Protein AF-A0A6P8D173-F1 (afdb_monomer)

Foldseek 3Di:
DDDDDDDDDDDDDPDDDDDDDDDDDDDDDDDDDDDDDPVVVVVVVVVVVVVVVVVVVCVVPPDDDDDPDDDDDDDDDDDDDDDDDDDDDDDDDDDDDDDDDDPDDPPVPPPPDDDDPDDDDDPPQDEAEEEEAEAAPLCSQLVVCLLQVHNPDDDDDDPDWPAQAKDWDWHADPVRHIYIYIYATGNQPVVPPPVSSLLRVLVSLLSQLQFHLAYEYRGELVDDDDPSSLVSVVLCCLQQNLCNLLRYAYEYEDVVVQVVVVHDPCNSCVPDPDPSNVVSCVSNVVRYFYDYSPDPDPVNSVVRSVSNVVSSVVSCVVVVNGHRDDPLSVLSNVLVVVLVVLVVVVVPDPDDDPVVVVVSVVVNVVSNVVSSVVSSVSSVVSVVVVVVVVVVVVVVVVVVVVVVVVVVVVVVVVVVVVVVVVVVVVVVVVVVVVVVVVVPPDDDDPD

Nearest PDB structures (foldseek):
  3zjc-assembly2_B  TM=8.470E-01  e=1.164E-21  Homo sapiens
  3zjc-assembly4_C  TM=8.718E-01  e=4.500E-21  Homo sapiens
  3zjc-assembly3_E  TM=7.628E-01  e=1.458E-21  Homo sapiens
  2xtp-assembly1_A  TM=8.563E-01  e=2.075E-19  Homo sapiens
  6z3e-assembly1_A  TM=8.369E-01  e=1.409E-18  Homo sapiens

Mean predicted aligned error: 17.38 Å

pLDDT: mean 72.37, std 26.57, range [25.12, 98.62]

Structure (mmCIF, N/CA/C/O backbone):
data_AF-A0A6P8D173-F1
#
_entry.id   AF-A0A6P8D173-F1
#
loop_
_atom_site.group_PDB
_atom_site.id
_atom_site.type_symbol
_atom_site.label_atom_id
_atom_site.label_alt_id
_atom_site.label_comp_id
_atom_site.label_asym_id
_atom_site.label_entity_id
_atom_site.label_seq_id
_atom_site.pdbx_PDB_ins_code
_atom_site.Cartn_x
_atom_site.Cartn_y
_atom_site.Cartn_z
_atom_site.occupancy
_atom_site.B_iso_or_equiv
_atom_site.auth_seq_id
_atom_site.auth_comp_id
_atom_site.auth_asym_id
_atom_site.auth_atom_id
_atom_site.pdbx_PDB_model_num
ATOM 1 N N . MET A 1 1 ? 13.445 -29.392 -53.593 1.00 42.44 1 MET A N 1
ATOM 2 C CA . MET A 1 1 ? 14.581 -28.687 -52.955 1.00 42.44 1 MET A CA 1
ATOM 3 C C . MET A 1 1 ? 14.615 -27.233 -53.409 1.00 42.44 1 MET A C 1
ATOM 5 O O . MET A 1 1 ? 14.983 -26.985 -54.545 1.00 42.44 1 MET A O 1
ATOM 9 N N . ARG A 1 2 ? 14.248 -26.291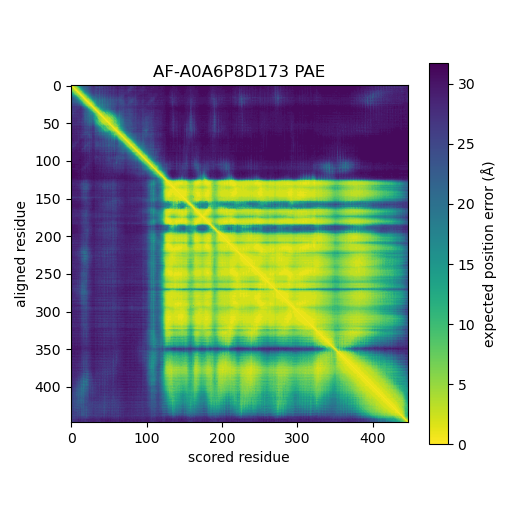 -52.535 1.00 32.56 2 ARG A N 1
ATOM 10 C CA . ARG A 1 2 ? 14.788 -24.920 -52.456 1.00 32.56 2 ARG A CA 1
ATOM 11 C C . ARG A 1 2 ? 14.438 -24.406 -51.055 1.00 32.56 2 ARG A C 1
ATOM 13 O O . ARG A 1 2 ? 13.290 -24.491 -50.641 1.00 32.56 2 ARG A O 1
ATOM 20 N N . ARG A 1 3 ? 15.486 -24.054 -50.307 1.00 34.59 3 ARG A N 1
ATOM 21 C CA . ARG A 1 3 ? 15.503 -23.789 -48.863 1.00 34.59 3 ARG A CA 1
ATOM 22 C C . ARG A 1 3 ? 15.019 -22.379 -48.522 1.00 34.59 3 ARG A C 1
ATOM 24 O O . ARG A 1 3 ? 15.194 -21.450 -49.307 1.00 34.59 3 ARG A O 1
ATOM 31 N N . CYS A 1 4 ? 14.485 -22.288 -47.307 1.00 29.75 4 CYS A N 1
ATOM 32 C CA . CYS A 1 4 ? 14.086 -21.111 -46.548 1.00 29.75 4 CYS A CA 1
ATOM 33 C C . CYS A 1 4 ? 15.096 -19.952 -46.598 1.00 29.75 4 CYS A C 1
ATOM 35 O O . CYS A 1 4 ? 16.301 -20.160 -46.454 1.00 29.75 4 CYS A O 1
ATOM 37 N N . ARG A 1 5 ? 14.578 -18.723 -46.710 1.00 34.00 5 ARG A N 1
ATOM 38 C CA . ARG A 1 5 ? 15.246 -17.494 -46.268 1.00 34.00 5 ARG A CA 1
ATOM 39 C C . ARG A 1 5 ? 14.564 -17.033 -44.984 1.00 34.00 5 ARG A C 1
ATOM 41 O O . ARG A 1 5 ? 13.410 -16.625 -45.019 1.00 34.00 5 ARG A O 1
ATOM 48 N N . GLU A 1 6 ? 15.289 -17.102 -43.877 1.00 32.78 6 GLU A N 1
ATOM 49 C CA . GLU A 1 6 ? 14.970 -16.369 -42.655 1.00 32.78 6 GLU A CA 1
ATOM 50 C C . GLU A 1 6 ? 15.390 -14.906 -42.840 1.00 32.78 6 GLU A C 1
ATOM 52 O O . GLU A 1 6 ? 16.559 -14.608 -43.085 1.00 32.78 6 GLU A O 1
ATOM 57 N N . SER A 1 7 ? 14.437 -13.984 -42.728 1.00 30.86 7 SER A N 1
ATOM 58 C CA . SER A 1 7 ? 14.691 -12.553 -42.577 1.00 30.86 7 SER A CA 1
ATOM 59 C C . SER A 1 7 ? 14.532 -12.185 -41.103 1.00 30.86 7 SER A C 1
ATOM 61 O O . SER A 1 7 ? 13.416 -12.130 -40.592 1.00 30.86 7 SER A O 1
ATOM 63 N N . LYS A 1 8 ? 15.650 -11.928 -40.417 1.00 31.30 8 LYS A N 1
ATOM 64 C CA . LYS A 1 8 ? 15.658 -11.305 -39.088 1.00 31.30 8 LYS A CA 1
ATOM 65 C C . LYS A 1 8 ? 15.388 -9.806 -39.245 1.00 31.30 8 LYS A C 1
ATOM 67 O O . LYS A 1 8 ? 16.262 -9.064 -39.684 1.00 31.30 8 LYS A O 1
ATOM 72 N N . SER A 1 9 ? 14.179 -9.371 -38.902 1.00 30.77 9 SER A N 1
ATOM 73 C CA . SER A 1 9 ? 13.831 -7.962 -38.706 1.00 30.77 9 SER A CA 1
ATOM 74 C C . SER A 1 9 ? 14.169 -7.538 -37.275 1.00 30.77 9 SER A C 1
ATOM 76 O O . SER A 1 9 ? 13.715 -8.152 -36.312 1.00 30.77 9 SER A O 1
ATOM 78 N N . VAL A 1 10 ? 14.983 -6.492 -37.155 1.00 34.66 10 VAL A N 1
ATOM 79 C CA . VAL A 1 10 ? 15.401 -5.843 -35.903 1.00 34.66 10 VAL A CA 1
ATOM 80 C C . VAL A 1 10 ? 14.239 -5.000 -35.343 1.00 34.66 10 VAL A C 1
ATOM 82 O O . VAL A 1 10 ? 13.622 -4.275 -36.126 1.00 34.66 10 VAL A O 1
ATOM 85 N N . PRO A 1 11 ? 13.922 -5.029 -34.033 1.00 32.53 11 PRO A N 1
ATOM 86 C CA . PRO A 1 11 ? 12.876 -4.177 -33.472 1.00 32.53 11 PRO A CA 1
ATOM 87 C C . PRO A 1 11 ? 13.349 -2.724 -33.344 1.00 32.53 11 PRO A C 1
ATOM 89 O O . PRO A 1 11 ? 14.388 -2.434 -32.750 1.00 32.53 11 PRO A O 1
ATOM 92 N N . SER A 1 12 ? 12.548 -1.797 -33.861 1.00 32.19 12 SER A N 1
ATOM 93 C CA . SER A 1 12 ? 12.687 -0.356 -33.660 1.00 32.19 12 SER A CA 1
ATOM 94 C C . SER A 1 12 ? 12.274 0.034 -32.234 1.00 32.19 12 SER A C 1
ATOM 96 O O . SER A 1 12 ? 11.085 0.181 -31.946 1.00 32.19 12 SER A O 1
ATOM 98 N N . GLY A 1 13 ? 13.245 0.221 -31.341 1.00 28.42 13 GLY A N 1
ATOM 99 C CA . GLY A 1 13 ? 13.025 0.811 -30.022 1.00 28.42 13 GLY A CA 1
ATOM 100 C C . GLY A 1 13 ? 12.819 2.324 -30.122 1.00 28.42 13 GLY A C 1
ATOM 101 O O . GLY A 1 13 ? 13.776 3.075 -30.293 1.00 28.42 13 GLY A O 1
ATOM 102 N N . LYS A 1 14 ? 11.571 2.788 -30.005 1.00 37.03 14 LYS A N 1
ATOM 103 C CA . LYS A 1 14 ? 11.265 4.190 -29.692 1.00 37.03 14 LYS A CA 1
ATOM 104 C C . LYS A 1 14 ? 11.364 4.358 -28.175 1.00 37.03 14 LYS A C 1
ATOM 106 O O . LYS A 1 14 ? 10.430 4.014 -27.462 1.00 37.03 14 LYS A O 1
ATOM 111 N N . PHE A 1 15 ? 12.494 4.863 -27.685 1.00 32.97 15 PHE A N 1
ATOM 112 C CA . PHE A 1 15 ? 12.648 5.228 -26.277 1.00 32.97 15 PHE A CA 1
ATOM 113 C C . PHE A 1 15 ? 12.160 6.662 -26.033 1.00 32.97 15 PHE A C 1
ATOM 115 O O . PHE A 1 15 ? 12.578 7.610 -26.702 1.00 32.97 15 PHE A O 1
ATOM 122 N N . LEU A 1 16 ? 11.246 6.788 -25.070 1.00 31.02 16 LEU A N 1
ATOM 123 C CA . LEU A 1 16 ? 10.743 8.035 -24.500 1.00 31.02 16 LEU A CA 1
ATOM 124 C C . LEU A 1 16 ? 11.896 8.845 -23.881 1.00 31.02 16 LEU A C 1
ATOM 126 O O . LEU A 1 16 ? 12.714 8.312 -23.135 1.00 31.02 16 LEU A O 1
ATOM 130 N N . LYS A 1 17 ? 11.948 10.148 -24.176 1.00 30.22 17 LYS A N 1
ATOM 131 C CA . LYS A 1 17 ? 12.805 11.112 -23.472 1.00 30.22 17 LYS A CA 1
ATOM 132 C C . LYS A 1 17 ? 12.151 11.479 -22.131 1.00 30.22 17 LYS A C 1
ATOM 134 O O . LYS A 1 17 ? 11.022 11.965 -22.171 1.00 30.22 17 LYS A O 1
ATOM 139 N N . PRO A 1 18 ? 12.835 11.387 -20.979 1.00 31.45 18 PRO A N 1
ATOM 140 C CA . PRO A 1 18 ? 12.460 12.167 -19.811 1.00 31.45 18 PRO A CA 1
ATOM 141 C C . PRO A 1 18 ? 13.035 13.584 -19.947 1.00 31.45 18 PRO A C 1
ATOM 143 O O . PRO A 1 18 ? 14.247 13.775 -20.055 1.00 31.45 18 PRO A O 1
ATOM 146 N N . ILE A 1 19 ? 12.159 14.591 -19.961 1.00 30.55 19 ILE A N 1
ATOM 147 C CA . ILE A 1 19 ? 12.531 15.995 -19.759 1.00 30.55 19 ILE A CA 1
ATOM 148 C C . ILE A 1 19 ? 12.539 16.226 -18.248 1.00 30.55 19 ILE A C 1
ATOM 150 O O . ILE A 1 19 ? 11.491 16.442 -17.652 1.00 30.55 19 ILE A O 1
ATOM 154 N N . ILE A 1 20 ? 13.721 16.211 -17.637 1.00 28.02 20 ILE A N 1
ATOM 155 C CA . ILE A 1 20 ? 13.938 16.807 -16.317 1.00 28.02 20 ILE A CA 1
ATOM 156 C C . ILE A 1 20 ? 14.815 18.038 -16.547 1.00 28.02 20 ILE A C 1
ATOM 158 O O . ILE A 1 20 ? 16.004 17.928 -16.841 1.00 28.02 20 ILE A O 1
ATOM 162 N N . LYS A 1 21 ? 14.214 19.230 -16.469 1.00 28.61 21 LYS A N 1
ATOM 163 C CA . LYS A 1 21 ? 14.960 20.492 -16.399 1.00 28.61 21 LYS A CA 1
ATOM 164 C C . LYS A 1 21 ? 15.472 20.656 -14.971 1.00 28.61 21 LYS A C 1
ATOM 166 O O . LYS A 1 21 ? 14.717 21.069 -14.097 1.00 28.61 21 LYS A O 1
ATOM 171 N N . VAL A 1 22 ? 16.749 20.368 -14.746 1.00 28.38 22 VAL A N 1
ATOM 172 C CA . VAL A 1 22 ? 17.454 20.831 -13.546 1.00 28.38 22 VAL A CA 1
ATOM 173 C C . VAL A 1 22 ? 18.002 22.225 -13.844 1.00 28.38 22 VAL A C 1
ATOM 175 O O . VAL A 1 22 ? 18.812 22.403 -14.753 1.00 28.38 22 VAL A O 1
ATOM 178 N N . TYR A 1 23 ? 17.523 23.229 -13.111 1.00 27.48 23 TYR A N 1
ATOM 179 C CA . TYR A 1 23 ? 18.085 24.577 -13.135 1.00 27.48 23 TYR A CA 1
ATOM 180 C C . TYR A 1 23 ? 19.450 24.562 -12.437 1.00 27.48 23 TYR A C 1
ATOM 182 O O . TYR A 1 23 ? 19.523 24.450 -11.217 1.00 27.48 23 TYR A O 1
ATOM 190 N N . ALA A 1 24 ? 20.528 24.699 -13.209 1.00 28.86 24 ALA A N 1
ATOM 191 C CA . ALA A 1 24 ? 21.836 25.083 -12.687 1.00 28.86 24 ALA A CA 1
ATOM 192 C C . ALA A 1 24 ? 21.944 26.623 -12.711 1.00 28.86 24 ALA A C 1
ATOM 194 O O . ALA A 1 24 ? 21.672 27.222 -13.756 1.00 28.86 24 ALA A O 1
ATOM 195 N N . PRO A 1 25 ? 22.309 27.295 -11.606 1.00 30.42 25 PRO A N 1
ATOM 196 C CA . PRO A 1 25 ? 22.552 28.733 -11.632 1.00 30.42 25 PRO A CA 1
ATOM 197 C C . PRO A 1 25 ? 23.858 29.038 -12.393 1.00 30.42 25 PRO A C 1
ATOM 199 O O . PRO A 1 25 ? 24.868 28.373 -12.148 1.00 30.42 25 PRO A O 1
ATOM 202 N N . PRO A 1 26 ? 23.888 30.032 -13.301 1.00 33.66 26 PRO A N 1
ATOM 203 C CA . PRO A 1 26 ? 25.125 30.437 -13.951 1.00 33.66 26 PRO A CA 1
ATOM 204 C C . PRO A 1 26 ? 25.991 31.304 -13.023 1.00 33.66 26 PRO A C 1
ATOM 206 O O . PRO A 1 26 ? 25.505 32.188 -12.318 1.00 33.66 26 PRO A O 1
ATOM 209 N N . SER A 1 27 ? 27.298 31.045 -13.071 1.00 31.36 27 SER A N 1
ATOM 210 C CA . SER A 1 27 ? 28.377 31.898 -12.556 1.00 31.36 27 SER A CA 1
ATOM 211 C C . SER A 1 27 ? 28.364 33.288 -13.229 1.00 31.36 27 SER A C 1
ATOM 213 O O . SER A 1 27 ? 28.075 33.367 -14.427 1.00 31.36 27 SER A O 1
ATOM 215 N N . PRO A 1 28 ? 28.675 34.392 -12.513 1.00 34.53 28 PRO A N 1
ATOM 216 C CA . PRO A 1 28 ? 28.590 35.735 -13.067 1.00 34.53 28 PRO A CA 1
ATOM 217 C C . PRO A 1 28 ? 29.897 36.133 -13.766 1.00 34.53 28 PRO A C 1
ATOM 219 O O . PRO A 1 28 ? 30.917 36.370 -13.124 1.00 34.53 28 PRO A O 1
ATOM 222 N N . ALA A 1 29 ? 29.845 36.297 -15.087 1.00 30.69 29 ALA A N 1
ATOM 223 C CA . ALA A 1 29 ? 30.857 37.024 -15.846 1.00 30.69 29 ALA A CA 1
ATOM 224 C C . ALA A 1 29 ? 30.211 38.229 -16.550 1.00 30.69 29 ALA A C 1
ATOM 226 O O . ALA A 1 29 ? 29.431 38.069 -17.480 1.00 30.69 29 ALA A O 1
ATOM 227 N N . GLY A 1 30 ? 30.541 39.418 -16.035 1.00 29.45 30 GLY A N 1
ATOM 228 C CA . GLY A 1 30 ? 30.690 40.712 -16.718 1.00 29.45 30 GLY A CA 1
ATOM 229 C C . GLY A 1 30 ? 29.657 41.192 -17.749 1.00 29.45 30 GLY A C 1
ATOM 230 O O . GLY A 1 30 ? 29.593 40.687 -18.861 1.00 29.45 30 GLY A O 1
ATOM 231 N N . GLY A 1 31 ? 29.015 42.330 -17.457 1.00 29.16 31 GLY A N 1
ATOM 232 C CA . GLY A 1 31 ? 28.473 43.227 -18.490 1.00 29.16 31 GLY A CA 1
ATOM 233 C C . GLY A 1 31 ? 27.349 44.138 -17.996 1.00 29.16 31 GLY A C 1
ATOM 234 O O . GLY A 1 31 ? 26.293 43.660 -17.611 1.00 29.16 31 GLY A O 1
ATOM 235 N N . ARG A 1 32 ? 27.588 45.454 -17.977 1.00 36.91 32 ARG A N 1
ATOM 236 C CA . ARG A 1 32 ? 26.717 46.513 -17.422 1.00 36.91 32 ARG A CA 1
ATOM 237 C C . ARG A 1 32 ? 25.502 46.822 -18.309 1.00 36.91 32 ARG A C 1
ATOM 239 O O . ARG A 1 32 ? 25.695 46.969 -19.509 1.00 36.91 32 ARG A O 1
ATOM 246 N N . GLN A 1 33 ? 24.339 47.101 -17.700 1.00 33.78 33 GLN A N 1
ATOM 247 C CA . GLN A 1 33 ? 23.356 48.141 -18.097 1.00 33.78 33 GLN A CA 1
ATOM 248 C C . GLN A 1 33 ? 22.283 48.349 -16.984 1.00 33.78 33 GLN A C 1
ATOM 250 O O . GLN A 1 33 ? 22.209 47.524 -16.074 1.00 33.78 33 GLN A O 1
ATOM 255 N N . PRO A 1 34 ? 21.558 49.493 -16.946 1.00 35.59 34 PRO A N 1
ATOM 256 C CA . PRO A 1 34 ? 21.266 50.216 -15.699 1.00 35.59 34 PRO A CA 1
ATOM 257 C C . PRO A 1 34 ? 19.952 49.858 -14.978 1.00 35.59 34 PRO A C 1
ATOM 259 O O . PRO A 1 34 ? 18.918 49.589 -15.580 1.00 35.59 34 PRO A O 1
ATOM 262 N N . CYS A 1 35 ? 20.008 49.959 -13.646 1.00 42.19 35 CYS A N 1
ATOM 263 C CA . CYS A 1 35 ? 18.885 49.916 -12.711 1.00 42.19 35 CYS A CA 1
ATOM 264 C C . CYS A 1 35 ? 18.090 51.232 -12.702 1.00 42.19 35 CYS A C 1
ATOM 266 O O . CYS A 1 35 ? 18.623 52.246 -12.256 1.00 42.19 35 CYS A O 1
ATOM 268 N N . SER A 1 36 ? 16.794 51.191 -13.033 1.00 40.59 36 SER A N 1
ATOM 269 C CA . SER A 1 36 ? 15.818 52.159 -12.487 1.00 40.59 36 SER A CA 1
ATOM 270 C C . SER A 1 36 ? 14.335 51.738 -12.497 1.00 40.59 36 SER A C 1
ATOM 272 O O . SER A 1 36 ? 13.531 52.452 -11.902 1.00 40.59 36 SER A O 1
ATOM 274 N N . GLU A 1 37 ? 13.934 50.569 -13.021 1.00 38.00 37 GLU A N 1
ATOM 275 C CA . GLU A 1 37 ? 12.498 50.185 -13.043 1.00 38.00 37 GLU A CA 1
ATOM 276 C C . GLU A 1 37 ? 12.107 48.947 -12.215 1.00 38.00 37 GLU A C 1
ATOM 278 O O . GLU A 1 37 ? 10.925 48.712 -11.975 1.00 38.00 37 GLU A O 1
ATOM 283 N N . ILE A 1 38 ? 13.062 48.206 -11.644 1.00 40.28 38 ILE A N 1
ATOM 284 C CA . ILE A 1 38 ? 12.759 46.987 -10.860 1.00 40.28 38 ILE A CA 1
ATOM 285 C C . ILE A 1 38 ? 12.460 47.285 -9.373 1.00 40.28 38 ILE A C 1
ATOM 287 O O . ILE A 1 38 ? 11.884 46.458 -8.665 1.00 40.28 38 ILE A O 1
ATOM 291 N N . TRP A 1 39 ? 12.755 48.494 -8.886 1.00 32.91 39 TRP A N 1
ATOM 292 C CA . TRP A 1 39 ? 12.518 48.858 -7.481 1.00 32.91 39 TRP A CA 1
ATOM 293 C C . TRP A 1 39 ? 11.116 49.410 -7.181 1.00 32.91 39 TRP A C 1
ATOM 295 O O . TRP A 1 39 ? 10.659 49.277 -6.051 1.00 32.91 39 TRP A O 1
ATOM 305 N N . ARG A 1 40 ? 10.367 49.920 -8.173 1.00 35.91 40 ARG A N 1
ATOM 306 C CA . ARG A 1 40 ? 9.012 50.469 -7.939 1.00 35.91 40 ARG A CA 1
ATOM 307 C C . ARG A 1 40 ? 7.888 49.418 -7.917 1.00 35.91 40 ARG A C 1
ATOM 309 O O . ARG A 1 40 ? 6.812 49.685 -7.390 1.00 35.91 40 ARG A O 1
ATOM 316 N N . GLY A 1 41 ? 8.132 48.213 -8.441 1.00 37.25 41 GLY A N 1
ATOM 317 C CA . GLY A 1 41 ? 7.167 47.100 -8.417 1.00 37.25 41 GLY A CA 1
ATOM 318 C C . GLY A 1 41 ? 7.216 46.243 -7.145 1.00 37.25 41 GLY A C 1
ATOM 319 O O . GLY A 1 41 ? 6.225 45.620 -6.773 1.00 37.25 41 GLY A O 1
ATOM 320 N N . ARG A 1 42 ? 8.352 46.240 -6.436 1.00 36.91 42 ARG A N 1
ATOM 321 C CA . ARG A 1 42 ? 8.591 45.382 -5.260 1.00 36.91 42 ARG A CA 1
ATOM 322 C C . ARG A 1 42 ? 8.130 46.000 -3.933 1.00 36.91 42 ARG A C 1
ATOM 324 O O . ARG A 1 42 ? 8.149 45.331 -2.901 1.00 36.91 42 ARG A O 1
ATOM 331 N N . GLU A 1 43 ? 7.728 47.266 -3.957 1.00 36.44 43 GLU A N 1
ATOM 332 C CA . GLU A 1 43 ? 7.176 47.992 -2.806 1.00 36.44 43 GLU A CA 1
ATOM 333 C C . GLU A 1 43 ? 5.638 47.922 -2.800 1.00 36.44 43 GLU A C 1
ATOM 335 O O . GLU A 1 43 ? 5.051 47.575 -1.779 1.00 36.44 43 GLU A O 1
ATOM 340 N N . LYS A 1 44 ? 4.994 48.017 -3.977 1.00 37.81 44 LYS A N 1
ATOM 341 C CA . LYS A 1 44 ? 3.533 47.853 -4.132 1.00 37.81 44 LYS A CA 1
ATOM 342 C C . LYS A 1 44 ? 3.010 46.436 -3.855 1.00 37.81 44 LYS A C 1
ATOM 344 O O . LYS A 1 44 ? 1.867 46.290 -3.429 1.00 37.81 44 LYS A O 1
ATOM 349 N N . LEU A 1 45 ? 3.819 45.391 -4.070 1.00 38.75 45 LEU A N 1
ATOM 350 C CA . LEU A 1 45 ? 3.433 44.021 -3.690 1.00 38.75 45 LEU A CA 1
ATOM 351 C C . LEU A 1 45 ? 3.508 43.804 -2.169 1.00 38.75 45 LEU A C 1
ATOM 353 O O . LEU A 1 45 ? 2.645 43.140 -1.608 1.00 38.75 45 LEU A O 1
ATOM 357 N N . ARG A 1 46 ? 4.481 44.432 -1.492 1.00 38.44 46 ARG A N 1
ATOM 358 C CA . ARG A 1 46 ? 4.637 44.336 -0.031 1.00 38.44 46 ARG A CA 1
ATOM 359 C C . ARG A 1 46 ? 3.618 45.175 0.744 1.00 38.44 46 ARG A C 1
ATOM 361 O O . ARG A 1 46 ? 3.278 44.803 1.863 1.00 38.44 46 ARG A O 1
ATOM 368 N N . GLU A 1 47 ? 3.090 46.251 0.160 1.00 38.66 47 GLU A N 1
ATOM 369 C CA . GLU A 1 47 ? 1.947 46.992 0.722 1.00 38.66 47 GLU A CA 1
ATOM 370 C C . GLU A 1 47 ? 0.632 46.206 0.612 1.00 38.66 47 GLU A C 1
ATOM 372 O O . GLU A 1 47 ? -0.075 46.079 1.609 1.00 38.66 47 GLU A O 1
ATOM 377 N N . ARG A 1 48 ? 0.354 45.558 -0.532 1.00 40.28 48 ARG A N 1
ATOM 378 C CA . ARG A 1 48 ? -0.839 44.696 -0.686 1.00 40.28 48 ARG A CA 1
ATOM 379 C C . ARG A 1 48 ? -0.803 43.441 0.189 1.00 40.28 48 ARG A C 1
ATOM 381 O O . ARG A 1 48 ? -1.839 43.016 0.698 1.00 40.28 48 ARG A O 1
ATOM 388 N N . GLU A 1 49 ? 0.377 42.863 0.408 1.00 41.72 49 GLU A N 1
ATOM 389 C CA . GLU A 1 49 ? 0.548 41.736 1.335 1.00 41.72 49 GLU A CA 1
ATOM 390 C C . GLU A 1 49 ? 0.399 42.163 2.807 1.00 41.72 49 GLU A C 1
ATOM 392 O O . GLU A 1 49 ? -0.110 41.386 3.616 1.00 41.72 49 GLU A O 1
ATOM 397 N N . ARG A 1 50 ? 0.750 43.411 3.161 1.00 37.66 50 ARG A N 1
ATOM 398 C CA . ARG A 1 50 ? 0.514 43.970 4.506 1.00 37.66 50 ARG A CA 1
ATOM 399 C C . ARG A 1 50 ? -0.954 44.325 4.756 1.00 37.66 50 ARG A C 1
ATOM 401 O O . ARG A 1 50 ? -1.442 44.047 5.848 1.00 37.66 50 ARG A O 1
ATOM 408 N N . GLU A 1 51 ? -1.681 44.840 3.763 1.00 39.66 51 GLU A N 1
ATOM 409 C CA . GLU A 1 51 ? -3.129 45.092 3.878 1.00 39.66 51 GLU A CA 1
ATOM 410 C C . GLU A 1 51 ? -3.941 43.786 3.955 1.00 39.66 51 GLU A C 1
ATOM 412 O O . GLU A 1 51 ? -4.837 43.660 4.792 1.00 39.66 51 GLU A O 1
ATOM 417 N N . SER A 1 52 ? -3.570 42.758 3.178 1.00 39.59 52 SER A N 1
ATOM 418 C CA . SER A 1 52 ? -4.224 41.442 3.249 1.00 39.59 52 SER A CA 1
ATOM 419 C C . SER A 1 52 ? -3.912 40.680 4.545 1.00 39.59 52 SER A C 1
ATOM 421 O O . SER A 1 52 ? -4.740 39.879 4.990 1.00 39.59 52 SER A O 1
ATOM 423 N N . ALA A 1 53 ? -2.749 40.915 5.162 1.00 38.50 53 ALA A N 1
ATOM 424 C CA . ALA A 1 53 ? -2.416 40.378 6.481 1.00 38.50 53 ALA A CA 1
ATOM 425 C C . ALA A 1 53 ? -3.139 41.136 7.611 1.00 38.50 53 ALA A C 1
ATOM 427 O O . ALA A 1 53 ? -3.584 40.510 8.572 1.00 38.50 53 ALA A O 1
ATOM 428 N N . GLY A 1 54 ? -3.331 42.454 7.473 1.00 38.16 54 GLY A N 1
ATOM 429 C CA . GLY A 1 54 ? -4.088 43.279 8.421 1.00 38.16 54 GLY A CA 1
ATOM 430 C C . GLY A 1 54 ? -5.576 42.912 8.505 1.00 38.16 54 GLY A C 1
ATOM 431 O O . GLY A 1 54 ? -6.127 42.841 9.603 1.00 38.16 54 GLY A O 1
ATOM 432 N N . MET A 1 55 ? -6.211 42.575 7.375 1.00 36.72 55 MET A N 1
ATOM 433 C CA . MET A 1 55 ? -7.622 42.154 7.343 1.00 36.72 55 MET A CA 1
ATOM 434 C C . MET A 1 55 ? -7.877 40.795 8.020 1.00 36.72 55 MET A C 1
ATOM 436 O O . MET A 1 55 ? -8.925 40.604 8.629 1.00 36.72 55 MET A O 1
ATOM 440 N N . LYS A 1 56 ? -6.905 39.872 8.000 1.00 39.94 56 LYS A N 1
ATOM 441 C CA . LYS A 1 56 ? -7.027 38.554 8.658 1.00 39.94 56 LYS A CA 1
ATOM 442 C C . LYS A 1 56 ? -6.804 38.584 10.171 1.00 39.94 56 LYS A C 1
ATOM 444 O O . LYS A 1 56 ? -7.231 37.660 10.860 1.00 39.94 56 LYS A O 1
ATOM 449 N N . VAL A 1 57 ? -6.165 39.627 10.704 1.00 35.81 57 VAL A N 1
ATOM 450 C CA . VAL A 1 57 ? -5.977 39.776 12.156 1.00 35.81 57 VAL A CA 1
ATOM 451 C C . VAL A 1 57 ? -7.224 40.377 12.811 1.00 35.81 57 VAL A C 1
ATOM 453 O O . VAL A 1 57 ? -7.586 39.937 13.896 1.00 35.81 57 VAL A O 1
ATOM 456 N N . ALA A 1 58 ? -7.946 41.288 12.147 1.00 37.41 58 ALA A N 1
ATOM 457 C CA . ALA A 1 58 ? -9.174 41.888 12.688 1.00 37.41 58 ALA A CA 1
ATOM 458 C C . ALA A 1 58 ? -10.341 40.883 12.841 1.00 37.41 58 ALA A C 1
ATOM 460 O O . ALA A 1 58 ? -11.113 40.975 13.796 1.00 37.41 58 ALA A O 1
ATOM 461 N N . GLU A 1 59 ? -10.422 39.870 11.973 1.00 40.12 59 GLU A N 1
ATOM 462 C CA . GLU A 1 59 ? -11.462 38.829 12.020 1.00 40.12 59 GLU A CA 1
ATOM 463 C C . GLU A 1 59 ? -11.204 37.765 13.114 1.00 40.12 59 GLU A C 1
ATOM 465 O O . GLU A 1 59 ? -12.133 37.119 13.594 1.00 40.12 59 GLU A O 1
ATOM 470 N N . MET A 1 60 ? -9.959 37.636 13.595 1.00 37.38 60 MET A N 1
ATOM 471 C CA . MET A 1 60 ? -9.579 36.703 14.669 1.00 37.38 60 MET A CA 1
ATOM 472 C C . MET A 1 60 ? -9.716 37.267 16.096 1.00 37.38 60 MET A C 1
ATOM 474 O O . MET A 1 60 ? -9.628 36.492 17.049 1.00 37.38 60 MET A O 1
ATOM 478 N N . VAL A 1 61 ? -9.934 38.580 16.279 1.00 38.06 61 VAL A N 1
ATOM 479 C CA . VAL A 1 61 ? -10.044 39.209 17.621 1.00 38.06 61 VAL A CA 1
ATOM 480 C C . VAL A 1 61 ? -11.412 39.816 17.946 1.00 38.06 61 VAL A C 1
ATOM 482 O O . VAL A 1 61 ? -11.570 40.404 19.012 1.00 38.06 61 VAL A O 1
ATOM 485 N N . GLY A 1 62 ? -12.426 39.632 17.095 1.00 37.66 62 GLY A N 1
ATOM 486 C CA . GLY A 1 62 ? -13.812 39.970 17.446 1.00 37.66 62 GLY A CA 1
ATOM 487 C C . GLY A 1 62 ? -14.062 41.456 17.732 1.00 37.66 62 GLY A C 1
ATOM 488 O O . GLY A 1 62 ? -14.922 41.786 18.546 1.00 37.66 62 GLY A O 1
ATOM 489 N N . LEU A 1 63 ? -13.333 42.357 17.072 1.00 34.53 63 LEU A N 1
ATOM 490 C CA . LEU A 1 63 ? -13.636 43.787 17.080 1.00 34.53 63 LEU A CA 1
ATOM 491 C C . LEU A 1 63 ? -14.471 44.116 15.837 1.00 34.53 63 LEU A C 1
ATOM 493 O O . LEU A 1 63 ? -13.993 43.990 14.712 1.00 34.53 63 LEU A O 1
ATOM 497 N N . LYS A 1 64 ? -15.730 44.525 16.032 1.00 36.69 64 LYS A N 1
ATOM 498 C CA . LYS A 1 64 ? -16.541 45.105 14.951 1.00 36.69 64 LYS A CA 1
ATOM 499 C C . LYS A 1 64 ? -15.932 46.453 14.537 1.00 36.69 64 LYS A C 1
ATOM 501 O O . LYS A 1 64 ? -15.687 47.270 15.425 1.00 36.69 64 LYS A O 1
ATOM 506 N N . PRO A 1 65 ? -15.741 46.730 13.236 1.00 29.66 65 PRO A N 1
ATOM 507 C CA . PRO A 1 65 ? -15.414 48.073 12.786 1.00 29.66 65 PRO A CA 1
ATOM 508 C C . PRO A 1 65 ? -16.609 48.996 13.032 1.00 29.66 65 PRO A C 1
ATOM 510 O O . PRO A 1 65 ? -17.745 48.675 12.677 1.00 29.66 65 PRO A O 1
ATOM 513 N N . ILE A 1 66 ? -16.331 50.138 13.649 1.00 28.78 66 ILE A N 1
ATOM 514 C CA . ILE A 1 66 ? -17.213 51.300 13.680 1.00 28.78 66 ILE A CA 1
ATOM 515 C C . ILE A 1 66 ? -17.189 51.867 12.259 1.00 28.78 66 ILE A C 1
ATOM 517 O O . ILE A 1 66 ? -16.137 52.292 11.786 1.00 28.78 66 ILE A O 1
ATOM 521 N N . ALA A 1 67 ? -18.318 51.807 11.557 1.00 29.95 67 ALA A N 1
ATOM 522 C CA . ALA A 1 67 ? -18.494 52.532 10.310 1.00 29.95 67 ALA A CA 1
ATOM 523 C C . ALA A 1 67 ? -18.765 54.003 10.655 1.00 29.95 67 ALA A C 1
ATOM 525 O O . ALA A 1 67 ? -19.828 54.339 11.173 1.00 29.95 67 ALA A O 1
ATOM 526 N N . GLU A 1 68 ? -17.780 54.862 10.409 1.00 27.69 68 GLU A N 1
ATOM 527 C CA . GLU A 1 68 ? -17.997 56.295 10.218 1.00 27.69 68 GLU A CA 1
ATOM 528 C C . GLU A 1 68 ? -18.619 56.468 8.824 1.00 27.69 68 GLU A C 1
ATOM 530 O O . GLU A 1 68 ? -17.923 56.501 7.810 1.00 27.69 68 GLU A O 1
ATOM 535 N N . GLU A 1 69 ? -19.951 56.504 8.759 1.00 28.45 69 GLU A N 1
ATOM 536 C CA . GLU A 1 69 ? -20.654 57.052 7.602 1.00 28.45 69 GLU A CA 1
ATOM 537 C C . GLU A 1 69 ? -20.718 58.570 7.760 1.00 28.45 69 GLU A C 1
ATOM 539 O O . GLU A 1 69 ? -21.366 59.107 8.660 1.00 28.45 69 GLU A O 1
ATOM 544 N N . ALA A 1 70 ? -19.993 59.247 6.873 1.00 30.19 70 ALA A N 1
ATOM 545 C CA . ALA A 1 70 ? -20.099 60.673 6.653 1.00 30.19 70 ALA A CA 1
ATOM 546 C C . ALA A 1 70 ? -21.516 61.032 6.182 1.00 30.19 70 ALA A C 1
ATOM 548 O O . ALA A 1 70 ? -22.098 60.380 5.313 1.00 30.19 70 ALA A O 1
ATOM 549 N N . GLU A 1 71 ? -22.040 62.101 6.774 1.00 29.16 71 GLU A N 1
ATOM 550 C CA . GLU A 1 71 ? -23.324 62.714 6.470 1.00 29.16 71 GLU A CA 1
ATOM 551 C C . GLU A 1 71 ? -23.489 63.033 4.976 1.00 29.16 71 GLU A C 1
ATOM 553 O O . GLU A 1 71 ? -22.614 63.611 4.331 1.00 29.16 71 GLU A O 1
ATOM 558 N N . GLY A 1 72 ? -24.669 62.715 4.443 1.00 27.95 72 GLY A N 1
ATOM 559 C CA . GLY A 1 72 ? -25.046 63.017 3.067 1.00 27.95 72 GLY A CA 1
ATOM 560 C C . GLY A 1 72 ? -26.546 62.875 2.826 1.00 27.95 72 GLY A C 1
ATOM 561 O O . GLY A 1 72 ? -26.961 61.995 2.090 1.00 27.95 72 GLY A O 1
ATOM 562 N N . GLY A 1 73 ? -27.332 63.727 3.496 1.00 25.98 73 GLY A N 1
ATOM 563 C CA . GLY A 1 73 ? -28.673 64.229 3.143 1.00 25.98 73 GLY A CA 1
ATOM 564 C C . GLY A 1 73 ? -29.688 63.346 2.394 1.00 25.98 73 GLY A C 1
ATOM 565 O O . GLY A 1 73 ? -29.505 63.002 1.234 1.00 25.98 73 GLY A O 1
ATOM 566 N N . GLY A 1 74 ? -30.884 63.187 2.978 1.00 25.89 74 GLY A N 1
ATOM 567 C CA . GLY A 1 74 ? -32.089 62.906 2.186 1.00 25.89 74 GLY A CA 1
ATOM 568 C C . GLY A 1 74 ? -33.253 62.279 2.948 1.00 25.89 74 GLY A C 1
ATOM 569 O O . GLY A 1 74 ? -33.252 61.092 3.233 1.00 25.89 74 GLY A O 1
ATOM 570 N N . HIS A 1 75 ? -34.271 63.091 3.235 1.00 27.47 75 HIS A N 1
ATOM 571 C CA . HIS A 1 75 ? -35.603 62.729 3.734 1.00 27.47 75 HIS A CA 1
ATOM 572 C C . HIS A 1 75 ? -36.185 61.379 3.246 1.00 27.47 75 HIS A C 1
ATOM 574 O O . HIS A 1 75 ? -36.267 61.157 2.041 1.00 27.47 75 HIS A O 1
ATOM 580 N N . ARG A 1 76 ? -36.845 60.614 4.133 1.00 27.11 76 ARG A N 1
ATOM 581 C CA . ARG A 1 76 ? -38.323 60.575 4.289 1.00 27.11 76 ARG A CA 1
ATOM 582 C C . ARG A 1 76 ? -38.781 59.535 5.326 1.00 27.11 76 ARG A C 1
ATOM 584 O O . ARG A 1 76 ? -38.109 58.559 5.613 1.00 27.11 76 ARG A O 1
ATOM 591 N N . GLN A 1 77 ? -39.948 59.853 5.877 1.00 26.28 77 GLN A N 1
ATOM 592 C CA . GLN A 1 77 ? -40.726 59.266 6.972 1.00 26.28 77 GLN A CA 1
ATOM 593 C C . GLN A 1 77 ? -41.175 57.795 6.831 1.00 26.28 77 GLN A C 1
ATOM 595 O O . GLN A 1 77 ? -41.204 57.239 5.738 1.00 26.28 77 GLN A O 1
ATOM 600 N N . THR A 1 78 ? -41.745 57.327 7.959 1.00 27.88 78 THR A N 1
ATOM 601 C CA . THR A 1 78 ? -42.690 56.205 8.209 1.00 27.88 78 THR A CA 1
ATOM 602 C C . THR A 1 78 ? -42.023 54.879 8.599 1.00 27.88 78 THR A C 1
ATOM 604 O O . THR A 1 78 ? -41.095 54.455 7.935 1.00 27.88 78 THR A O 1
ATOM 607 N N . GLY A 1 79 ? -42.384 54.147 9.660 1.00 25.12 79 GLY A N 1
ATOM 608 C CA . GLY A 1 79 ? -43.377 54.279 10.734 1.00 25.12 79 GLY A CA 1
ATOM 609 C C . GLY A 1 79 ? -43.668 52.883 11.338 1.00 25.12 79 GLY A C 1
ATOM 610 O O . GLY A 1 79 ? -43.680 51.929 10.571 1.00 25.12 79 GLY A O 1
ATOM 611 N N . ILE A 1 80 ? -43.981 52.816 12.654 1.00 25.78 80 ILE A N 1
ATOM 612 C CA . ILE A 1 80 ? -44.902 51.834 13.319 1.00 25.78 80 ILE A CA 1
ATOM 613 C C . ILE A 1 80 ? -44.332 50.391 13.510 1.00 25.78 80 ILE A C 1
ATOM 615 O O . ILE A 1 80 ? -43.762 49.855 12.575 1.00 25.78 80 ILE A O 1
ATOM 619 N N . CYS A 1 81 ? -44.421 49.614 14.613 1.00 26.02 81 CYS A N 1
ATOM 620 C CA . CYS A 1 81 ? -44.943 49.611 16.009 1.00 26.02 81 CYS A CA 1
ATOM 621 C C . CYS A 1 81 ? -44.184 48.474 16.772 1.00 26.02 81 CYS A C 1
ATOM 623 O O . CYS A 1 81 ? -43.800 47.499 16.138 1.00 26.02 81 CYS A O 1
ATOM 625 N N . LEU A 1 82 ? -43.737 48.600 18.033 1.00 25.64 82 LEU A N 1
ATOM 626 C CA . LEU A 1 82 ? -44.395 48.308 19.335 1.00 25.64 82 LEU A CA 1
ATOM 627 C C . LEU A 1 82 ? -45.053 46.918 19.523 1.00 25.64 82 LEU A C 1
ATOM 629 O O . LEU A 1 82 ? -46.128 46.698 18.983 1.00 25.64 82 LEU A O 1
ATOM 633 N N . ASP A 1 83 ? -44.458 46.072 20.388 1.00 26.20 83 ASP A N 1
ATOM 634 C CA . ASP A 1 83 ? -45.066 45.480 21.616 1.00 26.20 83 ASP A CA 1
ATOM 635 C C . ASP A 1 83 ? -43.961 44.750 22.443 1.00 26.20 83 ASP A C 1
ATOM 637 O O . ASP A 1 83 ? -43.219 43.942 21.892 1.00 26.20 83 ASP A O 1
ATOM 641 N N . ARG A 1 84 ? -43.555 45.216 23.642 1.00 29.38 84 ARG A N 1
ATOM 642 C CA . ARG A 1 84 ? -44.096 45.003 25.017 1.00 29.38 84 ARG A CA 1
ATOM 643 C C . ARG A 1 84 ? -43.788 43.616 25.627 1.00 29.38 84 ARG A C 1
ATOM 645 O O . ARG A 1 84 ? -44.295 42.607 25.168 1.00 29.38 84 ARG A O 1
ATOM 652 N N . THR A 1 85 ? -42.806 43.546 26.546 1.00 27.02 85 THR A N 1
ATOM 653 C CA . THR A 1 85 ? -42.915 43.499 28.044 1.00 27.02 85 THR A CA 1
ATOM 654 C C . THR A 1 85 ? -43.270 42.104 28.582 1.00 27.02 85 THR A C 1
ATOM 656 O O . THR A 1 85 ? -44.307 41.581 28.205 1.00 27.02 85 THR A O 1
ATOM 659 N N . ILE A 1 86 ? -42.439 41.417 29.383 1.00 30.98 86 ILE A N 1
ATOM 660 C CA . ILE A 1 86 ? -42.302 41.430 30.875 1.00 30.98 86 ILE A CA 1
ATOM 661 C C . ILE A 1 86 ? -41.558 40.103 31.202 1.00 30.98 86 ILE A C 1
ATOM 663 O O . ILE A 1 86 ? -41.776 39.135 30.482 1.00 30.98 86 ILE A O 1
ATOM 667 N N . ASP A 1 87 ? -40.729 39.865 32.220 1.00 29.28 87 ASP A N 1
ATOM 668 C CA . ASP A 1 87 ? -40.107 40.597 33.338 1.00 29.28 87 ASP A CA 1
ATOM 669 C C . ASP A 1 87 ? -39.172 39.543 34.044 1.00 29.28 87 ASP A C 1
ATOM 671 O O . ASP A 1 87 ? -38.773 38.581 33.381 1.00 29.28 87 ASP A O 1
ATOM 675 N N . PRO A 1 88 ? -38.731 39.641 35.311 1.00 32.62 88 PRO A N 1
ATOM 676 C CA . PRO A 1 88 ? -37.325 39.856 35.662 1.00 32.62 88 PRO A CA 1
ATOM 677 C C . PRO A 1 88 ? -36.753 38.770 36.599 1.00 32.62 88 PRO A C 1
ATOM 679 O O . PRO A 1 88 ? -37.482 38.144 37.3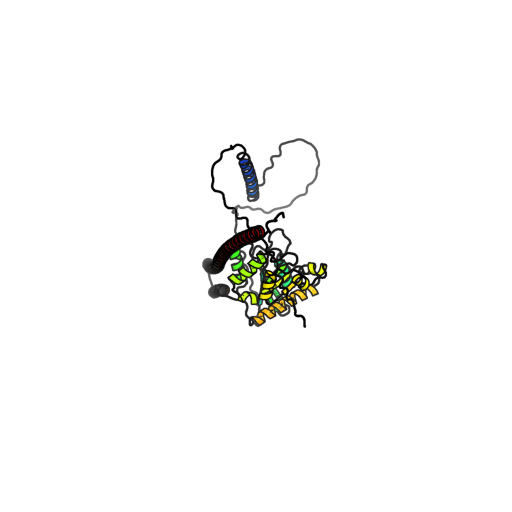45 1.00 32.62 88 PRO A O 1
ATOM 682 N N . TYR A 1 89 ? -35.431 38.608 36.679 1.00 28.94 89 TYR A N 1
ATOM 683 C CA . TYR A 1 89 ? -34.729 38.458 37.969 1.00 28.94 89 TYR A CA 1
ATOM 684 C C . TYR A 1 89 ? -33.216 38.665 37.762 1.00 28.94 89 TYR A C 1
ATOM 686 O O . TYR A 1 89 ? -32.518 37.884 37.122 1.00 28.94 89 TYR A O 1
ATOM 694 N N . ARG A 1 90 ? -32.758 39.795 38.313 1.00 29.62 90 ARG A N 1
ATOM 695 C CA . ARG A 1 90 ? -31.407 40.154 38.801 1.00 29.62 90 ARG A CA 1
ATOM 696 C C . ARG A 1 90 ? -30.705 38.962 39.487 1.00 29.62 90 ARG A C 1
ATOM 698 O O . ARG A 1 90 ? -31.388 38.199 40.155 1.00 29.62 90 ARG A O 1
ATOM 705 N N . ASN A 1 91 ? -29.387 38.740 39.441 1.00 28.39 91 ASN A N 1
ATOM 706 C CA . ASN A 1 91 ? -28.199 39.607 39.608 1.00 28.39 91 ASN A CA 1
ATOM 707 C C . ASN A 1 91 ? -26.992 38.934 38.883 1.00 28.39 91 ASN A C 1
ATOM 709 O O . ASN A 1 91 ? -26.944 37.710 38.836 1.00 28.39 91 ASN A O 1
ATOM 713 N N . ARG A 1 92 ? -26.090 39.628 38.156 1.00 29.20 92 ARG A N 1
ATOM 714 C CA . ARG A 1 92 ? -24.834 40.294 38.623 1.00 29.20 92 ARG A CA 1
ATOM 715 C C . ARG A 1 92 ? -24.105 39.476 39.710 1.00 29.20 92 ARG A C 1
ATOM 717 O O . ARG A 1 92 ? -24.699 39.199 40.734 1.00 29.20 92 ARG A O 1
ATOM 724 N N . ASP A 1 93 ? -22.895 38.953 39.528 1.00 30.48 93 ASP A N 1
ATOM 725 C CA . ASP A 1 93 ? -21.630 39.568 39.094 1.00 30.48 93 ASP A CA 1
ATOM 726 C C . ASP A 1 93 ? -20.843 38.575 38.201 1.00 30.48 93 ASP A C 1
ATOM 728 O O . ASP A 1 93 ? -21.006 37.367 38.310 1.00 30.48 93 ASP A O 1
ATOM 732 N N . GLY A 1 94 ? -20.054 38.973 37.204 1.00 27.17 94 GLY A N 1
ATOM 733 C CA . GLY A 1 94 ? -18.764 39.632 37.409 1.00 27.17 94 GLY A CA 1
ATOM 734 C C . GLY A 1 94 ? -17.643 38.822 36.738 1.00 27.17 94 GLY A C 1
ATOM 735 O O . GLY A 1 94 ? -16.960 38.040 37.380 1.00 27.17 94 GLY A O 1
ATOM 736 N N . VAL A 1 95 ? -17.536 38.991 35.418 1.00 27.06 95 VAL A N 1
ATOM 737 C CA . VAL A 1 95 ? -16.353 38.918 34.533 1.00 27.06 95 VAL A CA 1
ATOM 738 C C . VAL A 1 95 ? -15.089 38.184 35.029 1.00 27.06 95 VAL A C 1
ATOM 740 O O . VAL A 1 95 ? -14.371 38.669 35.896 1.00 27.06 95 VAL A O 1
ATOM 743 N N . SER A 1 96 ? -14.675 37.155 34.279 1.00 26.12 96 SER A N 1
ATOM 744 C CA . SER A 1 96 ? -13.279 37.040 33.827 1.00 26.12 96 SER A CA 1
ATOM 745 C C . SER A 1 96 ? -13.204 36.268 32.511 1.00 26.12 96 SER A C 1
ATOM 747 O O . SER A 1 96 ? -13.408 35.057 32.453 1.00 26.12 96 SER A O 1
ATOM 749 N N . CYS A 1 97 ? -12.921 36.997 31.434 1.00 27.33 97 CYS A N 1
ATOM 750 C CA . CYS A 1 97 ? -12.563 36.440 30.140 1.00 27.33 97 CYS A CA 1
ATOM 751 C C . CYS A 1 97 ? -11.080 36.043 30.150 1.00 27.33 97 CYS A C 1
ATOM 753 O O . CYS A 1 97 ? -10.210 36.900 30.309 1.00 27.33 97 CYS A O 1
ATOM 755 N N . ARG A 1 98 ? -10.775 34.777 29.853 1.00 29.28 98 ARG A N 1
ATOM 756 C CA . ARG A 1 98 ? -9.555 34.401 29.126 1.00 29.28 98 ARG A CA 1
ATOM 757 C C . ARG A 1 98 ? -9.930 33.414 28.035 1.00 29.28 98 ARG A C 1
ATOM 759 O O . ARG A 1 98 ? -10.451 32.340 28.306 1.00 29.28 98 ARG A O 1
ATOM 766 N N . GLY A 1 99 ? -9.700 33.835 26.798 1.00 26.47 99 GLY A N 1
ATOM 767 C CA . GLY A 1 99 ? -9.787 32.981 25.628 1.00 26.47 99 GLY A CA 1
ATOM 768 C C . GLY A 1 99 ? -8.497 32.206 25.365 1.00 26.47 99 GLY A C 1
ATOM 769 O O . GLY A 1 99 ? -7.476 32.422 26.016 1.00 26.47 99 GLY A O 1
ATOM 770 N N . ARG A 1 100 ? -8.595 31.422 24.286 1.00 31.12 100 ARG A N 1
ATOM 771 C CA . ARG A 1 100 ? -7.593 30.604 23.585 1.00 31.12 100 ARG A CA 1
ATOM 772 C C . ARG A 1 100 ? -7.343 29.202 24.138 1.00 31.12 100 ARG A C 1
ATOM 774 O O . ARG A 1 100 ? -6.606 29.013 25.090 1.00 31.12 100 ARG A O 1
ATOM 781 N N . GLY A 1 101 ? -7.848 28.248 23.356 1.00 29.03 101 GLY A N 1
ATOM 782 C CA . GLY A 1 101 ? -6.965 27.395 22.566 1.00 29.03 101 GLY A CA 1
ATOM 783 C C . GLY A 1 101 ? -6.560 26.098 23.237 1.00 29.03 101 GLY A C 1
ATOM 784 O O . GLY A 1 101 ? -5.511 26.053 23.849 1.00 29.03 101 GLY A O 1
ATOM 785 N N . GLU A 1 102 ? -7.346 25.048 23.012 1.00 31.56 102 GLU A N 1
ATOM 786 C CA . GLU A 1 102 ? -6.895 23.653 23.079 1.00 31.56 102 GLU A CA 1
ATOM 787 C C . GLU A 1 102 ? -7.907 22.775 22.319 1.00 31.56 102 GLU A C 1
ATOM 789 O O . GLU A 1 102 ? -8.720 22.043 22.875 1.00 31.56 102 GLU A O 1
ATOM 794 N N . MET A 1 103 ? -7.911 22.892 20.987 1.00 34.31 103 MET A N 1
ATOM 795 C CA . MET A 1 103 ? -8.502 21.873 20.113 1.00 34.31 103 MET A CA 1
ATOM 796 C C . MET A 1 103 ? -7.440 20.804 19.887 1.00 34.31 103 MET A C 1
ATOM 798 O O . MET A 1 103 ? -6.723 20.823 18.892 1.00 34.31 103 MET A O 1
ATOM 802 N N . GLY A 1 104 ? -7.288 19.914 20.858 1.00 34.00 104 GLY A N 1
ATOM 803 C CA . GLY A 1 104 ? -6.296 18.857 20.762 1.00 34.00 104 GLY A CA 1
ATOM 804 C C . GLY A 1 104 ? -6.234 18.003 22.006 1.00 34.00 104 GLY A C 1
ATOM 805 O O . GLY A 1 104 ? -5.170 17.928 22.582 1.00 34.00 104 GLY A O 1
ATOM 806 N N . LEU A 1 105 ? -7.350 17.400 22.429 1.00 34.62 105 LEU A N 1
ATOM 807 C CA . LEU A 1 105 ? -7.370 16.354 23.472 1.00 34.62 105 LEU A CA 1
ATOM 808 C C . LEU A 1 105 ? -8.663 15.501 23.451 1.00 34.62 105 LEU A C 1
ATOM 810 O O . LEU A 1 105 ? -8.987 14.807 24.411 1.00 34.62 105 LEU A O 1
ATOM 814 N N . THR A 1 106 ? -9.416 15.493 22.345 1.00 34.31 106 THR A N 1
ATOM 815 C CA . THR A 1 106 ? -10.688 14.749 22.228 1.00 34.31 106 THR A CA 1
ATOM 816 C C . THR A 1 106 ? -10.547 13.265 21.870 1.00 34.31 106 THR A C 1
ATOM 818 O O . THR A 1 106 ? -11.564 12.609 21.667 1.00 34.31 106 THR A O 1
ATOM 821 N N . LEU A 1 107 ? -9.335 12.695 21.832 1.00 38.97 107 LEU A N 1
ATOM 822 C CA . LEU A 1 107 ? -9.149 11.274 21.484 1.00 38.97 107 LEU A CA 1
ATOM 823 C C . LEU A 1 107 ? -8.961 10.323 22.678 1.00 38.97 107 LEU A C 1
ATOM 825 O O . LEU A 1 107 ? -8.974 9.115 22.482 1.00 38.97 107 LEU A O 1
ATOM 829 N N . ILE A 1 108 ? -8.863 10.834 23.910 1.00 38.22 108 ILE A N 1
ATOM 830 C CA . ILE A 1 108 ? -8.705 9.994 25.121 1.00 38.22 108 ILE A CA 1
ATOM 831 C C . ILE A 1 108 ? -9.977 10.019 26.002 1.00 38.22 108 ILE A C 1
ATOM 833 O O . ILE A 1 108 ? -10.131 9.246 26.943 1.00 38.22 108 ILE A O 1
ATOM 837 N N . GLY A 1 109 ? -10.962 10.858 25.659 1.00 30.95 109 GLY A N 1
ATOM 838 C CA . GLY A 1 109 ? -12.196 11.043 26.433 1.00 30.95 109 GLY A CA 1
ATOM 839 C C . GLY A 1 109 ? -13.291 9.983 26.247 1.00 30.95 109 GLY A C 1
ATOM 840 O O . GLY A 1 109 ? -14.248 9.989 27.015 1.00 30.95 109 GLY A O 1
ATOM 841 N N . PHE A 1 110 ? -13.184 9.069 25.276 1.00 33.41 110 PHE A N 1
ATOM 842 C CA . PHE A 1 110 ? -14.253 8.094 25.000 1.00 33.41 110 PHE A CA 1
ATOM 843 C C . PHE A 1 110 ? -14.228 6.834 25.878 1.00 33.41 110 PHE A C 1
ATOM 845 O O . PHE A 1 110 ? -15.184 6.068 25.848 1.00 33.41 110 PHE A O 1
ATOM 852 N N . TYR A 1 111 ? -13.195 6.631 26.701 1.00 34.84 111 TYR A N 1
ATOM 853 C CA . TYR A 1 111 ? -13.049 5.403 27.499 1.00 34.84 111 TYR A CA 1
ATOM 854 C C . TYR A 1 111 ? -13.400 5.537 28.988 1.00 34.84 111 TYR A C 1
ATOM 856 O O . TYR A 1 111 ? -13.178 4.601 29.751 1.00 34.84 111 TYR A O 1
ATOM 864 N N . LEU A 1 112 ? -13.947 6.677 29.429 1.00 33.47 112 LEU A N 1
ATOM 865 C CA . LEU A 1 112 ? -14.136 6.956 30.861 1.00 33.47 112 LEU A CA 1
ATOM 866 C C . LEU A 1 112 ? -15.586 7.043 31.354 1.00 33.47 112 LEU A C 1
ATOM 868 O O . LEU A 1 112 ? -15.771 7.200 32.554 1.00 33.47 112 LEU A O 1
ATOM 872 N N . MET A 1 113 ? -16.612 6.900 30.510 1.00 32.19 113 MET A N 1
ATOM 873 C CA . MET A 1 113 ? -18.012 6.897 30.970 1.00 32.19 113 MET A CA 1
ATOM 874 C C . MET A 1 113 ? -18.879 5.991 30.089 1.00 32.19 113 MET A C 1
ATOM 876 O O . MET A 1 113 ? -19.367 6.417 29.048 1.00 32.19 113 MET A O 1
ATOM 880 N N . GLY A 1 114 ? -19.079 4.741 30.505 1.00 29.02 114 GLY A N 1
ATOM 881 C CA . GLY A 1 114 ? -19.950 3.815 29.780 1.00 29.02 114 GLY A CA 1
ATOM 882 C C . GLY A 1 114 ? -19.864 2.377 30.268 1.00 29.02 114 GLY A C 1
ATOM 883 O O . GLY A 1 114 ? -19.618 1.478 29.475 1.00 29.02 114 GLY A O 1
ATOM 884 N N . GLY A 1 115 ? -20.045 2.155 31.572 1.00 33.78 115 GLY A N 1
ATOM 885 C CA . GLY A 1 115 ? -20.344 0.822 32.081 1.00 33.78 115 GLY A CA 1
ATOM 886 C C . GLY A 1 115 ? -21.741 0.410 31.624 1.00 33.78 115 GLY A C 1
ATOM 887 O O . GLY A 1 115 ? -22.730 0.809 32.232 1.00 33.78 115 GLY A O 1
ATOM 888 N N . ILE A 1 116 ? -21.817 -0.379 30.556 1.00 29.61 116 ILE A N 1
ATOM 889 C CA . ILE A 1 116 ? -22.910 -1.329 30.369 1.00 29.61 116 ILE A CA 1
ATOM 890 C C . ILE A 1 116 ? -22.307 -2.673 30.756 1.00 29.61 116 ILE A C 1
ATOM 892 O O . ILE A 1 116 ? -21.447 -3.195 30.052 1.00 29.61 116 ILE A O 1
ATOM 896 N N . ALA A 1 117 ? -22.717 -3.191 31.912 1.00 37.03 117 ALA A N 1
ATOM 897 C CA . ALA A 1 117 ? -22.519 -4.591 32.236 1.00 37.03 117 ALA A CA 1
ATOM 898 C C . ALA A 1 117 ? -23.250 -5.404 31.159 1.00 37.03 117 ALA A C 1
ATOM 900 O O . ALA A 1 117 ? -24.479 -5.406 31.117 1.00 37.03 117 ALA A O 1
ATOM 901 N N . MET A 1 118 ? -22.499 -6.005 30.238 1.00 33.53 118 MET A N 1
ATOM 902 C CA . MET A 1 118 ? -23.008 -7.071 29.388 1.00 33.53 118 MET A CA 1
ATOM 903 C C . MET A 1 118 ? -22.498 -8.375 29.975 1.00 33.53 118 MET A C 1
ATOM 905 O O . MET A 1 118 ? -21.300 -8.541 30.188 1.00 33.53 118 MET A O 1
ATOM 909 N N . GLU A 1 119 ? -23.459 -9.224 30.308 1.00 35.12 119 GLU A N 1
ATOM 910 C CA . GLU A 1 119 ? -23.286 -10.552 30.870 1.00 35.12 119 GLU A CA 1
ATOM 911 C C . GLU A 1 119 ? -22.364 -11.413 29.999 1.00 35.12 119 GLU A C 1
ATOM 913 O O . GLU A 1 119 ? -22.366 -11.335 28.767 1.00 35.12 119 GLU A O 1
ATOM 918 N N . ASP A 1 120 ? -21.568 -12.223 30.690 1.00 38.31 120 ASP A N 1
ATOM 919 C CA . ASP A 1 120 ? -20.600 -13.166 30.156 1.00 38.31 120 ASP A CA 1
ATOM 920 C C . ASP A 1 120 ? -21.262 -14.232 29.261 1.00 38.31 120 ASP A C 1
ATOM 922 O O . ASP A 1 120 ? -21.829 -15.199 29.761 1.00 38.31 120 ASP A O 1
ATOM 926 N N . ASP A 1 121 ? -21.147 -14.073 27.938 1.00 37.88 121 ASP A N 1
ATOM 927 C CA . ASP A 1 121 ? -21.056 -15.172 26.957 1.00 37.88 121 ASP A CA 1
ATOM 928 C C . ASP A 1 121 ? -20.522 -14.637 25.612 1.00 37.88 121 ASP A C 1
ATOM 930 O O . ASP A 1 121 ? -21.252 -14.458 24.635 1.00 37.88 121 ASP A O 1
ATOM 934 N N . TRP A 1 122 ? -19.228 -14.307 25.552 1.00 41.12 122 TRP A N 1
ATOM 935 C CA . TRP A 1 122 ? -18.566 -13.935 24.299 1.00 41.12 122 TRP A CA 1
ATOM 936 C C . TRP A 1 122 ? -17.616 -15.049 23.873 1.00 41.12 122 TRP A C 1
ATOM 938 O O . TRP A 1 122 ? -16.410 -15.012 24.125 1.00 41.12 122 TRP A O 1
ATOM 948 N N . GLY A 1 123 ? -18.162 -16.047 23.176 1.00 35.00 123 GLY A N 1
ATOM 949 C CA . GLY A 1 123 ? -17.359 -16.830 22.245 1.00 35.00 123 GLY A CA 1
ATOM 950 C C . GLY A 1 123 ? -16.592 -15.857 21.347 1.00 35.00 123 GLY A C 1
ATOM 951 O O . GLY A 1 123 ? -17.201 -15.025 20.684 1.00 35.00 123 GLY A O 1
ATOM 952 N N . LEU A 1 124 ? -15.262 -15.911 21.408 1.00 40.81 124 LEU A N 1
ATOM 953 C CA . LEU A 1 124 ? -14.277 -15.085 20.704 1.00 40.81 124 LEU A CA 1
ATOM 954 C C . LEU A 1 124 ? -14.765 -14.561 19.329 1.00 40.81 124 LEU A C 1
ATOM 956 O O . LEU A 1 124 ? -14.511 -15.195 18.306 1.00 40.81 124 LEU A O 1
ATOM 960 N N . THR A 1 125 ? -15.453 -13.413 19.253 1.00 49.38 125 THR A N 1
ATOM 961 C CA . THR A 1 125 ? -15.776 -12.838 17.935 1.00 49.38 125 THR A CA 1
ATOM 962 C C . THR A 1 125 ? -14.477 -12.375 17.286 1.00 49.38 125 THR A C 1
ATOM 964 O O . THR A 1 125 ? -13.838 -11.424 17.743 1.00 49.38 125 THR A O 1
ATOM 967 N N . SER A 1 126 ? -14.079 -13.026 16.203 1.00 73.38 126 SER A N 1
ATOM 968 C CA . SER A 1 126 ? -12.962 -12.579 15.380 1.00 73.38 126 SER A CA 1
ATOM 969 C C . SER A 1 126 ? -13.318 -11.243 14.719 1.00 73.38 126 SER A C 1
ATOM 971 O O . SER A 1 126 ? -14.265 -11.180 13.931 1.00 73.38 126 SER A O 1
ATOM 973 N N . SER A 1 127 ? -12.587 -10.176 15.043 1.00 89.25 127 SER A N 1
ATOM 974 C CA . SER A 1 127 ? -12.697 -8.890 14.350 1.00 89.25 127 SER A CA 1
ATOM 975 C C . SER A 1 127 ? -11.753 -8.856 13.147 1.00 89.25 127 SER A C 1
ATOM 977 O O . SER A 1 127 ? -10.646 -9.384 13.206 1.00 89.25 127 SER A O 1
ATOM 979 N N . ARG A 1 128 ? -12.188 -8.247 12.040 1.00 93.50 128 ARG A N 1
ATOM 980 C CA . ARG A 1 128 ? -11.393 -8.072 10.817 1.00 93.50 128 ARG A CA 1
ATOM 981 C C . ARG A 1 128 ? -11.099 -6.596 10.615 1.00 93.50 128 ARG A C 1
ATOM 983 O O . ARG A 1 128 ? -12.017 -5.783 10.609 1.00 93.50 128 ARG A O 1
ATOM 990 N N . THR A 1 129 ? -9.835 -6.254 10.407 1.00 96.31 129 THR A N 1
ATOM 991 C CA . THR A 1 129 ? -9.379 -4.868 10.223 1.00 96.31 129 THR A CA 1
ATOM 992 C C . THR A 1 129 ? -8.921 -4.643 8.792 1.00 96.31 129 THR A C 1
ATOM 994 O O . THR A 1 129 ? -7.957 -5.264 8.340 1.00 96.31 129 THR A O 1
ATOM 997 N N . LEU A 1 130 ? -9.620 -3.756 8.089 1.00 97.81 130 LEU A N 1
ATOM 998 C CA . LEU A 1 130 ? -9.355 -3.361 6.713 1.00 97.81 130 LEU A CA 1
ATOM 999 C C . LEU A 1 130 ? -8.779 -1.944 6.715 1.00 97.81 130 LEU A C 1
ATOM 1001 O O . LEU A 1 130 ? -9.392 -1.030 7.266 1.00 97.81 130 LEU A O 1
ATOM 1005 N N . VAL A 1 131 ? -7.630 -1.751 6.074 1.00 96.31 131 VAL A N 1
ATOM 1006 C CA . VAL A 1 131 ? -7.010 -0.426 5.915 1.00 96.31 131 VAL A CA 1
ATOM 1007 C C . VAL A 1 131 ? -7.159 0.018 4.468 1.00 96.31 131 VAL A C 1
ATOM 1009 O O . VAL A 1 131 ? -6.688 -0.670 3.565 1.00 96.31 131 VAL A O 1
ATOM 1012 N N . LEU A 1 132 ? -7.820 1.153 4.242 1.00 96.19 132 LEU A N 1
ATOM 1013 C CA . LEU A 1 132 ? -8.040 1.709 2.909 1.00 96.19 132 LEU A CA 1
ATOM 1014 C C . LEU A 1 132 ? -6.897 2.650 2.557 1.00 96.19 132 LEU A C 1
ATOM 1016 O O . LEU A 1 132 ? -6.721 3.666 3.217 1.00 96.19 132 LEU A O 1
ATOM 1020 N N . VAL A 1 133 ? -6.164 2.344 1.491 1.00 92.69 133 VAL A N 1
ATOM 1021 C CA . VAL A 1 133 ? -4.992 3.108 1.062 1.00 92.69 133 VAL A CA 1
ATOM 1022 C C . VAL A 1 133 ? -5.128 3.441 -0.422 1.00 92.69 133 VAL A C 1
ATOM 1024 O O . VAL A 1 133 ? -5.523 2.609 -1.226 1.00 92.69 133 VAL A O 1
ATOM 1027 N N . GLY A 1 134 ? -4.854 4.680 -0.811 1.00 90.19 134 GLY A N 1
ATOM 1028 C CA . GLY A 1 134 ? -5.017 5.156 -2.191 1.00 90.19 134 GLY A CA 1
ATOM 1029 C C . GLY A 1 134 ? -4.818 6.666 -2.304 1.00 90.19 134 GLY A C 1
ATOM 1030 O O . GLY A 1 134 ? -4.888 7.392 -1.305 1.00 90.19 134 GLY A O 1
ATOM 1031 N N . ARG A 1 135 ? -4.622 7.161 -3.525 1.00 87.88 135 ARG A N 1
ATOM 1032 C CA . ARG A 1 135 ? -4.504 8.596 -3.823 1.00 87.88 135 ARG A CA 1
ATOM 1033 C C . ARG A 1 135 ? -5.735 9.395 -3.368 1.00 87.88 135 ARG A C 1
ATOM 1035 O O . ARG A 1 135 ? -6.841 8.855 -3.211 1.00 87.88 135 ARG A O 1
ATOM 1042 N N . THR A 1 136 ? -5.562 10.692 -3.106 1.00 85.38 136 THR A N 1
ATOM 1043 C CA . THR A 1 136 ? -6.698 11.600 -2.852 1.00 85.38 136 THR A CA 1
ATOM 1044 C C . THR A 1 136 ? -7.655 11.593 -4.044 1.00 85.38 136 THR A C 1
ATOM 1046 O O . THR A 1 136 ? -7.240 11.692 -5.192 1.00 85.38 136 THR A O 1
ATOM 1049 N N . GLY A 1 137 ? -8.957 11.473 -3.774 1.00 86.19 137 GLY A N 1
ATOM 1050 C CA . GLY A 1 137 ? -9.988 11.483 -4.817 1.00 86.19 137 GLY A CA 1
ATOM 1051 C C . GLY A 1 137 ? -10.348 10.114 -5.406 1.00 86.19 137 GLY A C 1
ATOM 1052 O O . GLY A 1 137 ? -11.405 10.005 -6.016 1.00 86.19 137 GLY A O 1
ATOM 1053 N N . ASN A 1 138 ? -9.588 9.045 -5.132 1.00 91.94 138 ASN A N 1
ATOM 1054 C CA . ASN A 1 138 ? -9.917 7.691 -5.618 1.00 91.94 138 ASN A CA 1
ATOM 1055 C C . ASN A 1 138 ? -11.142 7.050 -4.941 1.00 91.94 138 ASN A C 1
ATOM 1057 O O . ASN A 1 138 ? -11.530 5.936 -5.279 1.00 91.94 138 ASN A O 1
ATOM 1061 N N . GLY A 1 139 ? -11.759 7.731 -3.973 1.00 93.31 139 GLY A N 1
ATOM 1062 C CA . GLY A 1 139 ? -12.998 7.273 -3.348 1.00 93.31 139 GLY A CA 1
ATOM 1063 C C . GLY A 1 139 ? -12.829 6.351 -2.140 1.00 93.31 139 GLY A C 1
ATOM 1064 O O . GLY A 1 139 ? -13.786 5.666 -1.807 1.00 93.31 139 GLY A O 1
ATOM 1065 N N . LYS A 1 140 ? -11.682 6.363 -1.443 1.00 94.31 140 LYS A N 1
ATOM 1066 C CA . LYS A 1 140 ? -11.444 5.574 -0.210 1.00 94.31 140 LYS A CA 1
ATOM 1067 C C . LYS A 1 140 ? -12.584 5.674 0.805 1.00 94.31 140 LYS A C 1
ATOM 1069 O O . LYS A 1 140 ? -13.241 4.680 1.088 1.00 94.31 140 LYS A O 1
ATOM 1074 N N . SER A 1 141 ? -12.910 6.887 1.249 1.00 94.56 141 SER A N 1
ATOM 1075 C CA . SER A 1 141 ? -13.983 7.132 2.218 1.00 94.56 141 SER A CA 1
ATOM 1076 C C . SER A 1 141 ? -15.353 6.666 1.711 1.00 94.56 141 SER A C 1
ATOM 1078 O O . SER A 1 141 ? -16.179 6.193 2.488 1.00 94.56 141 SER A O 1
ATOM 1080 N N . ALA A 1 142 ? -15.609 6.766 0.400 1.00 95.88 142 ALA A N 1
ATOM 1081 C CA . ALA A 1 142 ? -16.847 6.273 -0.206 1.00 95.88 142 ALA A CA 1
ATOM 1082 C C . ALA A 1 142 ? -16.900 4.736 -0.206 1.00 95.88 142 ALA A C 1
ATOM 1084 O O . ALA A 1 142 ? -17.919 4.168 0.177 1.00 95.88 142 ALA A O 1
ATOM 1085 N N . THR A 1 143 ? -15.791 4.075 -0.543 1.00 97.56 143 THR A N 1
ATOM 1086 C CA . THR A 1 143 ? -15.629 2.620 -0.434 1.00 97.56 143 THR A CA 1
ATOM 1087 C C . THR A 1 143 ? -15.801 2.160 1.014 1.00 97.56 143 THR A C 1
ATOM 1089 O O . THR A 1 143 ? -16.563 1.232 1.267 1.00 97.56 143 THR A O 1
ATOM 1092 N N . GLY A 1 144 ? -15.199 2.855 1.983 1.00 97.12 144 GLY A N 1
ATOM 1093 C CA . GLY A 1 144 ? -15.385 2.574 3.408 1.00 97.12 144 GLY A CA 1
ATOM 1094 C C . GLY A 1 144 ? -16.843 2.689 3.852 1.00 97.12 144 GLY A C 1
ATOM 1095 O O . GLY A 1 144 ? -17.349 1.808 4.538 1.00 97.12 144 GLY A O 1
ATOM 1096 N N . ASN A 1 145 ? -17.558 3.717 3.391 1.00 96.50 145 ASN A N 1
ATOM 1097 C CA . ASN A 1 145 ? -18.992 3.872 3.652 1.00 96.50 145 ASN A CA 1
ATOM 1098 C C . ASN A 1 145 ? -19.833 2.734 3.061 1.00 96.50 145 ASN A C 1
ATOM 1100 O O . ASN A 1 145 ? -20.783 2.270 3.693 1.00 96.50 145 ASN A O 1
ATOM 1104 N N . THR A 1 146 ? -19.484 2.278 1.858 1.00 96.75 146 THR A N 1
ATOM 1105 C CA . THR A 1 146 ? -20.128 1.132 1.209 1.00 96.75 146 THR A CA 1
ATOM 1106 C C . THR A 1 146 ? -19.898 -0.154 2.003 1.00 96.75 146 THR A C 1
ATOM 1108 O O . THR A 1 146 ? -20.865 -0.854 2.285 1.00 96.75 146 THR A O 1
ATOM 1111 N N . ILE A 1 147 ? -18.660 -0.421 2.438 1.00 96.75 147 ILE A N 1
ATOM 1112 C CA . ILE A 1 147 ? -18.308 -1.584 3.275 1.00 96.75 147 ILE A CA 1
ATOM 1113 C C . ILE A 1 147 ? -19.076 -1.555 4.603 1.00 96.75 147 ILE A C 1
ATOM 1115 O O . ILE A 1 147 ? -19.621 -2.565 5.038 1.00 96.75 147 ILE A O 1
ATOM 1119 N N . LEU A 1 148 ? -19.153 -0.385 5.240 1.00 95.50 148 LEU A N 1
ATOM 1120 C CA . LEU A 1 148 ? -19.837 -0.205 6.523 1.00 95.50 148 LEU A CA 1
ATOM 1121 C C . LEU A 1 148 ? -21.370 -0.192 6.403 1.00 95.50 148 LEU A C 1
ATOM 1123 O O . LEU A 1 148 ? -22.057 -0.200 7.426 1.00 95.50 148 LEU A O 1
ATOM 1127 N N . GLY A 1 149 ? -21.914 -0.103 5.185 1.00 93.50 149 GLY A N 1
ATOM 1128 C CA . GLY A 1 149 ? -23.351 0.016 4.924 1.00 93.50 149 GLY A CA 1
ATOM 1129 C C . GLY A 1 149 ? -23.974 1.353 5.355 1.00 93.50 149 GLY A C 1
ATOM 1130 O O . GLY A 1 149 ? -25.197 1.498 5.326 1.00 93.50 149 GLY A O 1
ATOM 1131 N N . ARG A 1 150 ? -23.165 2.344 5.754 1.00 93.56 150 ARG A N 1
ATOM 1132 C CA . ARG A 1 150 ? -23.614 3.658 6.247 1.00 93.56 150 ARG A CA 1
ATOM 1133 C C . ARG A 1 150 ? -22.601 4.756 5.927 1.00 93.56 150 ARG A C 1
ATOM 1135 O O . ARG A 1 150 ? -21.432 4.489 5.682 1.00 93.56 150 ARG A O 1
ATOM 1142 N N . LYS A 1 151 ? -23.030 6.019 5.986 1.00 91.69 151 LYS A N 1
ATOM 1143 C CA . LYS A 1 151 ? -22.142 7.185 5.824 1.00 91.69 151 LYS A CA 1
ATOM 1144 C C . LYS A 1 151 ? -21.365 7.462 7.119 1.00 91.69 151 LYS A C 1
ATOM 1146 O O . LYS A 1 151 ? -21.769 8.323 7.892 1.00 91.69 151 LYS A O 1
ATOM 1151 N N . ALA A 1 152 ? -20.301 6.706 7.368 1.00 91.31 152 ALA A N 1
ATOM 1152 C CA . ALA A 1 152 ? -19.451 6.850 8.551 1.00 91.31 152 ALA A CA 1
ATOM 1153 C C . ALA A 1 152 ? -18.291 7.842 8.336 1.00 91.31 152 ALA A C 1
ATOM 1155 O O . ALA A 1 152 ? -17.944 8.591 9.243 1.00 91.31 152 ALA A O 1
ATOM 1156 N N . PHE A 1 153 ? -17.735 7.884 7.126 1.00 90.81 153 PHE A N 1
ATOM 1157 C CA . PHE A 1 153 ? -16.683 8.804 6.703 1.00 90.81 153 PHE A CA 1
ATOM 1158 C C . PHE A 1 153 ? -17.250 9.946 5.858 1.00 90.81 153 PHE A C 1
ATOM 1160 O O . PHE A 1 153 ? -18.201 9.769 5.085 1.00 90.81 153 PHE A O 1
ATOM 1167 N N . ASN A 1 154 ? -16.636 11.126 5.947 1.00 82.38 154 ASN A N 1
ATOM 1168 C CA . ASN A 1 154 ? -17.021 12.263 5.118 1.00 82.38 154 ASN A CA 1
ATOM 1169 C C . ASN A 1 154 ? -16.493 12.094 3.681 1.00 82.38 154 ASN A C 1
ATOM 1171 O O . ASN A 1 154 ? -15.356 12.434 3.381 1.00 82.38 154 ASN A O 1
ATOM 1175 N N . SER A 1 155 ? -17.333 11.587 2.777 1.00 79.44 155 SER A N 1
ATOM 1176 C CA . SER A 1 155 ? -17.005 11.428 1.356 1.00 79.44 155 SER A CA 1
ATOM 1177 C C . SER A 1 155 ? -17.711 12.498 0.512 1.00 79.44 155 SER A C 1
ATOM 1179 O O . SER A 1 155 ? -18.910 12.377 0.235 1.00 79.44 155 SER A O 1
ATOM 1181 N N . ARG A 1 156 ? -16.996 13.549 0.097 1.00 70.44 156 ARG A N 1
ATOM 1182 C CA . ARG A 1 156 ? -17.504 14.592 -0.816 1.00 70.44 156 ARG A CA 1
ATOM 1183 C C . ARG A 1 156 ? -16.474 14.904 -1.897 1.00 70.44 156 ARG A C 1
ATOM 1185 O O . ARG A 1 156 ? -15.277 14.842 -1.637 1.00 70.44 156 ARG A O 1
ATOM 1192 N N . ALA A 1 157 ? -16.944 15.250 -3.095 1.00 61.47 157 ALA A N 1
ATOM 1193 C CA . ALA A 1 157 ? -16.079 15.823 -4.120 1.00 61.47 157 ALA A CA 1
ATOM 1194 C C . ALA A 1 157 ? -15.596 17.199 -3.638 1.00 61.47 157 ALA A C 1
ATOM 1196 O O . ALA A 1 157 ? -16.405 18.031 -3.232 1.00 61.47 157 ALA A O 1
ATOM 1197 N N . SER A 1 158 ? -14.286 17.411 -3.639 1.00 58.00 158 SER A N 1
ATOM 1198 C CA . SER A 1 158 ? -13.641 18.646 -3.200 1.00 58.00 158 SER A CA 1
ATOM 1199 C C . SER A 1 158 ? -12.362 18.845 -4.008 1.00 58.00 158 SER A C 1
ATOM 1201 O O . SER A 1 158 ? -11.726 17.868 -4.404 1.00 58.00 158 SER A O 1
ATOM 1203 N N . SER A 1 159 ? -11.983 20.101 -4.250 1.00 52.53 159 SER A N 1
ATOM 1204 C CA . SER A 1 159 ? -10.693 20.460 -4.854 1.00 52.53 159 SER A CA 1
ATOM 1205 C C . SER A 1 159 ? -9.516 20.327 -3.875 1.00 52.53 159 SER A C 1
ATOM 1207 O O . SER A 1 159 ? -8.370 20.493 -4.277 1.00 52.53 159 SER A O 1
ATOM 1209 N N . SER A 1 160 ? -9.794 20.043 -2.600 1.00 54.81 160 SER A N 1
ATOM 1210 C CA . SER A 1 160 ? -8.824 19.729 -1.546 1.00 54.81 160 SER A CA 1
ATOM 1211 C C . SER A 1 160 ? -9.157 18.392 -0.874 1.00 54.81 160 SER A C 1
ATOM 1213 O O . SER A 1 160 ? -10.316 17.965 -0.868 1.00 54.81 160 SER A O 1
ATOM 1215 N N . GLY A 1 161 ? -8.151 17.729 -0.293 1.00 58.06 161 GLY A N 1
ATOM 1216 C CA . GLY A 1 161 ? -8.346 16.500 0.478 1.00 58.06 161 GLY A CA 1
ATOM 1217 C C . GLY A 1 161 ? -9.356 16.696 1.613 1.00 58.06 161 GLY A C 1
ATOM 1218 O O . GLY A 1 161 ? -9.237 17.626 2.407 1.00 58.06 161 GLY A O 1
ATOM 1219 N N . VAL A 1 162 ? -10.379 15.837 1.671 1.00 59.44 162 VAL A N 1
ATOM 1220 C CA . VAL A 1 162 ? -11.436 15.898 2.702 1.00 59.44 162 VAL A CA 1
ATOM 1221 C C . VAL A 1 162 ? -11.009 15.173 3.982 1.00 59.44 162 VAL A C 1
ATOM 1223 O O . VAL A 1 162 ? -11.332 15.620 5.082 1.00 59.44 162 VAL A O 1
ATOM 1226 N N . THR A 1 163 ? -10.265 14.074 3.842 1.00 60.28 163 THR A N 1
ATOM 1227 C CA . THR A 1 163 ? -9.722 13.290 4.957 1.00 60.28 163 THR A CA 1
ATOM 1228 C C . THR A 1 163 ? -8.293 13.741 5.238 1.00 60.28 163 THR A C 1
ATOM 1230 O O . THR A 1 163 ? -7.397 13.455 4.448 1.00 60.28 163 THR A O 1
ATOM 1233 N N . SER A 1 164 ? -8.085 14.446 6.352 1.00 70.62 164 SER A N 1
ATOM 1234 C CA . SER A 1 164 ? -6.770 14.951 6.781 1.00 70.62 164 SER A CA 1
ATOM 1235 C C . SER A 1 164 ? -6.084 14.087 7.841 1.00 70.62 164 SER A C 1
ATOM 1237 O O . SER A 1 164 ? -4.899 14.268 8.092 1.00 70.62 164 SER A O 1
ATOM 1239 N N . THR A 1 165 ? -6.814 13.161 8.471 1.00 80.44 165 THR A N 1
ATOM 1240 C CA . THR A 1 165 ? -6.287 12.244 9.494 1.00 80.44 165 THR A CA 1
ATOM 1241 C C . THR A 1 165 ? -6.919 10.860 9.363 1.00 80.44 165 THR A C 1
ATOM 1243 O O . THR A 1 165 ? -8.044 10.749 8.872 1.00 80.44 165 THR A O 1
ATOM 1246 N N . CYS A 1 166 ? -6.218 9.812 9.800 1.00 87.50 166 CYS A N 1
ATOM 1247 C CA . CYS A 1 166 ? -6.733 8.445 9.797 1.00 87.50 166 CYS A CA 1
ATOM 1248 C C . CYS A 1 166 ? -7.927 8.307 10.749 1.00 87.50 166 CYS A C 1
ATOM 1250 O O . CYS A 1 166 ? -7.888 8.785 11.888 1.00 87.50 166 CYS A O 1
ATOM 1252 N N . GLN A 1 167 ? -8.977 7.623 10.292 1.00 90.50 167 GLN A N 1
ATOM 1253 C CA . GLN A 1 167 ? -10.223 7.424 11.035 1.00 90.50 167 GLN A CA 1
ATOM 1254 C C . GLN A 1 167 ? -10.610 5.945 11.045 1.00 90.50 167 GLN A C 1
ATOM 1256 O O . GLN A 1 167 ? -10.686 5.320 9.992 1.00 90.50 167 GLN A O 1
ATOM 1261 N N . LEU A 1 168 ? -10.910 5.405 12.227 1.00 94.12 168 LEU A N 1
ATOM 1262 C CA . LEU A 1 168 ? -11.445 4.054 12.403 1.00 94.12 168 LEU A CA 1
ATOM 1263 C C . LEU A 1 168 ? -12.965 4.112 12.586 1.00 94.12 168 LEU A C 1
ATOM 1265 O O . LEU A 1 168 ? -13.474 4.894 13.390 1.00 94.12 168 LEU A O 1
ATOM 1269 N N . GLN A 1 169 ? -13.685 3.264 11.858 1.00 95.94 169 GLN A N 1
ATOM 1270 C CA . GLN A 1 169 ? -15.121 3.048 12.009 1.00 95.94 169 GLN A CA 1
ATOM 1271 C C . GLN A 1 169 ? -15.421 1.551 11.997 1.00 95.94 169 GLN A C 1
ATOM 1273 O O . GLN A 1 169 ? -14.763 0.785 11.299 1.00 95.94 169 GLN A O 1
ATOM 1278 N N . GLN A 1 170 ? -16.435 1.139 12.754 1.00 94.81 170 GLN A N 1
ATOM 1279 C CA . GLN A 1 170 ? -16.755 -0.273 12.960 1.00 94.81 170 GLN A CA 1
ATOM 1280 C C . GLN A 1 170 ? -18.187 -0.599 12.534 1.00 94.81 170 GLN A C 1
ATOM 1282 O O . GLN A 1 170 ? -19.102 0.211 12.703 1.00 94.81 170 GLN A O 1
ATOM 1287 N N . THR A 1 171 ? -18.410 -1.795 12.003 1.00 94.25 171 THR A N 1
ATOM 1288 C CA . THR A 1 171 ? -19.746 -2.363 11.798 1.00 94.25 171 THR A CA 1
ATOM 1289 C C . THR A 1 171 ? -19.791 -3.818 12.262 1.00 94.25 171 THR A C 1
ATOM 1291 O O . THR A 1 171 ? -18.750 -4.465 12.382 1.00 94.25 171 THR A O 1
ATOM 1294 N N . VAL A 1 172 ? -20.993 -4.320 12.537 1.00 93.94 172 VAL A N 1
ATOM 1295 C CA . VAL A 1 172 ? -21.241 -5.727 12.872 1.00 93.94 172 VAL A CA 1
ATOM 1296 C C . VAL A 1 172 ? -22.053 -6.332 11.734 1.00 93.94 172 VAL A C 1
ATOM 1298 O O . VAL A 1 172 ? -23.100 -5.799 11.363 1.00 93.94 172 VAL A O 1
ATOM 1301 N N . LEU A 1 173 ? -21.542 -7.411 11.150 1.00 87.75 173 LEU A N 1
ATOM 1302 C CA . LEU A 1 173 ? -22.205 -8.140 10.075 1.00 87.75 173 LEU A CA 1
ATOM 1303 C C . LEU A 1 173 ? -23.347 -9.022 10.624 1.00 87.75 173 LEU A C 1
ATOM 1305 O O . LEU A 1 173 ? -23.387 -9.302 11.825 1.00 87.75 173 LEU A O 1
ATOM 1309 N N . PRO A 1 174 ? -24.288 -9.487 9.776 1.00 84.69 174 PRO A N 1
ATOM 1310 C CA . PRO A 1 174 ? -25.395 -10.348 10.213 1.00 84.69 174 PRO A CA 1
ATOM 1311 C C . PRO A 1 174 ? -24.959 -11.647 10.909 1.00 84.69 174 PRO A C 1
ATOM 1313 O O . PRO A 1 174 ? -25.685 -12.168 11.750 1.00 84.69 174 PRO A O 1
ATOM 1316 N N . ASP A 1 175 ? -23.767 -12.148 10.590 1.00 84.00 175 ASP A N 1
ATOM 1317 C CA . ASP A 1 175 ? -23.138 -13.321 11.205 1.00 84.00 175 ASP A CA 1
ATOM 1318 C C . ASP A 1 175 ? -22.358 -12.994 12.496 1.00 84.00 175 ASP A C 1
ATOM 1320 O O . ASP A 1 175 ? -21.594 -13.821 12.990 1.00 84.00 175 ASP A O 1
ATOM 1324 N N . ARG A 1 176 ? -22.570 -11.795 13.061 1.00 88.25 176 ARG A N 1
ATOM 1325 C CA . ARG A 1 176 ? -21.937 -11.256 14.279 1.00 88.25 176 ARG A CA 1
ATOM 1326 C C . ARG A 1 176 ? -20.439 -10.977 14.162 1.00 88.25 176 ARG A C 1
ATOM 1328 O O . ARG A 1 176 ? -19.812 -10.625 15.162 1.00 88.25 176 ARG A O 1
ATOM 1335 N N . GLN A 1 177 ? -19.857 -11.067 12.969 1.00 89.00 177 GLN A N 1
ATOM 1336 C CA . GLN A 1 177 ? -18.465 -10.679 12.777 1.00 89.00 177 GLN A CA 1
ATOM 1337 C C . GLN A 1 177 ? -18.299 -9.162 12.856 1.00 89.00 177 GLN A C 1
ATOM 1339 O O . GLN A 1 177 ? -19.094 -8.390 12.313 1.00 89.00 177 GLN A O 1
ATOM 1344 N N . ILE A 1 178 ? -17.231 -8.732 13.523 1.00 94.38 178 ILE A N 1
ATOM 1345 C CA . ILE A 1 178 ? -16.870 -7.322 13.638 1.00 94.38 178 ILE A CA 1
ATOM 1346 C C . ILE A 1 178 ? -15.963 -6.942 12.470 1.00 94.38 178 ILE A C 1
ATOM 1348 O O . ILE A 1 178 ? -14.923 -7.564 12.262 1.00 94.38 178 ILE A O 1
ATOM 1352 N N . VAL A 1 179 ? -16.311 -5.871 11.759 1.00 95.81 179 VAL A N 1
ATOM 1353 C CA . VAL A 1 179 ? -15.480 -5.297 10.696 1.00 95.81 179 VAL A CA 1
ATOM 1354 C C . VAL A 1 179 ? -15.065 -3.883 11.081 1.00 95.81 179 VAL A C 1
ATOM 1356 O O . VAL A 1 179 ? -15.898 -2.987 11.221 1.00 95.81 179 VAL A O 1
ATOM 1359 N N . ASN A 1 180 ? -13.759 -3.700 11.216 1.00 96.94 180 ASN A N 1
ATOM 1360 C CA . ASN A 1 180 ? -13.075 -2.437 11.431 1.00 96.94 180 ASN A CA 1
ATOM 1361 C C . ASN A 1 180 ? -12.580 -1.915 10.080 1.00 96.94 180 ASN A C 1
ATOM 1363 O O . ASN A 1 180 ? -11.862 -2.617 9.368 1.00 96.94 180 ASN A O 1
ATOM 1367 N N . VAL A 1 181 ? -12.936 -0.684 9.728 1.00 97.69 181 VAL A N 1
ATOM 1368 C CA . VAL A 1 181 ? -12.471 -0.012 8.512 1.00 97.69 181 VAL A CA 1
ATOM 1369 C C . VAL A 1 181 ? -11.692 1.228 8.920 1.00 97.69 181 VAL A C 1
ATOM 1371 O O . VAL A 1 181 ? -12.221 2.088 9.623 1.00 97.69 181 VAL A O 1
ATOM 1374 N N . ILE A 1 182 ? -10.441 1.313 8.479 1.00 95.75 182 ILE A N 1
ATOM 1375 C CA . ILE A 1 182 ? -9.566 2.464 8.692 1.00 95.75 182 ILE A CA 1
ATOM 1376 C C . ILE A 1 182 ? -9.461 3.220 7.367 1.00 95.75 182 ILE A C 1
ATOM 1378 O O . ILE A 1 182 ? -8.882 2.711 6.407 1.00 95.75 182 ILE A O 1
ATOM 1382 N N . ASP A 1 183 ? -10.041 4.418 7.310 1.00 93.38 183 ASP A N 1
ATOM 1383 C CA . ASP A 1 183 ? -9.855 5.354 6.198 1.00 93.38 183 ASP A CA 1
ATOM 1384 C C . ASP A 1 183 ? -8.593 6.176 6.457 1.00 93.38 183 ASP A C 1
ATOM 1386 O O . ASP A 1 183 ? -8.470 6.811 7.509 1.00 93.38 183 ASP A O 1
ATOM 1390 N N . THR A 1 184 ? -7.651 6.155 5.518 1.00 88.69 184 THR A N 1
ATOM 1391 C CA . THR A 1 184 ? -6.444 6.982 5.586 1.00 88.69 184 THR A CA 1
ATOM 1392 C C . THR A 1 184 ? -6.627 8.251 4.751 1.00 88.69 184 THR A C 1
ATOM 1394 O O . THR A 1 184 ? -7.418 8.271 3.799 1.00 88.69 184 THR A O 1
ATOM 1397 N N . PRO A 1 185 ? -5.864 9.321 5.020 1.00 82.88 185 PRO A N 1
ATOM 1398 C CA . PRO A 1 185 ? -5.700 10.414 4.067 1.00 82.88 185 PRO A CA 1
ATOM 1399 C C . PRO A 1 185 ? -5.270 9.911 2.675 1.00 82.88 185 PRO A C 1
ATOM 1401 O O . PRO A 1 185 ? -4.882 8.750 2.496 1.00 82.88 185 PRO A O 1
ATOM 1404 N N . GLY A 1 186 ? -5.348 10.786 1.662 1.00 70.69 186 GLY A N 1
ATOM 1405 C CA . GLY A 1 186 ? -4.594 10.600 0.410 1.00 70.69 186 GLY A CA 1
ATOM 1406 C C . GLY A 1 186 ? -3.191 10.132 0.701 1.00 70.69 186 GLY A C 1
ATOM 1407 O O . GLY A 1 186 ? -2.660 10.602 1.693 1.00 70.69 186 GLY A O 1
ATOM 1408 N N . LEU A 1 187 ? -2.668 9.212 -0.108 1.00 59.41 187 LEU A N 1
ATOM 1409 C CA . LEU A 1 187 ? -1.787 8.118 0.294 1.00 59.41 187 LEU A CA 1
ATOM 1410 C C . LEU A 1 187 ? -0.578 8.433 1.179 1.00 59.41 187 LEU A C 1
ATOM 1412 O O . LEU A 1 187 ? 0.035 7.510 1.657 1.00 59.41 187 LEU A O 1
ATOM 1416 N N . PHE A 1 188 ? -0.206 9.673 1.396 1.00 60.47 188 PHE A N 1
ATOM 1417 C CA . PHE A 1 188 ? -0.026 10.286 2.718 1.00 60.47 188 PHE A CA 1
ATOM 1418 C C . PHE A 1 188 ? 0.434 11.687 2.324 1.00 60.47 188 PHE A C 1
ATOM 1420 O O . PHE A 1 188 ? 1.605 11.874 2.022 1.00 60.47 188 PHE A O 1
ATOM 1427 N N . ASP A 1 189 ? -0.545 12.583 2.134 1.00 52.59 189 ASP A N 1
ATOM 1428 C CA . ASP A 1 189 ? -0.474 13.905 1.480 1.00 52.59 189 ASP A CA 1
ATOM 1429 C C . ASP A 1 189 ? 0.943 14.521 1.487 1.00 52.59 189 ASP A C 1
ATOM 1431 O O . ASP A 1 189 ? 1.340 15.193 2.435 1.00 52.59 189 ASP A O 1
ATOM 1435 N N . ILE A 1 190 ? 1.712 14.308 0.409 1.00 45.38 190 ILE A N 1
ATOM 1436 C CA . ILE A 1 190 ? 3.109 14.783 0.265 1.00 45.38 190 ILE A CA 1
ATOM 1437 C C . ILE A 1 190 ? 3.168 16.326 0.193 1.00 45.38 190 ILE A C 1
ATOM 1439 O O . ILE A 1 190 ? 4.231 16.935 0.301 1.00 45.38 190 ILE A O 1
ATOM 1443 N N . SER A 1 191 ? 2.018 16.994 0.038 1.00 42.31 191 SER A N 1
ATOM 1444 C CA . SER A 1 191 ? 1.909 18.447 0.202 1.00 42.31 191 SER A CA 1
ATOM 1445 C C . SER A 1 191 ? 2.089 18.908 1.652 1.00 42.31 191 SER A C 1
ATOM 1447 O O . SER A 1 191 ? 2.433 20.068 1.874 1.00 42.31 191 SER A O 1
ATOM 1449 N N . ALA A 1 192 ? 1.852 18.029 2.630 1.00 48.41 192 ALA A N 1
ATOM 1450 C CA . ALA A 1 192 ? 2.272 18.220 4.010 1.00 48.41 192 ALA A CA 1
ATOM 1451 C C . ALA A 1 192 ? 3.689 17.637 4.147 1.00 48.41 192 ALA A C 1
ATOM 1453 O O . ALA A 1 192 ? 4.000 16.599 3.568 1.00 48.41 192 ALA A O 1
ATOM 1454 N N . GLY A 1 193 ? 4.597 18.326 4.838 1.00 52.97 193 GLY A N 1
ATOM 1455 C CA . GLY A 1 193 ? 6.001 17.908 4.905 1.00 52.97 193 GLY A CA 1
ATOM 1456 C C . GLY A 1 193 ? 6.179 16.468 5.415 1.00 52.97 193 GLY A C 1
ATOM 1457 O O . GLY A 1 193 ? 5.305 15.917 6.077 1.00 52.97 193 GLY A O 1
ATOM 1458 N N . VAL A 1 194 ? 7.351 15.871 5.167 1.00 57.06 194 VAL A N 1
ATOM 1459 C CA . VAL A 1 194 ? 7.700 14.477 5.537 1.00 57.06 194 VAL A CA 1
ATOM 1460 C C . VAL A 1 194 ? 7.318 14.109 6.987 1.00 57.06 194 VAL A C 1
ATOM 1462 O O . VAL A 1 194 ? 6.918 12.978 7.255 1.00 57.06 194 VAL A O 1
ATOM 1465 N N . GLY A 1 195 ? 7.379 15.071 7.916 1.00 59.75 195 GLY A N 1
ATOM 1466 C CA . GLY A 1 195 ? 7.000 14.876 9.319 1.00 59.75 195 GLY A CA 1
ATOM 1467 C C . GLY A 1 195 ? 5.500 14.672 9.584 1.00 59.75 195 GLY A C 1
ATOM 1468 O O . GLY A 1 195 ? 5.150 14.096 10.610 1.00 59.75 195 GLY A O 1
ATOM 1469 N N . ASP A 1 196 ? 4.605 15.103 8.695 1.00 68.06 196 ASP A N 1
ATOM 1470 C CA . ASP A 1 196 ? 3.157 14.902 8.856 1.00 68.06 196 ASP A CA 1
ATOM 1471 C C . ASP A 1 196 ? 2.704 13.544 8.301 1.00 68.06 196 ASP A C 1
ATOM 1473 O O . ASP A 1 196 ? 1.833 12.898 8.882 1.00 68.06 196 ASP A O 1
ATOM 1477 N N . VAL A 1 197 ? 3.386 13.039 7.268 1.00 72.94 197 VAL A N 1
ATOM 1478 C CA . VAL A 1 197 ? 3.191 11.680 6.734 1.00 72.94 197 VAL A CA 1
ATOM 1479 C C . VAL A 1 197 ? 3.533 10.614 7.774 1.00 72.94 197 VAL A C 1
ATOM 1481 O O . VAL A 1 197 ? 2.749 9.692 8.003 1.00 72.94 197 VAL A O 1
ATOM 1484 N N . GLY A 1 198 ? 4.676 10.761 8.454 1.00 76.75 198 GLY A N 1
ATOM 1485 C CA . GLY A 1 198 ? 5.098 9.831 9.505 1.00 76.75 198 GLY A CA 1
ATOM 1486 C C . GLY A 1 198 ? 4.067 9.705 10.632 1.00 76.75 198 GLY A C 1
ATOM 1487 O O . GLY A 1 198 ? 3.742 8.594 11.047 1.00 76.75 198 GLY A O 1
ATOM 1488 N N . LYS A 1 199 ? 3.480 10.828 11.070 1.00 80.56 199 LYS A N 1
ATOM 1489 C CA . LYS A 1 199 ? 2.445 10.843 12.120 1.00 80.56 199 LYS A CA 1
ATOM 1490 C C . LYS A 1 199 ? 1.197 10.065 11.719 1.00 80.56 199 LYS A C 1
ATOM 1492 O O . LYS A 1 199 ? 0.643 9.343 12.544 1.00 80.56 199 LYS A O 1
ATOM 1497 N N . GLU A 1 200 ? 0.755 10.194 10.472 1.00 85.19 200 GLU A N 1
ATOM 1498 C CA . GLU A 1 200 ? -0.436 9.489 9.997 1.00 85.19 200 GLU A CA 1
ATOM 1499 C C . GLU A 1 200 ? -0.191 7.989 9.815 1.00 85.19 200 GLU A C 1
ATOM 1501 O O . GLU A 1 200 ? -1.069 7.189 10.139 1.00 85.19 200 GLU A O 1
ATOM 1506 N N . ILE A 1 201 ? 1.022 7.584 9.427 1.00 86.12 201 ILE A N 1
ATOM 1507 C CA . ILE A 1 201 ? 1.420 6.168 9.429 1.00 86.12 201 ILE A CA 1
ATOM 1508 C C . ILE A 1 201 ? 1.364 5.605 10.856 1.00 86.12 201 ILE A C 1
ATOM 1510 O O . ILE A 1 201 ? 0.751 4.561 11.082 1.00 86.12 201 ILE A O 1
ATOM 1514 N N . VAL A 1 202 ? 1.949 6.309 11.831 1.00 86.94 202 VAL A N 1
ATOM 1515 C CA . VAL A 1 202 ? 1.933 5.912 13.250 1.00 86.94 202 VAL A CA 1
ATOM 1516 C C . VAL A 1 202 ? 0.500 5.806 13.774 1.00 86.94 202 VAL A C 1
ATOM 1518 O O . VAL A 1 202 ? 0.146 4.800 14.387 1.00 86.94 202 VAL A O 1
ATOM 1521 N N . ARG A 1 203 ? -0.345 6.802 13.480 1.00 88.00 203 ARG A N 1
ATOM 1522 C CA . ARG A 1 203 ? -1.770 6.799 13.838 1.00 88.00 203 ARG A CA 1
ATOM 1523 C C . ARG A 1 203 ? -2.497 5.605 13.219 1.00 88.00 203 ARG A C 1
ATOM 1525 O O . ARG A 1 203 ? -3.281 4.951 13.896 1.00 88.00 203 ARG A O 1
ATOM 1532 N N . CYS A 1 204 ? -2.242 5.300 11.948 1.00 89.88 204 CYS A N 1
ATOM 1533 C CA . CYS A 1 204 ? -2.839 4.145 11.283 1.00 89.88 204 CYS A CA 1
ATOM 1534 C C . CYS A 1 204 ? -2.442 2.825 11.963 1.00 89.88 204 CYS A C 1
ATOM 1536 O O . CYS A 1 204 ? -3.289 1.950 12.130 1.00 89.88 204 CYS A O 1
ATOM 1538 N N . ILE A 1 205 ? -1.176 2.680 12.364 1.00 89.12 205 ILE A N 1
ATOM 1539 C CA . ILE A 1 205 ? -0.677 1.487 13.067 1.00 89.12 205 ILE A CA 1
ATOM 1540 C C . ILE A 1 205 ? -1.318 1.358 14.450 1.00 89.12 205 ILE A C 1
ATOM 1542 O O . ILE A 1 205 ? -1.692 0.253 14.833 1.00 89.12 205 ILE A O 1
ATOM 1546 N N . ASP A 1 206 ? -1.473 2.465 15.177 1.00 87.69 206 ASP A N 1
ATOM 1547 C CA . ASP A 1 206 ? -2.141 2.483 16.482 1.00 87.69 206 ASP A CA 1
ATOM 1548 C C . ASP A 1 206 ? -3.607 2.026 16.373 1.00 87.69 206 ASP A C 1
ATOM 1550 O O . ASP A 1 206 ? -4.038 1.090 17.052 1.00 87.69 206 ASP A O 1
ATOM 1554 N N . LEU A 1 207 ? -4.352 2.586 15.412 1.00 90.50 207 LEU A N 1
ATOM 1555 C CA . LEU A 1 207 ? -5.725 2.158 15.116 1.00 90.50 207 LEU A CA 1
ATOM 1556 C C . LEU A 1 207 ? -5.805 0.680 14.691 1.00 90.50 207 LEU A C 1
ATOM 1558 O O . LEU A 1 207 ? -6.822 0.028 14.920 1.00 90.50 207 LEU A O 1
ATOM 1562 N N . ALA A 1 208 ? -4.738 0.148 14.090 1.00 90.50 208 ALA A N 1
ATOM 1563 C CA . ALA A 1 208 ? -4.623 -1.233 13.635 1.00 90.50 208 ALA A CA 1
ATOM 1564 C C . ALA A 1 208 ? -3.801 -2.130 14.584 1.00 90.50 208 ALA A C 1
ATOM 1566 O O . ALA A 1 208 ? -3.282 -3.152 14.141 1.00 90.50 208 ALA A O 1
ATOM 1567 N N . LYS A 1 209 ? -3.664 -1.792 15.875 1.00 82.25 209 LYS A N 1
ATOM 1568 C CA . LYS A 1 209 ? -2.780 -2.501 16.829 1.00 82.25 209 LYS A CA 1
ATOM 1569 C C . LYS A 1 209 ? -2.991 -4.022 16.920 1.00 82.25 209 LYS A C 1
ATOM 1571 O O . LYS A 1 209 ? -2.019 -4.766 17.071 1.00 82.25 209 LYS A O 1
ATOM 1576 N N . GLU A 1 210 ? -4.227 -4.491 16.743 1.00 84.44 210 GLU A N 1
ATOM 1577 C CA . GLU A 1 210 ? -4.581 -5.924 16.715 1.00 84.44 210 GLU A CA 1
ATOM 1578 C C . GLU A 1 210 ? -4.185 -6.630 15.399 1.00 84.44 210 GLU A C 1
ATOM 1580 O O . GLU A 1 210 ? -4.345 -7.839 15.249 1.00 84.44 210 GLU A O 1
ATOM 1585 N N . GLY A 1 211 ? -3.616 -5.884 14.450 1.00 89.88 211 GLY A N 1
ATOM 1586 C CA . GLY A 1 211 ? -3.123 -6.343 13.158 1.00 89.88 211 GLY A CA 1
ATOM 1587 C C . GLY A 1 211 ? -4.068 -6.030 11.994 1.00 89.88 211 GLY A C 1
ATOM 1588 O O . GLY A 1 211 ? -5.258 -5.744 12.161 1.00 89.88 211 GLY A O 1
ATOM 1589 N N . ILE A 1 212 ? -3.521 -6.092 10.777 1.00 94.88 212 ILE A N 1
ATOM 1590 C CA . ILE A 1 212 ? -4.249 -5.796 9.534 1.00 94.88 212 ILE A CA 1
ATOM 1591 C C . ILE A 1 212 ? -4.671 -7.100 8.858 1.00 94.88 212 ILE A C 1
ATOM 1593 O O . ILE A 1 212 ? -3.835 -7.935 8.533 1.00 94.88 212 ILE A O 1
ATOM 1597 N N . HIS A 1 213 ? -5.964 -7.263 8.595 1.00 96.12 213 HIS A N 1
ATOM 1598 C CA . HIS A 1 213 ? -6.491 -8.443 7.906 1.00 96.12 213 HIS A CA 1
ATOM 1599 C C . HIS A 1 213 ? -6.503 -8.263 6.388 1.00 96.12 213 HIS A C 1
ATOM 1601 O O . HIS A 1 213 ? -6.283 -9.225 5.659 1.00 96.12 213 HIS A O 1
ATOM 1607 N N . ALA A 1 214 ? -6.707 -7.032 5.913 1.00 97.69 214 ALA A N 1
ATOM 1608 C CA . ALA A 1 214 ? -6.530 -6.688 4.511 1.00 97.69 214 ALA A CA 1
ATOM 1609 C C . ALA A 1 214 ? -6.097 -5.228 4.337 1.00 97.69 214 ALA A C 1
ATOM 1611 O O . ALA A 1 214 ? -6.605 -4.322 5.003 1.00 97.69 214 ALA A O 1
ATOM 1612 N N . VAL A 1 215 ? -5.183 -5.004 3.398 1.00 97.50 215 VAL A N 1
ATOM 1613 C CA . VAL A 1 215 ? -4.851 -3.678 2.873 1.00 97.50 215 VAL A CA 1
ATOM 1614 C C . VAL A 1 215 ? -5.598 -3.509 1.556 1.00 97.50 215 VAL A C 1
ATOM 1616 O O . VAL A 1 215 ? -5.362 -4.239 0.597 1.00 97.50 215 VAL A O 1
ATOM 1619 N N . VAL A 1 216 ? -6.512 -2.552 1.501 1.00 98.00 216 VAL A N 1
ATOM 1620 C CA . VAL A 1 216 ? -7.342 -2.295 0.327 1.00 98.00 216 VAL A CA 1
ATOM 1621 C C . VAL A 1 216 ? -6.730 -1.142 -0.462 1.00 98.00 216 VAL A C 1
ATOM 1623 O O . VAL A 1 216 ? -6.824 0.013 -0.048 1.00 98.00 216 VAL A O 1
ATOM 1626 N N . LEU A 1 217 ? -6.097 -1.459 -1.593 1.00 97.12 217 LEU A N 1
ATOM 1627 C CA . LEU A 1 217 ? -5.516 -0.488 -2.519 1.00 97.12 217 LEU A CA 1
ATOM 1628 C C . LEU A 1 217 ? -6.619 0.077 -3.419 1.00 97.12 217 LEU A C 1
ATOM 1630 O O . LEU A 1 217 ? -7.122 -0.618 -4.299 1.00 97.12 217 LEU A O 1
ATOM 1634 N N . VAL A 1 218 ? -7.018 1.323 -3.183 1.00 96.62 218 VAL A N 1
ATOM 1635 C CA . VAL A 1 218 ? -8.140 1.971 -3.868 1.00 96.62 218 VAL A CA 1
ATOM 1636 C C . VAL A 1 218 ? -7.642 2.770 -5.072 1.00 96.62 218 VAL A C 1
ATOM 1638 O O . VAL A 1 218 ? -7.045 3.842 -4.928 1.00 96.62 218 VAL A O 1
ATOM 1641 N N . PHE A 1 219 ? -7.963 2.268 -6.259 1.00 96.31 219 PHE A N 1
ATOM 1642 C CA . PHE A 1 219 ? -7.786 2.913 -7.558 1.00 96.31 219 PHE A CA 1
ATOM 1643 C C . PHE A 1 219 ? -9.125 3.456 -8.068 1.00 96.31 219 PHE A C 1
ATOM 1645 O O . PHE A 1 219 ? -10.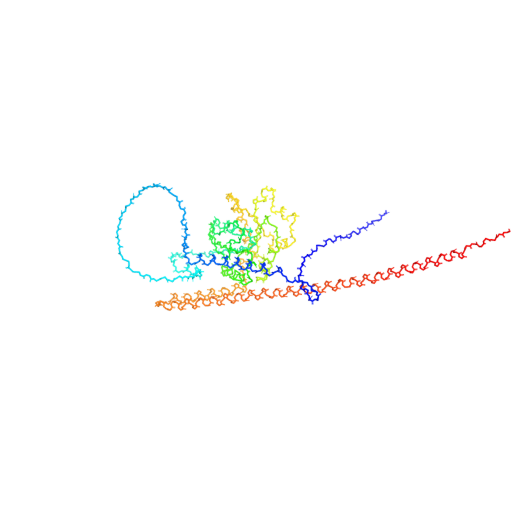189 3.087 -7.574 1.00 96.31 219 PHE A O 1
ATOM 1652 N N . SER A 1 220 ? -9.088 4.328 -9.071 1.00 95.25 220 SER A N 1
ATOM 1653 C CA . SER A 1 220 ? -10.284 4.854 -9.737 1.00 95.25 220 SER A CA 1
ATOM 1654 C C . SER A 1 220 ? -10.148 4.670 -11.240 1.00 95.25 220 SER A C 1
ATOM 1656 O O . SER A 1 220 ? -9.138 5.076 -11.805 1.00 95.25 220 SER A O 1
ATOM 1658 N N . VAL A 1 221 ? -11.167 4.113 -11.898 1.00 95.06 221 VAL A N 1
ATOM 1659 C CA . VAL A 1 221 ? -11.179 3.946 -13.368 1.00 95.06 221 VAL A CA 1
ATOM 1660 C C . VAL A 1 221 ? -11.326 5.281 -14.105 1.00 95.06 221 VAL A C 1
ATOM 1662 O O . VAL A 1 221 ? -10.986 5.398 -15.276 1.00 95.06 221 VAL A O 1
ATOM 1665 N N . ARG A 1 222 ? -11.784 6.325 -13.401 1.00 92.31 222 ARG A N 1
ATOM 1666 C CA . ARG A 1 222 ? -11.941 7.687 -13.943 1.00 92.31 222 ARG A CA 1
ATOM 1667 C C . ARG A 1 222 ? -10.633 8.444 -14.075 1.00 92.31 222 ARG A C 1
ATOM 1669 O O . ARG A 1 222 ? -10.588 9.531 -14.646 1.00 92.31 222 ARG A O 1
ATOM 1676 N N . THR A 1 223 ? -9.580 7.934 -13.452 1.00 88.94 223 THR A N 1
ATOM 1677 C CA . THR A 1 223 ? -8.288 8.600 -13.397 1.00 88.94 223 THR A CA 1
ATOM 1678 C C . THR A 1 223 ? -7.206 7.634 -13.811 1.00 88.94 223 THR A C 1
ATOM 1680 O O . THR A 1 223 ? -7.239 6.462 -13.458 1.00 88.94 223 THR A O 1
ATOM 1683 N N . ARG A 1 224 ? -6.214 8.140 -14.537 1.00 90.50 224 ARG A N 1
ATOM 1684 C CA . ARG A 1 224 ? -5.065 7.326 -14.927 1.00 90.50 224 ARG A CA 1
ATOM 1685 C C . ARG A 1 224 ? -4.274 6.908 -13.695 1.00 90.50 224 ARG A C 1
ATOM 1687 O O . ARG A 1 224 ? -4.150 7.702 -12.760 1.00 90.50 224 ARG A O 1
ATOM 1694 N N . PHE A 1 225 ? -3.705 5.708 -13.767 1.00 91.62 225 PHE A N 1
ATOM 1695 C CA . PHE A 1 225 ? -2.727 5.251 -12.792 1.00 91.62 225 PHE A CA 1
ATOM 1696 C C . PHE A 1 225 ? -1.566 6.247 -12.718 1.00 91.62 225 PHE A C 1
ATOM 1698 O O . PHE A 1 225 ? -1.044 6.655 -13.763 1.00 91.62 225 PHE A O 1
ATOM 1705 N N . SER A 1 226 ? -1.198 6.672 -11.513 1.00 89.31 226 SER A N 1
ATOM 1706 C CA . SER A 1 226 ? -0.190 7.715 -11.303 1.00 89.31 226 SER A CA 1
ATOM 1707 C C . SER A 1 226 ? 1.060 7.201 -10.592 1.00 89.31 226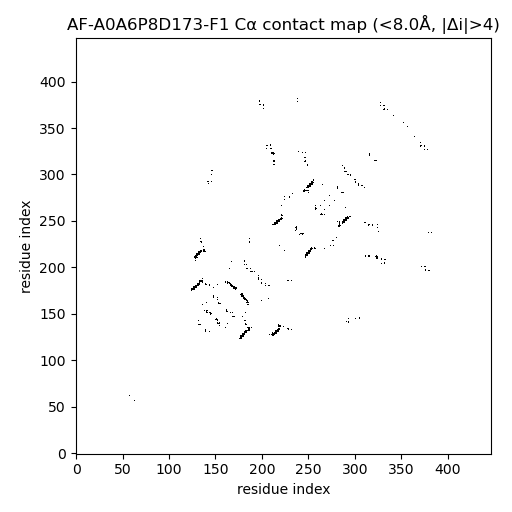 SER A C 1
ATOM 1709 O O . SER A 1 226 ? 1.031 6.206 -9.875 1.00 89.31 226 SER A O 1
ATOM 1711 N N . GLU A 1 227 ? 2.161 7.940 -10.730 1.00 86.50 227 GLU A N 1
ATOM 1712 C CA . GLU A 1 227 ? 3.399 7.673 -9.982 1.00 86.50 227 GLU A CA 1
ATOM 1713 C C . GLU A 1 227 ? 3.178 7.723 -8.460 1.00 86.50 227 GLU A C 1
ATOM 1715 O O . GLU A 1 227 ? 3.842 7.006 -7.721 1.00 86.50 227 GLU A O 1
ATOM 1720 N N . GLU A 1 228 ? 2.211 8.515 -7.980 1.00 83.19 228 GLU A N 1
ATOM 1721 C CA . GLU A 1 228 ? 1.824 8.547 -6.562 1.00 83.19 228 GLU A CA 1
ATOM 1722 C C . GLU A 1 228 ? 1.282 7.187 -6.101 1.00 83.19 228 GLU A C 1
ATOM 1724 O O . GLU A 1 228 ? 1.610 6.727 -5.012 1.00 83.19 228 GLU A O 1
ATOM 1729 N N . GLU A 1 229 ? 0.484 6.524 -6.939 1.00 89.81 229 GLU A N 1
ATOM 1730 C CA . GLU A 1 229 ? -0.102 5.209 -6.663 1.00 89.81 229 GLU A CA 1
ATOM 1731 C C . GLU A 1 229 ? 0.901 4.058 -6.812 1.00 89.81 229 GLU A C 1
ATOM 1733 O O . GLU A 1 229 ? 0.720 2.997 -6.215 1.00 89.81 229 GLU A O 1
ATOM 1738 N N . GLU A 1 230 ? 1.972 4.254 -7.577 1.00 91.19 230 GLU A N 1
ATOM 1739 C CA . GLU A 1 230 ? 3.103 3.328 -7.620 1.00 91.19 230 GLU A CA 1
ATOM 1740 C C . GLU A 1 230 ? 4.001 3.502 -6.390 1.00 91.19 230 GLU A C 1
ATOM 1742 O O . GLU A 1 230 ? 4.256 2.544 -5.652 1.00 91.19 230 GLU A O 1
ATOM 1747 N N . ALA A 1 231 ? 4.429 4.741 -6.120 1.00 85.81 231 ALA A N 1
ATOM 1748 C CA . ALA A 1 231 ? 5.265 5.101 -4.976 1.00 85.81 231 ALA A CA 1
ATOM 1749 C C . ALA A 1 231 ? 4.638 4.618 -3.668 1.00 85.81 231 ALA A C 1
ATOM 1751 O O . ALA A 1 231 ? 5.303 4.027 -2.821 1.00 85.81 231 ALA A O 1
ATOM 1752 N N . ALA A 1 232 ? 3.327 4.769 -3.570 1.00 86.19 232 ALA A N 1
ATOM 1753 C CA . ALA A 1 232 ? 2.496 4.229 -2.526 1.00 86.19 232 ALA A CA 1
ATOM 1754 C C . ALA A 1 232 ? 2.740 2.778 -2.128 1.00 86.19 232 ALA A C 1
ATOM 1756 O O . ALA A 1 232 ? 2.963 2.427 -0.965 1.00 86.19 232 ALA A O 1
ATOM 1757 N N . PHE A 1 233 ? 2.615 1.921 -3.133 1.00 91.88 233 PHE A N 1
ATOM 1758 C CA . PHE A 1 233 ? 2.714 0.491 -2.998 1.00 91.88 233 PHE A CA 1
ATOM 1759 C C . PHE A 1 233 ? 4.128 0.122 -2.548 1.00 91.88 233 PHE A C 1
ATOM 1761 O O . PHE A 1 233 ? 4.310 -0.724 -1.667 1.00 91.88 233 PHE A O 1
ATOM 1768 N N . HIS A 1 234 ? 5.131 0.820 -3.086 1.00 89.00 234 HIS A N 1
ATOM 1769 C CA . HIS A 1 234 ? 6.515 0.678 -2.660 1.00 89.00 234 HIS A CA 1
ATOM 1770 C C . HIS A 1 234 ? 6.742 1.145 -1.221 1.00 89.00 234 HIS A C 1
ATOM 1772 O O . HIS A 1 234 ? 7.376 0.412 -0.467 1.00 89.00 234 HIS A O 1
ATOM 1778 N N . THR A 1 235 ? 6.173 2.274 -0.791 1.00 86.69 235 THR A N 1
ATOM 1779 C CA . THR A 1 235 ? 6.267 2.748 0.598 1.00 86.69 235 THR A CA 1
ATOM 1780 C C . THR A 1 235 ? 5.707 1.722 1.580 1.00 86.69 235 THR A C 1
ATOM 1782 O O . THR A 1 235 ? 6.367 1.402 2.568 1.00 86.69 235 THR A O 1
ATOM 1785 N N . LEU A 1 236 ? 4.543 1.128 1.294 1.00 90.12 236 LEU A N 1
ATOM 1786 C CA . LEU A 1 236 ? 3.982 0.066 2.137 1.00 90.12 236 LEU A CA 1
ATOM 1787 C C . LEU A 1 236 ? 4.913 -1.150 2.223 1.00 90.12 236 LEU A C 1
ATOM 1789 O O . LEU A 1 236 ? 5.121 -1.690 3.309 1.00 90.12 236 LEU A O 1
ATOM 1793 N N . ARG A 1 237 ? 5.518 -1.563 1.103 1.00 91.62 237 ARG A N 1
ATOM 1794 C CA . ARG A 1 237 ? 6.499 -2.662 1.085 1.00 91.62 237 ARG A CA 1
ATOM 1795 C C . ARG A 1 237 ? 7.793 -2.319 1.816 1.00 91.62 237 ARG A C 1
ATOM 1797 O O . ARG A 1 237 ? 8.368 -3.203 2.441 1.00 91.62 237 ARG A O 1
ATOM 1804 N N . THR A 1 238 ? 8.244 -1.072 1.759 1.00 88.75 238 THR A N 1
ATOM 1805 C CA . THR A 1 238 ? 9.414 -0.590 2.503 1.00 88.75 238 THR A CA 1
ATOM 1806 C C . THR A 1 238 ? 9.167 -0.648 4.006 1.00 88.75 238 THR A C 1
ATOM 1808 O O . THR A 1 238 ? 10.001 -1.151 4.755 1.00 88.75 238 THR A O 1
ATOM 1811 N N . LEU A 1 239 ? 8.001 -0.185 4.457 1.00 88.31 239 LEU A N 1
ATOM 1812 C CA . LEU A 1 239 ? 7.671 -0.134 5.881 1.00 88.31 239 LEU A CA 1
ATOM 1813 C C . LEU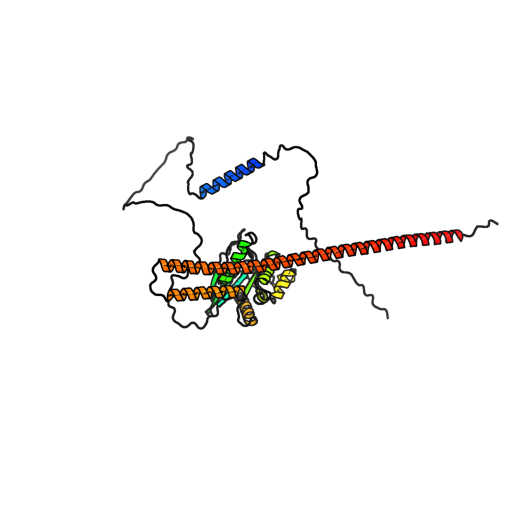 A 1 239 ? 7.421 -1.527 6.462 1.00 88.31 239 LEU A C 1
ATOM 1815 O O . LEU A 1 239 ? 8.010 -1.889 7.482 1.00 88.31 239 LEU A O 1
ATOM 1819 N N . PHE A 1 240 ? 6.586 -2.313 5.786 1.00 89.94 240 PHE A N 1
ATOM 1820 C CA . PHE A 1 240 ? 6.032 -3.566 6.303 1.00 89.94 240 PHE A CA 1
ATOM 1821 C C . PHE A 1 240 ? 6.670 -4.819 5.676 1.00 89.94 240 PHE A C 1
ATOM 1823 O O . PHE A 1 240 ? 6.292 -5.955 5.967 1.00 89.94 240 PHE A O 1
ATOM 1830 N N . GLY A 1 241 ? 7.668 -4.633 4.813 1.00 91.44 241 GLY A N 1
ATOM 1831 C CA . GLY A 1 241 ? 8.354 -5.708 4.108 1.00 91.44 241 GLY A CA 1
ATOM 1832 C C . GLY A 1 241 ? 7.518 -6.337 2.991 1.00 91.44 241 GLY A C 1
ATOM 1833 O O . GLY A 1 241 ? 6.329 -6.083 2.817 1.00 91.44 241 GLY A O 1
ATOM 1834 N N . ASN A 1 242 ? 8.136 -7.241 2.228 1.00 92.44 242 ASN A N 1
ATOM 1835 C CA . ASN A 1 242 ? 7.500 -7.854 1.054 1.00 92.44 242 ASN A CA 1
ATOM 1836 C C . ASN A 1 242 ? 6.278 -8.724 1.374 1.00 92.44 242 ASN A C 1
ATOM 1838 O O . ASN A 1 242 ? 5.476 -8.968 0.484 1.00 92.44 242 ASN A O 1
ATOM 1842 N N . LYS A 1 243 ? 6.117 -9.187 2.620 1.00 93.81 243 LYS A N 1
ATOM 1843 C CA . LYS A 1 243 ? 4.987 -10.043 3.013 1.00 93.81 243 LYS A CA 1
ATOM 1844 C C . LYS A 1 243 ? 3.650 -9.297 3.035 1.00 93.81 243 LYS A C 1
ATOM 1846 O O . LYS A 1 243 ? 2.617 -9.951 2.938 1.00 93.81 243 LYS A O 1
ATOM 1851 N N . ILE A 1 244 ? 3.656 -7.961 3.117 1.00 94.94 244 ILE A N 1
ATOM 1852 C CA . ILE A 1 244 ? 2.421 -7.162 3.146 1.00 94.94 244 ILE A CA 1
ATOM 1853 C C . ILE A 1 244 ? 1.569 -7.360 1.886 1.00 94.94 244 ILE A C 1
ATOM 1855 O O . ILE A 1 244 ? 0.345 -7.305 1.960 1.00 94.94 244 ILE A O 1
ATOM 1859 N N . VAL A 1 245 ? 2.190 -7.675 0.742 1.00 96.88 245 VAL A N 1
ATOM 1860 C CA . VAL A 1 245 ? 1.474 -7.882 -0.528 1.00 96.88 245 VAL A CA 1
ATOM 1861 C C . VAL A 1 245 ? 0.503 -9.060 -0.465 1.00 96.88 245 VAL A C 1
ATOM 1863 O O . VAL A 1 245 ? -0.531 -9.032 -1.125 1.00 96.88 245 VAL A O 1
ATOM 1866 N N . ASN A 1 246 ? 0.766 -10.051 0.395 1.00 97.38 246 ASN A N 1
ATOM 1867 C CA . ASN A 1 246 ? -0.124 -11.195 0.620 1.00 97.38 246 ASN A CA 1
ATOM 1868 C C . ASN A 1 246 ? -1.433 -10.802 1.317 1.00 97.38 246 ASN A C 1
ATOM 1870 O O . ASN A 1 246 ? -2.365 -11.601 1.335 1.00 97.38 246 ASN A O 1
ATOM 1874 N N . TYR A 1 247 ? -1.496 -9.593 1.879 1.00 98.00 247 TYR A N 1
ATOM 1875 C CA . TYR A 1 247 ? -2.672 -9.019 2.526 1.00 98.00 247 TYR A CA 1
ATOM 1876 C C . TYR A 1 247 ? -3.358 -7.955 1.662 1.00 98.00 247 TYR A C 1
ATOM 1878 O O . TYR A 1 247 ? -4.367 -7.389 2.074 1.00 98.00 247 TYR A O 1
ATOM 1886 N N . MET A 1 248 ? -2.816 -7.652 0.478 1.00 98.25 248 MET A N 1
ATOM 1887 C CA . MET A 1 248 ? -3.325 -6.588 -0.384 1.00 98.25 248 MET A CA 1
ATOM 1888 C C . MET A 1 248 ? -4.426 -7.079 -1.327 1.00 98.25 248 MET A C 1
ATOM 1890 O O . MET A 1 248 ? -4.314 -8.155 -1.926 1.00 98.25 248 MET A O 1
ATOM 1894 N N . ILE A 1 249 ? -5.463 -6.254 -1.478 1.00 98.62 249 ILE A N 1
ATOM 1895 C CA . ILE A 1 249 ? -6.572 -6.409 -2.427 1.00 98.62 249 ILE A CA 1
ATOM 1896 C C . ILE A 1 249 ? -6.730 -5.084 -3.178 1.00 98.62 249 ILE A C 1
ATOM 1898 O O . ILE A 1 249 ? -6.781 -4.025 -2.552 1.00 98.62 249 ILE A O 1
ATOM 1902 N N . ALA A 1 250 ? -6.822 -5.126 -4.505 1.00 98.44 250 ALA A N 1
ATOM 1903 C CA . ALA A 1 250 ? -7.089 -3.943 -5.316 1.00 98.44 250 ALA A CA 1
ATOM 1904 C C . ALA A 1 250 ? -8.602 -3.686 -5.432 1.00 98.44 250 ALA A C 1
ATOM 1906 O O . ALA A 1 250 ? -9.366 -4.559 -5.831 1.00 98.44 250 ALA A O 1
ATOM 1907 N N . VAL A 1 251 ? -9.048 -2.473 -5.127 1.00 98.50 251 VAL A N 1
ATOM 1908 C CA . VAL A 1 251 ? -10.421 -2.023 -5.385 1.00 98.50 251 VAL A CA 1
ATOM 1909 C C . VAL A 1 251 ? -10.374 -0.950 -6.456 1.00 98.50 251 VAL A C 1
ATOM 1911 O O . VAL A 1 251 ? -9.705 0.066 -6.283 1.00 98.50 251 VAL A O 1
ATOM 1914 N N . PHE A 1 252 ? -11.116 -1.150 -7.538 1.00 98.25 252 PHE A N 1
ATOM 1915 C CA . PHE A 1 252 ? -11.326 -0.130 -8.559 1.00 98.25 252 PHE A CA 1
ATOM 1916 C C . PHE A 1 252 ? -12.666 0.546 -8.305 1.00 98.25 252 PHE A C 1
ATOM 1918 O O . PHE A 1 252 ? -13.701 -0.111 -8.274 1.00 98.25 252 PHE A O 1
ATOM 1925 N N . THR A 1 253 ? -12.666 1.857 -8.094 1.00 97.69 253 THR A N 1
ATOM 1926 C CA . THR A 1 253 ? -13.899 2.635 -7.971 1.00 97.69 253 THR A CA 1
ATOM 1927 C C . THR A 1 253 ? -14.320 3.201 -9.317 1.00 97.69 253 THR A C 1
ATOM 1929 O O . THR A 1 253 ? -13.501 3.398 -10.215 1.00 97.69 253 THR A O 1
ATOM 1932 N N . GLY A 1 254 ? -15.609 3.505 -9.429 1.00 96.00 254 GLY A N 1
ATOM 1933 C CA . GLY A 1 254 ? -16.202 4.059 -10.639 1.00 96.00 254 GLY A CA 1
ATOM 1934 C C . GLY A 1 254 ? -16.819 3.009 -11.545 1.00 96.00 254 GLY A C 1
ATOM 1935 O O . GLY A 1 254 ? -16.803 3.182 -12.755 1.00 96.00 254 GLY A O 1
ATOM 1936 N N . GLY A 1 255 ? -17.378 1.944 -10.962 1.00 96.25 255 GLY A N 1
ATOM 1937 C CA . GLY A 1 255 ? -18.125 0.942 -11.722 1.00 96.25 255 GLY A CA 1
ATOM 1938 C C . GLY A 1 255 ? -19.288 1.517 -12.531 1.00 96.25 255 GLY A C 1
ATOM 1939 O O . GLY A 1 255 ? -19.574 0.990 -13.595 1.00 96.25 255 GLY A O 1
ATOM 1940 N N . ASP A 1 256 ? -19.869 2.640 -12.098 1.00 95.31 256 ASP A N 1
ATOM 1941 C CA . ASP A 1 256 ? -20.867 3.382 -12.873 1.00 95.31 256 ASP A CA 1
ATOM 1942 C C . ASP A 1 256 ? -20.312 3.896 -14.215 1.00 95.31 256 ASP A C 1
ATOM 1944 O O . ASP A 1 256 ? -21.009 3.859 -15.215 1.00 95.31 256 ASP A O 1
ATOM 1948 N N . GLU A 1 257 ? -19.036 4.295 -14.267 1.00 95.25 257 GLU A N 1
ATOM 1949 C CA . GLU A 1 257 ? -18.386 4.726 -15.515 1.00 95.25 257 GLU A CA 1
ATOM 1950 C C . GLU A 1 257 ? -18.225 3.578 -16.516 1.00 95.25 257 GLU A C 1
ATOM 1952 O O . GLU A 1 257 ? -18.368 3.775 -17.718 1.00 95.25 257 GLU A O 1
ATOM 1957 N N . LEU A 1 258 ? -17.877 2.385 -16.028 1.00 94.38 258 LEU A N 1
ATOM 1958 C CA . LEU A 1 258 ? -17.715 1.220 -16.893 1.00 94.38 258 LEU A CA 1
ATOM 1959 C C . LEU A 1 258 ? -19.078 0.713 -17.371 1.00 94.38 258 LEU A C 1
ATOM 1961 O O . LEU A 1 258 ? -19.224 0.399 -18.546 1.00 94.38 258 LEU A O 1
ATOM 1965 N N . GLU A 1 259 ? -20.082 0.710 -16.487 1.00 93.50 259 GLU A N 1
ATOM 1966 C CA . GLU A 1 259 ? -21.459 0.346 -16.835 1.00 93.50 259 GLU A CA 1
ATOM 1967 C C . GLU A 1 259 ? -22.041 1.283 -17.904 1.00 93.50 259 GLU A C 1
ATOM 1969 O O . GLU A 1 259 ? -22.596 0.796 -18.883 1.00 93.50 259 GLU A O 1
ATOM 1974 N N . ASP A 1 260 ? -21.839 2.601 -17.784 1.00 94.06 260 ASP A N 1
ATOM 1975 C CA . ASP A 1 260 ? -22.300 3.587 -18.776 1.00 94.06 260 ASP A CA 1
ATOM 1976 C C . ASP A 1 260 ? -21.666 3.394 -20.173 1.00 94.06 260 ASP A C 1
ATOM 1978 O O . ASP A 1 260 ? -22.220 3.858 -21.170 1.00 94.06 260 ASP A O 1
ATOM 1982 N N . ASN A 1 261 ? -20.510 2.723 -20.253 1.00 92.19 261 ASN A N 1
ATOM 1983 C CA . ASN A 1 261 ? -19.794 2.438 -21.501 1.00 92.19 261 ASN A CA 1
ATOM 1984 C C . ASN A 1 261 ? -19.937 0.974 -21.971 1.00 92.19 261 ASN A C 1
ATOM 1986 O O . ASN A 1 261 ? -19.265 0.590 -22.928 1.00 92.19 261 ASN A O 1
ATOM 1990 N N . ASP A 1 262 ? -20.781 0.163 -21.319 1.00 94.06 262 ASP A N 1
ATOM 1991 C CA . ASP A 1 262 ? -20.911 -1.284 -21.560 1.00 94.06 262 ASP A CA 1
ATOM 1992 C C . ASP A 1 262 ? -19.569 -2.050 -21.440 1.00 94.06 262 ASP A C 1
ATOM 1994 O O . ASP A 1 262 ? -19.286 -2.987 -22.190 1.00 94.06 262 ASP A O 1
ATOM 1998 N N . GLU A 1 263 ? -18.720 -1.655 -20.485 1.00 94.06 263 GLU A N 1
ATOM 1999 C CA . GLU A 1 263 ? -17.392 -2.236 -20.253 1.00 94.06 263 GLU A CA 1
ATOM 2000 C C . GLU A 1 263 ? -17.311 -3.018 -18.940 1.00 94.06 263 GLU A C 1
ATOM 2002 O O . GLU A 1 263 ? -17.886 -2.653 -17.913 1.00 94.06 263 GLU A O 1
ATOM 2007 N N . THR A 1 264 ? -16.521 -4.092 -18.940 1.00 95.31 264 THR A N 1
ATOM 2008 C CA . THR A 1 264 ? -16.130 -4.781 -17.706 1.00 95.31 264 THR A CA 1
ATOM 2009 C C . THR A 1 264 ? -14.814 -4.228 -17.156 1.00 95.31 264 THR A C 1
ATOM 2011 O O . THR A 1 264 ? -14.026 -3.595 -17.865 1.00 95.31 264 THR A O 1
ATOM 2014 N N . LEU A 1 265 ? -14.510 -4.523 -15.884 1.00 95.56 265 LEU A N 1
ATOM 2015 C CA . LEU A 1 265 ? -13.186 -4.223 -15.321 1.00 95.56 265 LEU A CA 1
ATOM 2016 C C . LEU A 1 265 ? -12.056 -4.890 -16.132 1.00 95.56 265 LEU A C 1
ATOM 2018 O O . LEU A 1 265 ? -10.961 -4.337 -16.237 1.00 95.56 265 LEU A O 1
ATOM 2022 N N . GLU A 1 266 ? -12.328 -6.039 -16.750 1.00 95.44 266 GLU A N 1
ATOM 2023 C CA . GLU A 1 266 ? -11.315 -6.789 -17.494 1.00 95.44 266 GLU A CA 1
ATOM 2024 C C . GLU A 1 266 ? -11.069 -6.209 -18.880 1.00 95.44 266 GLU A C 1
ATOM 2026 O O . GLU A 1 266 ? -9.925 -6.208 -19.337 1.00 95.44 266 GLU A O 1
ATOM 2031 N N . ASP A 1 267 ? -12.089 -5.608 -19.493 1.00 94.75 267 ASP A N 1
ATOM 2032 C CA . ASP A 1 267 ? -11.918 -4.798 -20.699 1.00 94.75 267 ASP A CA 1
ATOM 2033 C C . ASP A 1 267 ? -11.056 -3.566 -20.402 1.00 94.75 267 ASP A C 1
ATOM 2035 O O . ASP A 1 267 ? -10.092 -3.291 -21.126 1.00 94.75 267 ASP A O 1
ATOM 2039 N N . TYR A 1 268 ? -11.337 -2.875 -19.290 1.00 93.62 268 TYR A N 1
ATOM 2040 C CA . TYR A 1 268 ? -10.556 -1.721 -18.835 1.00 93.62 268 TYR A CA 1
ATOM 2041 C C . TYR A 1 268 ? -9.079 -2.085 -18.605 1.00 93.62 268 TYR A C 1
ATOM 2043 O O . TYR A 1 268 ? -8.173 -1.403 -19.093 1.00 93.62 268 TYR A O 1
ATOM 2051 N N . LEU A 1 269 ? -8.810 -3.199 -17.916 1.00 93.69 269 LEU A N 1
ATOM 2052 C CA . LEU A 1 269 ? -7.444 -3.656 -17.639 1.00 93.69 269 LEU A CA 1
ATOM 2053 C C . LEU A 1 269 ? -6.768 -4.337 -18.848 1.00 93.69 269 LEU A C 1
ATOM 2055 O O . LEU A 1 269 ? -5.540 -4.470 -18.864 1.00 93.69 269 LEU A O 1
ATOM 2059 N N . GLY A 1 270 ? -7.530 -4.746 -19.864 1.00 89.69 270 GLY A N 1
ATOM 2060 C CA . GLY A 1 270 ? -7.039 -5.461 -21.045 1.00 89.69 270 GLY A CA 1
ATOM 2061 C C . GLY A 1 270 ? -6.488 -4.573 -22.166 1.00 89.69 270 GLY A C 1
ATOM 2062 O O . GLY A 1 270 ? -5.583 -5.003 -22.880 1.00 89.69 270 GLY A O 1
ATOM 2063 N N . ARG A 1 271 ? -6.982 -3.338 -22.322 1.00 80.50 271 ARG A N 1
ATOM 2064 C CA . ARG A 1 271 ? -6.633 -2.471 -23.468 1.00 80.50 271 ARG A CA 1
ATOM 2065 C C . ARG A 1 271 ? -5.249 -1.831 -23.352 1.00 80.50 271 ARG A C 1
ATOM 2067 O O . ARG A 1 271 ? -4.402 -2.033 -24.216 1.00 80.50 271 ARG A O 1
ATOM 2074 N N . GLU A 1 272 ? -5.014 -1.072 -22.281 1.00 80.62 272 GLU A N 1
ATOM 2075 C CA . GLU A 1 272 ? -3.805 -0.243 -22.117 1.00 80.62 272 GLU A CA 1
ATOM 2076 C C . GLU A 1 272 ? -3.346 -0.150 -20.652 1.00 80.62 272 GLU A C 1
ATOM 2078 O O . GLU A 1 272 ? -2.899 0.895 -20.181 1.00 80.62 272 GLU A O 1
ATOM 2083 N N . CYS A 1 273 ? -3.449 -1.245 -19.894 1.00 91.12 273 CYS A N 1
ATOM 2084 C CA . CYS A 1 273 ? -3.020 -1.232 -18.497 1.00 91.12 273 CYS A CA 1
ATOM 2085 C C . CYS A 1 273 ? -1.490 -1.010 -18.385 1.00 91.12 273 CYS A C 1
ATOM 2087 O O . CYS A 1 273 ? -0.719 -1.801 -18.958 1.00 91.12 273 CYS A O 1
ATOM 2089 N N . PRO A 1 274 ? -1.037 0.044 -17.669 1.00 94.12 274 PRO A N 1
ATOM 2090 C CA . PRO A 1 274 ? 0.381 0.340 -17.490 1.00 94.12 274 PRO A CA 1
ATOM 2091 C C . PRO A 1 274 ? 1.129 -0.830 -16.855 1.00 94.12 274 PRO A C 1
ATOM 2093 O O . PRO A 1 274 ? 0.604 -1.500 -15.965 1.00 94.12 274 PRO A O 1
ATOM 2096 N N . GLN A 1 275 ? 2.376 -1.056 -17.278 1.00 95.31 275 GLN A N 1
ATOM 2097 C CA . GLN A 1 275 ? 3.188 -2.152 -16.743 1.00 95.31 275 GLN A CA 1
ATOM 2098 C C . GLN A 1 275 ? 3.312 -2.121 -15.207 1.00 95.31 275 GLN A C 1
ATOM 2100 O O . GLN A 1 275 ? 3.082 -3.168 -14.603 1.00 95.31 275 GLN A O 1
ATOM 2105 N N . PRO A 1 276 ? 3.539 -0.962 -14.551 1.00 96.00 276 PRO A N 1
ATOM 2106 C CA . PRO A 1 276 ? 3.605 -0.925 -13.091 1.00 96.00 276 PRO A CA 1
ATOM 2107 C C . PRO A 1 276 ? 2.309 -1.377 -12.409 1.00 96.00 276 PRO A C 1
ATOM 2109 O O . PRO A 1 276 ? 2.346 -2.121 -11.431 1.00 96.00 276 PRO A O 1
ATOM 2112 N N . LEU A 1 277 ? 1.145 -1.011 -12.959 1.00 96.56 277 LEU A N 1
ATOM 2113 C CA . LEU A 1 277 ? -0.142 -1.459 -12.427 1.00 96.56 277 LEU A CA 1
ATOM 2114 C C . LEU A 1 277 ? -0.319 -2.976 -12.599 1.00 96.56 277 LEU A C 1
ATOM 2116 O O . LEU A 1 277 ? -0.770 -3.644 -11.670 1.00 96.56 277 LEU A O 1
ATOM 2120 N N . LYS A 1 278 ? 0.081 -3.546 -13.744 1.00 96.75 278 LYS A N 1
ATOM 2121 C CA . LYS A 1 278 ? 0.079 -5.008 -13.951 1.00 96.75 278 LYS A CA 1
ATOM 2122 C C . LYS A 1 278 ? 0.956 -5.719 -12.924 1.00 96.75 278 LYS A C 1
ATOM 2124 O O . LYS A 1 278 ? 0.538 -6.729 -12.362 1.00 96.75 278 LYS A O 1
ATOM 2129 N N . ASP A 1 279 ? 2.142 -5.184 -12.657 1.00 97.06 279 ASP A N 1
ATOM 2130 C CA . ASP A 1 279 ? 3.081 -5.763 -11.698 1.00 97.06 279 ASP A CA 1
ATOM 2131 C C . ASP A 1 279 ? 2.515 -5.718 -10.271 1.00 97.06 279 ASP A C 1
ATOM 2133 O O . ASP A 1 279 ? 2.570 -6.722 -9.557 1.00 97.06 279 ASP A O 1
ATOM 2137 N N . ILE A 1 280 ? 1.890 -4.602 -9.878 1.00 97.31 280 ILE A N 1
ATOM 2138 C CA . ILE A 1 280 ? 1.190 -4.469 -8.591 1.00 97.31 280 ILE A CA 1
ATOM 2139 C C . ILE A 1 280 ? 0.065 -5.501 -8.471 1.00 97.31 280 ILE A C 1
ATOM 2141 O O . ILE A 1 280 ? -0.008 -6.206 -7.463 1.00 97.31 280 ILE A O 1
ATOM 2145 N N . LEU A 1 281 ? -0.791 -5.633 -9.490 1.00 97.69 281 LEU A N 1
ATOM 2146 C CA . LEU A 1 281 ? -1.897 -6.596 -9.482 1.00 97.69 281 LEU A CA 1
ATOM 2147 C C . LEU A 1 281 ? -1.390 -8.040 -9.382 1.00 97.69 281 LEU A C 1
ATOM 2149 O O . LEU A 1 281 ? -1.910 -8.815 -8.579 1.00 97.69 281 LEU A O 1
ATOM 2153 N N . ASN A 1 282 ? -0.325 -8.378 -10.111 1.00 97.69 282 ASN A N 1
ATOM 2154 C CA . ASN A 1 282 ? 0.312 -9.692 -10.041 1.00 97.69 282 ASN A CA 1
ATOM 2155 C C . ASN A 1 282 ? 0.905 -9.978 -8.653 1.00 97.69 282 ASN A C 1
ATOM 2157 O O . ASN A 1 282 ? 0.706 -11.066 -8.113 1.00 97.69 282 ASN A O 1
ATOM 2161 N N . LEU A 1 283 ? 1.583 -9.002 -8.039 1.00 97.56 283 LEU A N 1
ATOM 2162 C CA . LEU A 1 283 ? 2.092 -9.118 -6.665 1.00 97.56 283 LEU A CA 1
ATOM 2163 C C . LEU A 1 283 ? 0.957 -9.270 -5.643 1.00 97.56 283 LEU A C 1
ATOM 2165 O O . LEU A 1 283 ? 1.104 -9.988 -4.654 1.00 97.56 283 LEU A O 1
ATOM 2169 N N . CYS A 1 284 ? -0.197 -8.657 -5.910 1.00 97.00 284 CYS A N 1
ATOM 2170 C CA . CYS A 1 284 ? -1.428 -8.843 -5.145 1.00 97.00 284 CYS A CA 1
ATOM 2171 C C . CYS A 1 284 ? -2.186 -10.128 -5.533 1.00 97.00 284 CYS A C 1
ATOM 2173 O O . CYS A 1 284 ? -3.367 -10.256 -5.220 1.00 97.00 284 CYS A O 1
ATOM 2175 N N . GLY A 1 285 ? -1.558 -11.080 -6.234 1.00 96.69 285 GLY A N 1
ATOM 2176 C CA . GLY A 1 285 ? -2.180 -12.349 -6.624 1.00 96.69 285 GLY A CA 1
ATOM 2177 C C . GLY A 1 285 ? -3.446 -12.187 -7.467 1.00 96.69 285 GLY A C 1
ATOM 2178 O O . GLY A 1 285 ? -4.334 -13.029 -7.388 1.00 96.69 285 GLY A O 1
ATOM 2179 N N . ASN A 1 286 ? -3.555 -11.085 -8.213 1.00 97.12 286 ASN A N 1
ATOM 2180 C CA . ASN A 1 286 ? -4.731 -10.685 -8.987 1.00 97.12 286 ASN A CA 1
ATOM 2181 C C . ASN A 1 286 ? -6.033 -10.586 -8.169 1.00 97.12 286 ASN A C 1
ATOM 2183 O O . ASN A 1 286 ? -7.126 -10.674 -8.723 1.00 97.12 286 ASN A O 1
ATOM 2187 N N . ARG A 1 287 ? -5.935 -10.347 -6.854 1.00 98.19 287 ARG A N 1
ATOM 2188 C CA . ARG A 1 287 ? -7.089 -10.053 -5.994 1.00 98.19 287 ARG A CA 1
ATOM 2189 C C . ARG A 1 287 ? -7.599 -8.649 -6.301 1.00 98.19 287 ARG A C 1
ATOM 2191 O O . ARG A 1 287 ? -6.999 -7.667 -5.856 1.00 98.19 287 ARG A O 1
ATOM 2198 N N . ARG A 1 288 ? -8.689 -8.552 -7.062 1.00 97.81 288 ARG A N 1
ATOM 2199 C CA . ARG A 1 288 ? -9.309 -7.279 -7.443 1.00 97.81 288 ARG A CA 1
ATOM 2200 C C . ARG A 1 288 ? -10.831 -7.341 -7.417 1.00 97.81 288 ARG A C 1
ATOM 2202 O O . ARG A 1 288 ? -11.388 -8.407 -7.634 1.00 97.81 288 ARG A O 1
ATOM 2209 N N . VAL A 1 289 ? -11.474 -6.199 -7.184 1.00 98.12 289 VAL A N 1
ATOM 2210 C CA . VAL A 1 289 ? -12.937 -6.045 -7.230 1.00 98.12 289 VAL A CA 1
ATOM 2211 C C . VAL A 1 289 ? -13.324 -4.641 -7.709 1.00 98.12 289 VAL A C 1
ATOM 2213 O O . VAL A 1 289 ? -12.612 -3.665 -7.444 1.00 98.12 289 VAL A O 1
ATOM 2216 N N . LEU A 1 290 ? -14.445 -4.534 -8.427 1.00 98.31 290 LEU A N 1
ATOM 2217 C CA . LEU A 1 290 ? -15.014 -3.272 -8.906 1.00 98.31 290 LEU A CA 1
ATOM 2218 C C . LEU A 1 290 ? -16.082 -2.759 -7.933 1.00 98.31 290 LEU A C 1
ATOM 2220 O O . LEU A 1 290 ? -16.951 -3.508 -7.499 1.00 98.31 290 LEU A O 1
ATOM 2224 N N . PHE A 1 291 ? -16.032 -1.469 -7.609 1.00 98.19 291 PHE A N 1
ATOM 2225 C CA . PHE A 1 291 ? -16.996 -0.801 -6.740 1.00 98.19 291 PHE A CA 1
ATOM 2226 C C . PHE A 1 291 ? -17.718 0.326 -7.484 1.00 98.19 291 PHE A C 1
ATOM 2228 O O . PHE A 1 291 ? -17.107 1.302 -7.942 1.00 98.19 291 PHE A O 1
ATOM 2235 N N . ASP A 1 292 ? -19.048 0.252 -7.496 1.00 97.19 292 ASP A N 1
ATOM 2236 C CA . ASP A 1 292 ? -19.918 1.396 -7.741 1.00 97.19 292 ASP A CA 1
ATOM 2237 C C . ASP A 1 292 ? -20.424 1.944 -6.395 1.00 97.19 292 ASP A C 1
ATOM 2239 O O . ASP A 1 292 ? -21.378 1.462 -5.778 1.00 97.19 292 ASP A O 1
ATOM 2243 N N . ASN A 1 293 ? -19.757 2.999 -5.925 1.00 95.81 293 ASN A N 1
ATOM 2244 C CA . ASN A 1 293 ? -20.128 3.707 -4.700 1.00 95.81 293 ASN A CA 1
ATOM 2245 C C . ASN A 1 293 ? -21.324 4.664 -4.890 1.00 95.81 293 ASN A C 1
ATOM 2247 O O . ASN A 1 293 ? -21.846 5.203 -3.906 1.00 95.81 293 ASN A O 1
ATOM 2251 N N . LYS A 1 294 ? -21.761 4.917 -6.132 1.00 93.31 294 LYS A N 1
ATOM 2252 C CA . LYS A 1 294 ? -22.896 5.798 -6.442 1.00 93.31 294 LYS A CA 1
ATOM 2253 C C . LYS A 1 294 ? -24.211 5.040 -6.578 1.00 93.31 294 LYS A C 1
ATOM 2255 O O . LYS A 1 294 ? -25.254 5.660 -6.313 1.00 93.31 294 LYS A O 1
ATOM 2260 N N . THR A 1 295 ? -24.157 3.744 -6.900 1.00 94.19 295 THR A N 1
ATOM 2261 C CA . THR A 1 295 ? -25.333 2.892 -7.098 1.00 94.19 295 THR A CA 1
ATOM 2262 C C . THR A 1 295 ? -26.386 3.079 -6.001 1.00 94.19 295 THR A C 1
ATOM 2264 O O . THR A 1 295 ? -26.089 3.301 -4.815 1.00 94.19 295 THR A O 1
ATOM 2267 N N . LYS A 1 296 ? -27.661 3.017 -6.384 1.00 93.44 296 LYS A N 1
ATOM 2268 C CA . LYS A 1 296 ? -28.795 2.969 -5.443 1.00 93.44 296 LYS A CA 1
ATOM 2269 C C . LYS A 1 296 ? -29.346 1.561 -5.276 1.00 93.44 296 LYS A C 1
ATOM 2271 O O . LYS A 1 296 ? -30.075 1.323 -4.315 1.00 93.44 296 LYS A O 1
ATOM 2276 N N . ASP A 1 297 ? -28.947 0.650 -6.155 1.00 95.69 297 ASP A N 1
ATOM 2277 C CA . ASP A 1 297 ? -29.345 -0.743 -6.119 1.00 95.69 297 ASP A CA 1
ATOM 2278 C C . ASP A 1 297 ? -28.734 -1.426 -4.886 1.00 95.69 297 ASP A C 1
ATOM 2280 O O . ASP A 1 297 ? -27.518 -1.442 -4.683 1.00 95.69 297 ASP A O 1
ATOM 2284 N N . ARG A 1 298 ? -29.603 -1.954 -4.019 1.00 93.44 298 ARG A N 1
ATOM 2285 C CA . ARG A 1 298 ? -29.181 -2.655 -2.801 1.00 93.44 298 ARG A CA 1
ATOM 2286 C C . ARG A 1 298 ? -28.514 -3.990 -3.118 1.00 93.44 298 ARG A C 1
ATOM 2288 O O . ARG A 1 298 ? -27.540 -4.322 -2.456 1.00 93.44 298 ARG A O 1
ATOM 2295 N N . GLY A 1 299 ? -29.003 -4.713 -4.124 1.00 95.75 299 GLY A N 1
ATOM 2296 C CA . GLY A 1 299 ? -28.423 -5.971 -4.580 1.00 95.75 299 GLY A CA 1
ATOM 2297 C C . GLY A 1 299 ? -26.998 -5.770 -5.083 1.00 95.75 299 GLY A C 1
ATOM 2298 O O . GLY A 1 299 ? -26.096 -6.454 -4.607 1.00 95.75 299 GLY A O 1
ATOM 2299 N N . LYS A 1 300 ? -26.765 -4.757 -5.932 1.00 95.12 300 LYS A N 1
ATOM 2300 C CA . LYS A 1 300 ? -25.406 -4.410 -6.396 1.00 95.12 300 LYS A CA 1
ATOM 2301 C C . LYS A 1 300 ? -24.474 -4.035 -5.239 1.00 95.12 300 LYS A C 1
ATOM 2303 O O . LYS A 1 300 ? -23.349 -4.526 -5.180 1.00 95.12 300 LYS A O 1
ATOM 2308 N N . LYS A 1 301 ? -24.942 -3.227 -4.272 1.00 94.62 301 LYS A N 1
ATOM 2309 C CA . LYS A 1 301 ? -24.144 -2.894 -3.071 1.00 94.62 301 LYS A CA 1
ATOM 2310 C C . LYS A 1 301 ? -23.771 -4.118 -2.257 1.00 94.62 301 LYS A C 1
ATOM 2312 O O . LYS A 1 301 ? -22.640 -4.214 -1.795 1.00 94.62 301 LYS A O 1
ATOM 2317 N N . THR A 1 302 ? -24.723 -5.016 -2.041 1.00 95.06 302 THR A N 1
ATOM 2318 C CA . THR A 1 302 ? -24.477 -6.235 -1.278 1.00 95.06 302 THR A CA 1
ATOM 2319 C C . THR A 1 302 ? -23.510 -7.150 -2.024 1.00 95.06 302 THR A C 1
ATOM 2321 O O . THR A 1 302 ? -22.569 -7.632 -1.403 1.00 95.06 302 THR A O 1
ATOM 2324 N N . ALA A 1 303 ? -23.672 -7.316 -3.339 1.00 96.81 303 ALA A N 1
ATOM 2325 C CA . ALA A 1 303 ? -22.814 -8.165 -4.161 1.00 96.81 303 ALA A CA 1
ATOM 2326 C C . ALA A 1 303 ? -21.344 -7.710 -4.143 1.00 96.81 303 ALA A C 1
ATOM 2328 O O . ALA A 1 303 ? -20.474 -8.508 -3.806 1.00 96.81 303 ALA A O 1
ATOM 2329 N N . GLN A 1 304 ? -21.061 -6.425 -4.392 1.00 97.19 304 GLN A N 1
ATOM 2330 C CA . GLN A 1 304 ? -19.675 -5.918 -4.389 1.00 97.19 304 GLN A CA 1
ATOM 2331 C C . GLN A 1 304 ? -19.005 -6.026 -3.004 1.00 97.19 304 GLN A C 1
ATOM 2333 O O . GLN A 1 304 ? -17.809 -6.298 -2.897 1.00 97.19 304 GLN A O 1
ATOM 2338 N N . VAL A 1 305 ? -19.771 -5.851 -1.917 1.00 96.88 305 VAL A N 1
ATOM 2339 C CA . VAL A 1 305 ? -19.257 -6.014 -0.545 1.00 96.88 305 VAL A CA 1
ATOM 2340 C C . VAL A 1 305 ? -19.004 -7.490 -0.223 1.00 96.88 305 VAL A C 1
ATOM 2342 O O . VAL A 1 305 ? -17.985 -7.810 0.385 1.00 96.88 305 VAL A O 1
ATOM 2345 N N . GLN A 1 306 ? -19.888 -8.396 -0.649 1.00 96.81 306 GLN A N 1
ATOM 2346 C CA . GLN A 1 306 ? -19.702 -9.843 -0.494 1.00 96.81 306 GLN A CA 1
ATOM 2347 C C . GLN A 1 306 ? -18.497 -10.358 -1.285 1.00 96.81 306 GLN A C 1
ATOM 2349 O O . GLN A 1 306 ? -17.743 -11.188 -0.776 1.00 96.81 306 GLN A O 1
ATOM 2354 N N . GLU A 1 307 ? -18.280 -9.847 -2.495 1.00 98.19 307 GLU A N 1
ATOM 2355 C CA . GLU A 1 307 ? -17.103 -10.164 -3.302 1.00 98.19 307 GLU A CA 1
ATOM 2356 C C . GLU A 1 307 ? -15.816 -9.712 -2.598 1.00 98.19 307 GLU A C 1
ATOM 2358 O O . GLU A 1 307 ? -14.896 -10.513 -2.421 1.00 98.19 307 GLU A O 1
ATOM 2363 N N . LEU A 1 308 ? -15.781 -8.475 -2.085 1.00 98.38 308 LEU A N 1
ATOM 2364 C CA . LEU A 1 308 ? -14.650 -7.996 -1.290 1.00 98.38 308 LEU A CA 1
ATOM 2365 C C . LEU A 1 308 ? -14.401 -8.881 -0.062 1.00 98.38 308 LEU A C 1
ATOM 2367 O O . LEU A 1 308 ? -13.260 -9.266 0.181 1.00 98.38 308 LEU A O 1
ATOM 2371 N N . PHE A 1 309 ? -15.434 -9.224 0.713 1.00 97.19 309 PHE A N 1
ATOM 2372 C CA . PHE A 1 309 ? -15.251 -10.077 1.889 1.00 97.19 309 PHE A CA 1
ATOM 2373 C C . PHE A 1 309 ? -14.820 -11.499 1.533 1.00 97.19 309 PHE A C 1
ATOM 2375 O O . PHE A 1 309 ? -14.015 -12.073 2.259 1.00 97.19 309 PHE A O 1
ATOM 2382 N N . SER A 1 310 ? -15.246 -12.034 0.390 1.00 97.75 310 SER A N 1
ATOM 2383 C CA . SER A 1 310 ? -14.747 -13.323 -0.106 1.00 97.75 310 SER A CA 1
ATOM 2384 C C . SER A 1 310 ? -13.238 -13.270 -0.380 1.00 97.75 310 SER A C 1
ATOM 2386 O O . SER A 1 310 ? -12.507 -14.199 -0.032 1.00 97.75 310 SER A O 1
ATOM 2388 N N . LEU A 1 311 ? -12.741 -12.157 -0.935 1.00 98.56 311 LEU A N 1
ATOM 2389 C CA . LEU A 1 311 ? -11.303 -11.928 -1.119 1.00 98.56 311 LEU A CA 1
ATOM 2390 C C . LEU A 1 311 ? -10.567 -11.745 0.215 1.00 98.56 311 LEU A C 1
ATOM 2392 O O . LEU A 1 311 ? -9.467 -12.272 0.377 1.00 98.56 311 LEU A O 1
ATOM 2396 N N . VAL A 1 312 ? -11.160 -11.029 1.176 1.00 97.56 312 VAL A N 1
ATOM 2397 C CA . VAL A 1 312 ? -10.600 -10.871 2.531 1.00 97.56 312 VAL A CA 1
ATOM 2398 C C . VAL A 1 312 ? -10.482 -12.229 3.227 1.00 97.56 312 VAL A C 1
ATOM 2400 O O . VAL A 1 312 ? -9.444 -12.527 3.813 1.00 97.56 312 VAL A O 1
ATOM 2403 N N . ASP A 1 313 ? -11.488 -13.089 3.106 1.00 95.88 313 ASP A N 1
ATOM 2404 C CA . ASP A 1 313 ? -11.492 -14.417 3.725 1.00 95.88 313 ASP A CA 1
ATOM 2405 C C . ASP A 1 313 ? -10.446 -15.331 3.092 1.00 95.88 313 ASP A C 1
ATOM 2407 O O . ASP A 1 313 ? -9.727 -16.042 3.800 1.00 95.88 313 ASP A O 1
ATOM 2411 N N . ALA A 1 314 ? -10.281 -15.243 1.769 1.00 97.69 314 ALA A N 1
ATOM 2412 C CA . ALA A 1 314 ? -9.198 -15.913 1.063 1.00 97.69 314 ALA A CA 1
ATOM 2413 C C . ALA A 1 314 ? -7.821 -15.426 1.542 1.00 97.69 314 ALA A C 1
ATOM 2415 O O . ALA A 1 314 ? -6.949 -16.249 1.815 1.00 97.69 314 ALA A O 1
ATOM 2416 N N . VAL A 1 315 ? -7.631 -14.111 1.705 1.00 97.75 315 VAL A N 1
ATOM 2417 C CA . VAL A 1 315 ? -6.395 -13.524 2.249 1.00 97.75 315 VAL A CA 1
ATOM 2418 C C . VAL A 1 315 ? -6.113 -14.043 3.660 1.00 97.75 315 VAL A C 1
ATOM 2420 O O . VAL A 1 315 ? -5.001 -14.496 3.932 1.00 97.75 315 VAL A O 1
ATOM 2423 N N . ILE A 1 316 ? -7.105 -14.026 4.552 1.00 95.19 316 ILE A N 1
ATOM 2424 C CA . ILE A 1 316 ? -6.957 -14.505 5.932 1.00 95.19 316 ILE A CA 1
ATOM 2425 C C . ILE A 1 316 ? -6.588 -15.994 5.939 1.00 95.19 316 ILE A C 1
ATOM 2427 O O . ILE A 1 316 ? -5.638 -16.392 6.615 1.00 95.19 316 ILE A O 1
ATOM 2431 N N . SER A 1 317 ? -7.291 -16.813 5.155 1.00 96.12 317 SER A N 1
ATOM 2432 C CA . SER A 1 317 ? -7.043 -18.254 5.053 1.00 96.12 317 SER A CA 1
ATOM 2433 C C . SER A 1 317 ? -5.636 -18.561 4.523 1.00 96.12 317 SER A C 1
ATOM 2435 O O . SER A 1 317 ? -4.894 -19.327 5.140 1.00 96.12 317 SER A O 1
ATOM 2437 N N . GLN A 1 318 ? -5.216 -17.892 3.443 1.00 96.25 318 GLN A N 1
ATOM 2438 C CA . GLN A 1 318 ? -3.887 -18.054 2.837 1.00 96.25 318 GLN A CA 1
ATOM 2439 C C . GLN A 1 318 ? -2.748 -17.627 3.771 1.00 96.25 318 GLN A C 1
ATOM 2441 O O . GLN A 1 318 ? -1.636 -18.144 3.664 1.00 96.25 318 GLN A O 1
ATOM 2446 N N . ASN A 1 319 ? -3.022 -16.723 4.714 1.00 95.81 319 ASN A N 1
ATOM 2447 C CA . ASN A 1 319 ? -2.071 -16.285 5.734 1.00 95.81 319 ASN A CA 1
ATOM 2448 C C . ASN A 1 319 ? -2.235 -17.030 7.079 1.00 95.81 319 ASN A C 1
ATOM 2450 O O . ASN A 1 319 ? -1.731 -16.588 8.113 1.00 95.81 319 ASN A O 1
ATOM 2454 N N . GLY A 1 320 ? -2.907 -18.188 7.081 1.00 93.25 320 GLY A N 1
ATOM 2455 C CA . GLY A 1 320 ? -3.012 -19.069 8.248 1.00 93.25 320 GLY A CA 1
ATOM 2456 C C . GLY A 1 320 ? -3.901 -18.523 9.366 1.00 93.25 320 GLY A C 1
ATOM 2457 O O . GLY A 1 320 ? -3.657 -18.815 10.536 1.00 93.25 320 GLY A O 1
ATOM 2458 N N . GLY A 1 321 ? -4.890 -17.695 9.022 1.00 91.31 321 GLY A N 1
ATOM 2459 C CA . GLY A 1 321 ? -5.827 -17.091 9.971 1.00 91.31 321 GLY A CA 1
ATOM 2460 C C . GLY A 1 321 ? -5.246 -15.936 10.785 1.00 91.31 321 GLY A C 1
ATOM 2461 O O . GLY A 1 321 ? -5.901 -15.456 11.706 1.00 91.31 321 GLY A O 1
ATOM 2462 N N . LYS A 1 322 ? -4.016 -15.502 10.490 1.00 91.19 322 LYS A N 1
ATOM 2463 C CA . LYS A 1 322 ? -3.316 -14.475 11.265 1.00 91.19 322 LYS A CA 1
ATOM 2464 C C . LYS A 1 322 ? -3.410 -13.124 10.561 1.00 91.19 322 LYS A C 1
ATOM 2466 O O . LYS A 1 322 ? -3.183 -13.073 9.353 1.00 91.19 322 LYS A O 1
ATOM 2471 N N . PRO A 1 323 ? -3.686 -12.029 11.287 1.00 93.12 323 PRO A N 1
ATOM 2472 C CA . PRO A 1 323 ? -3.532 -10.703 10.722 1.00 93.12 323 PRO A CA 1
ATOM 2473 C C . PRO A 1 323 ? -2.053 -10.398 10.477 1.00 93.12 323 PRO A C 1
ATOM 2475 O O . PRO A 1 323 ? -1.157 -10.933 11.142 1.00 93.12 323 PRO A O 1
ATOM 2478 N N . PHE A 1 324 ? -1.796 -9.489 9.544 1.00 93.56 324 PHE A N 1
ATOM 2479 C CA . PHE A 1 324 ? -0.469 -8.959 9.316 1.00 93.56 324 PHE A CA 1
ATOM 2480 C C . PHE A 1 324 ? 0.043 -8.274 10.584 1.00 93.56 324 PHE A C 1
ATOM 2482 O O . PHE A 1 324 ? -0.627 -7.425 11.178 1.00 93.56 324 PHE A O 1
ATOM 2489 N N . SER A 1 325 ? 1.268 -8.627 10.958 1.00 85.19 325 SER A N 1
ATOM 2490 C CA . SER A 1 325 ? 2.033 -7.969 12.002 1.00 85.19 325 SER A CA 1
ATOM 2491 C C . SER A 1 325 ? 3.518 -8.110 11.699 1.00 85.19 325 SER A C 1
ATOM 2493 O O . SER A 1 325 ? 3.989 -9.192 11.351 1.00 85.19 325 SER A O 1
ATOM 2495 N N . ASP A 1 326 ? 4.265 -7.037 11.924 1.00 88.44 326 ASP A N 1
ATOM 2496 C CA . ASP A 1 326 ? 5.723 -7.003 11.873 1.00 88.44 326 ASP A CA 1
ATOM 2497 C C . ASP A 1 326 ? 6.297 -6.492 13.209 1.00 88.44 326 ASP A C 1
ATOM 2499 O O . ASP A 1 326 ? 5.613 -6.491 14.237 1.00 88.44 326 ASP A O 1
ATOM 2503 N N . GLU A 1 327 ? 7.561 -6.075 13.195 1.00 88.25 327 GLU A N 1
ATOM 2504 C CA . GLU A 1 327 ? 8.251 -5.485 14.345 1.00 88.25 327 GLU A CA 1
ATOM 2505 C C . GLU A 1 327 ? 7.617 -4.166 14.807 1.00 88.25 327 GLU A C 1
ATOM 2507 O O . GLU A 1 327 ? 7.524 -3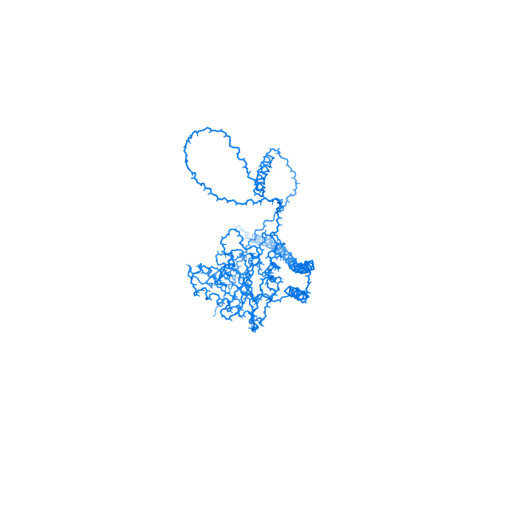.928 16.012 1.00 88.25 327 GLU A O 1
ATOM 2512 N N . ILE A 1 328 ? 7.120 -3.345 13.875 1.00 87.56 328 ILE A N 1
ATOM 2513 C CA . ILE A 1 328 ? 6.470 -2.070 14.190 1.00 87.56 328 ILE A CA 1
ATOM 2514 C C . ILE A 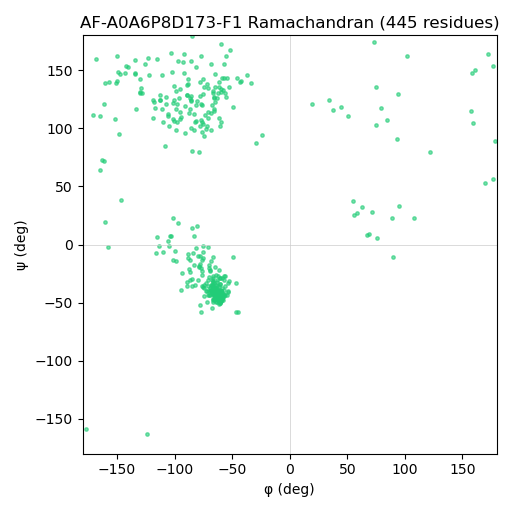1 328 ? 5.159 -2.329 14.946 1.00 87.56 328 ILE A C 1
ATOM 2516 O O . ILE A 1 328 ? 4.921 -1.748 16.007 1.00 87.56 328 ILE A O 1
ATOM 2520 N N . PHE A 1 329 ? 4.341 -3.266 14.457 1.00 87.44 329 PHE A N 1
ATOM 2521 C CA . PHE A 1 329 ? 3.121 -3.695 15.151 1.00 87.44 329 PHE A CA 1
ATOM 2522 C C . PHE A 1 329 ? 3.415 -4.357 16.504 1.00 87.44 329 PHE A C 1
ATOM 2524 O O . PHE A 1 329 ? 2.670 -4.168 17.467 1.00 87.44 329 PHE A O 1
ATOM 2531 N N . ALA A 1 330 ? 4.497 -5.135 16.601 1.00 87.69 330 ALA A N 1
ATOM 2532 C CA . ALA A 1 330 ? 4.896 -5.756 17.858 1.00 87.69 330 ALA A CA 1
ATOM 2533 C C . ALA A 1 330 ? 5.280 -4.710 18.917 1.00 87.69 330 ALA A C 1
ATOM 2535 O O . ALA A 1 330 ? 4.890 -4.857 20.076 1.00 87.69 330 ALA A O 1
ATOM 2536 N N . GLU A 1 331 ? 5.998 -3.652 18.535 1.00 86.94 331 GLU A N 1
ATOM 2537 C CA . GLU A 1 331 ? 6.336 -2.553 19.443 1.00 86.94 331 GLU A CA 1
ATOM 2538 C C . GLU A 1 331 ? 5.089 -1.783 19.897 1.00 86.94 331 GLU A C 1
ATOM 2540 O O . GLU A 1 331 ? 4.943 -1.513 21.092 1.00 86.94 331 GLU A O 1
ATOM 2545 N N . MET A 1 332 ? 4.138 -1.539 18.986 1.00 86.31 332 MET A N 1
ATOM 2546 C CA . MET A 1 332 ? 2.856 -0.910 19.325 1.00 86.31 332 MET A CA 1
ATOM 2547 C C . MET A 1 332 ? 2.068 -1.734 20.355 1.00 86.31 332 MET A C 1
ATOM 2549 O O . MET A 1 332 ? 1.625 -1.213 21.380 1.00 86.31 332 MET A O 1
ATOM 2553 N N . ARG A 1 333 ? 1.949 -3.054 20.150 1.00 85.19 333 ARG A N 1
ATOM 2554 C CA . ARG A 1 333 ? 1.224 -3.937 21.083 1.00 85.19 333 ARG A CA 1
ATOM 2555 C C . ARG A 1 333 ? 1.883 -4.054 22.449 1.00 85.19 333 ARG A C 1
ATOM 2557 O O . ARG A 1 333 ? 1.176 -4.099 23.452 1.00 85.19 333 ARG A O 1
ATOM 2564 N N . LYS A 1 334 ? 3.220 -4.085 22.522 1.00 83.94 334 LYS A N 1
ATOM 2565 C CA . LYS A 1 334 ? 3.928 -4.042 23.816 1.00 83.94 334 LYS A CA 1
ATOM 2566 C C . LYS A 1 334 ? 3.525 -2.807 24.615 1.00 83.94 334 LYS A C 1
ATOM 2568 O O . LYS A 1 334 ? 3.430 -2.874 25.835 1.00 83.94 334 LYS A O 1
ATOM 2573 N N . GLY A 1 335 ? 3.295 -1.696 23.924 1.00 78.31 335 GLY A N 1
ATOM 2574 C CA . GLY A 1 335 ? 2.790 -0.473 24.518 1.00 78.31 335 GLY A CA 1
ATOM 2575 C C . GLY A 1 335 ? 1.385 -0.532 25.035 1.00 78.31 335 GLY A C 1
ATOM 2576 O O . GLY A 1 335 ? 1.164 -0.301 26.221 1.00 78.31 335 GLY A O 1
ATOM 2577 N N . ALA A 1 336 ? 0.461 -0.935 24.170 1.00 78.69 336 ALA A N 1
ATOM 2578 C CA . ALA A 1 336 ? -0.926 -1.133 24.558 1.00 78.69 336 ALA A CA 1
ATOM 2579 C C . ALA A 1 336 ? -1.049 -2.074 25.770 1.00 78.69 336 ALA A C 1
ATOM 2581 O O . ALA A 1 336 ? -1.812 -1.786 26.687 1.00 78.69 336 ALA A O 1
ATOM 2582 N N . LYS A 1 337 ? -0.240 -3.143 25.822 1.00 82.31 337 LYS A N 1
ATOM 2583 C CA . LYS A 1 337 ? -0.211 -4.078 26.952 1.00 82.31 337 LYS A CA 1
ATOM 2584 C C . LYS A 1 337 ? 0.293 -3.433 28.246 1.00 82.31 337 LYS A C 1
ATOM 2586 O O . LYS A 1 337 ? -0.357 -3.579 29.273 1.00 82.31 337 LYS A O 1
ATOM 2591 N N . LYS A 1 338 ? 1.407 -2.691 28.205 1.00 79.62 338 LYS A N 1
ATOM 2592 C CA . LYS A 1 338 ? 1.907 -1.951 29.381 1.00 79.62 338 LYS A CA 1
ATOM 2593 C C . LYS A 1 338 ? 0.880 -0.944 29.894 1.00 79.62 338 LYS A C 1
ATOM 2595 O O . LYS A 1 338 ? 0.681 -0.839 31.099 1.00 79.62 338 LYS A O 1
ATOM 2600 N N . LEU A 1 339 ? 0.221 -0.239 28.976 1.00 75.25 339 LEU A N 1
ATOM 2601 C CA . LEU A 1 339 ? -0.828 0.723 29.294 1.00 75.25 339 LEU A CA 1
ATOM 2602 C C . LEU A 1 339 ? -2.008 0.023 29.986 1.00 75.25 339 LEU A C 1
ATOM 2604 O O . LEU A 1 339 ? -2.480 0.473 31.024 1.00 75.25 339 LEU A O 1
ATOM 2608 N N . GLN A 1 340 ? -2.441 -1.120 29.455 1.00 78.12 340 GLN A N 1
ATOM 2609 C CA . GLN A 1 340 ? -3.513 -1.911 30.049 1.00 78.12 340 GLN A CA 1
ATOM 2610 C C . GLN A 1 340 ? -3.149 -2.414 31.455 1.00 78.12 340 GLN A C 1
ATOM 2612 O O . GLN A 1 340 ? -3.927 -2.217 32.382 1.00 78.12 340 GLN A O 1
ATOM 2617 N N . GLU A 1 341 ? -1.954 -2.982 31.639 1.00 80.12 341 GLU A N 1
ATOM 2618 C CA . GLU A 1 341 ? -1.464 -3.452 32.945 1.00 80.12 341 GLU A CA 1
ATOM 2619 C C . GLU A 1 341 ? -1.413 -2.315 33.979 1.00 80.12 341 GLU A C 1
ATOM 2621 O O . GLU A 1 341 ? -1.843 -2.479 35.121 1.00 80.12 341 GLU A O 1
ATOM 2626 N N . GLN A 1 342 ? -0.933 -1.134 33.577 1.00 72.19 342 GLN A N 1
ATOM 2627 C CA . GLN A 1 342 ? -0.910 0.052 34.433 1.00 72.19 342 GLN A CA 1
ATOM 2628 C C . GLN A 1 342 ? -2.332 0.517 34.784 1.00 72.19 342 GLN A C 1
ATOM 2630 O O . GLN A 1 342 ? -2.604 0.878 35.930 1.00 72.19 342 GLN A O 1
ATOM 2635 N N . GLN A 1 343 ? -3.258 0.487 33.824 1.00 70.50 343 GLN A N 1
ATOM 2636 C CA . GLN A 1 343 ? -4.647 0.888 34.033 1.00 70.50 343 GLN A CA 1
ATOM 2637 C C . GLN A 1 343 ? -5.405 -0.085 34.949 1.00 70.50 343 GLN A C 1
ATOM 2639 O O . GLN A 1 343 ? -6.162 0.361 35.812 1.00 70.50 343 GLN A O 1
ATOM 2644 N N . GLU A 1 344 ? -5.172 -1.391 34.819 1.00 77.31 344 GLU A N 1
ATOM 2645 C CA . GLU A 1 344 ? -5.709 -2.428 35.709 1.00 77.31 344 GLU A CA 1
ATOM 2646 C C . GLU A 1 344 ? -5.131 -2.314 37.128 1.00 77.31 344 GLU A C 1
ATOM 2648 O O . GLU A 1 344 ? -5.878 -2.407 38.109 1.00 77.31 344 GLU A O 1
ATOM 2653 N N . ALA A 1 345 ? -3.828 -2.030 37.257 1.00 72.12 345 ALA A N 1
ATOM 2654 C CA . ALA A 1 345 ? -3.191 -1.769 38.548 1.00 72.12 345 ALA A CA 1
ATOM 2655 C C . ALA A 1 345 ? -3.829 -0.565 39.262 1.00 72.12 345 ALA A C 1
ATOM 2657 O O . ALA A 1 345 ? -4.090 -0.624 40.465 1.00 72.12 345 ALA A O 1
ATOM 2658 N N . VAL A 1 346 ? -4.161 0.496 38.520 1.00 69.19 346 VAL A N 1
ATOM 2659 C CA . VAL A 1 346 ? -4.849 1.671 39.073 1.00 69.19 346 VAL A CA 1
ATOM 2660 C C . VAL A 1 346 ? -6.324 1.429 39.349 1.00 69.19 346 VAL A C 1
ATOM 2662 O O . VAL A 1 346 ? -6.824 1.895 40.370 1.00 69.19 346 VAL A O 1
ATOM 2665 N N . GLY A 1 347 ? -7.022 0.664 38.510 1.00 67.50 347 GLY A N 1
ATOM 2666 C CA . GLY A 1 347 ? -8.407 0.263 38.772 1.00 67.50 347 GLY A CA 1
ATOM 2667 C C . GLY A 1 347 ? -8.553 -0.605 40.029 1.00 67.50 347 GLY A C 1
ATOM 2668 O O . GLY A 1 347 ? -9.570 -0.532 40.717 1.00 67.50 347 GLY A O 1
ATOM 2669 N N . SER A 1 348 ? -7.518 -1.383 40.359 1.00 67.69 348 SER A N 1
ATOM 2670 C CA . SER A 1 348 ? -7.484 -2.274 41.527 1.00 67.69 348 SER A CA 1
ATOM 2671 C C . SER A 1 348 ? -7.198 -1.547 42.849 1.00 67.69 348 SER A C 1
ATOM 2673 O O . SER A 1 348 ? -7.498 -2.068 43.926 1.00 67.69 348 SER A O 1
ATOM 2675 N N . LEU A 1 349 ? -6.650 -0.332 42.795 1.00 66.75 349 LEU A N 1
ATOM 2676 C CA . LEU A 1 349 ? -6.325 0.478 43.967 1.00 66.75 349 LEU A CA 1
ATOM 2677 C C . LEU A 1 349 ? -7.527 1.377 44.324 1.00 66.75 349 LEU A C 1
ATOM 2679 O O . LEU A 1 349 ? -7.747 2.447 43.760 1.00 66.75 349 LEU A O 1
ATOM 2683 N N . ARG A 1 350 ? -8.358 0.921 45.275 1.00 57.97 350 ARG A N 1
ATOM 2684 C CA . ARG A 1 350 ? -9.482 1.707 45.821 1.00 57.97 350 ARG A CA 1
ATOM 2685 C C . ARG A 1 350 ? -8.966 2.963 46.543 1.00 57.97 350 ARG A C 1
ATOM 2687 O O . ARG A 1 350 ? -8.229 2.837 47.513 1.00 57.97 350 ARG A O 1
ATOM 2694 N N . GLY A 1 351 ? -9.469 4.147 46.168 1.00 63.53 351 GLY A N 1
ATOM 2695 C CA . GLY A 1 351 ? -9.451 5.332 47.045 1.00 63.53 351 GLY A CA 1
ATOM 2696 C C . GLY A 1 351 ? -8.486 6.472 46.701 1.00 63.53 351 GLY A C 1
ATOM 2697 O O . GLY A 1 351 ? -8.168 7.257 47.591 1.00 63.53 351 GLY A O 1
ATOM 2698 N N . TYR A 1 352 ? -8.045 6.610 45.449 1.00 64.81 352 TYR A N 1
ATOM 2699 C CA . TYR A 1 352 ? -7.198 7.739 45.053 1.00 64.81 352 TYR A CA 1
ATOM 2700 C C . TYR A 1 352 ? -7.867 9.102 45.235 1.00 64.81 352 TYR A C 1
ATOM 2702 O O . TYR A 1 352 ? -9.032 9.309 44.879 1.00 64.81 352 TYR A O 1
ATOM 2710 N N . ASN A 1 353 ? -7.085 10.071 45.703 1.00 73.38 353 ASN A N 1
ATOM 2711 C CA . ASN A 1 353 ? -7.475 11.475 45.666 1.00 73.38 353 ASN A CA 1
ATOM 2712 C C . ASN A 1 353 ? -7.104 12.099 44.299 1.00 73.38 353 ASN A C 1
ATOM 2714 O O . ASN A 1 353 ? -6.288 11.584 43.533 1.00 73.38 353 ASN A O 1
ATOM 2718 N N . LYS A 1 354 ? -7.770 13.205 43.931 1.00 74.38 354 LYS A N 1
ATOM 2719 C CA . LYS A 1 354 ? -7.747 13.778 42.565 1.00 74.38 354 LYS A CA 1
ATOM 2720 C C . LYS A 1 354 ? -6.331 14.025 42.011 1.00 74.38 354 LYS A C 1
ATOM 2722 O O . LYS A 1 354 ? -6.136 13.935 40.802 1.00 74.38 354 LYS A O 1
ATOM 2727 N N . GLY A 1 355 ? -5.362 14.332 42.877 1.00 77.38 355 GLY A N 1
ATOM 2728 C CA . GLY A 1 355 ? -3.969 14.578 42.491 1.00 77.38 355 GLY A CA 1
ATOM 2729 C C . GLY A 1 355 ? -3.213 13.320 42.055 1.00 77.38 355 GLY A C 1
ATOM 2730 O O . GLY A 1 355 ? -2.425 13.388 41.117 1.00 77.38 355 GLY A O 1
ATOM 2731 N N . GLU A 1 356 ? -3.477 12.171 42.676 1.00 74.00 356 GLU A N 1
ATOM 2732 C CA . GLU A 1 356 ? -2.846 10.892 42.321 1.00 74.00 356 GLU A CA 1
ATOM 2733 C C . GLU A 1 356 ? -3.351 10.382 40.967 1.00 74.00 356 GLU A C 1
ATOM 2735 O O . GLU A 1 356 ? -2.558 9.959 40.131 1.00 74.00 356 GLU A O 1
ATOM 2740 N N . ILE A 1 357 ? -4.653 10.543 40.700 1.00 74.31 357 ILE A N 1
ATOM 2741 C CA . ILE A 1 357 ? -5.253 10.234 39.391 1.00 74.31 357 ILE A CA 1
ATOM 2742 C C . ILE A 1 357 ? -4.634 11.103 38.292 1.00 74.31 357 ILE A C 1
ATOM 2744 O O . ILE A 1 357 ? -4.403 10.624 37.183 1.00 74.31 357 ILE A O 1
ATOM 2748 N N . LEU A 1 358 ? -4.372 12.383 38.581 1.00 80.38 358 LEU A N 1
ATOM 2749 C CA . LEU A 1 358 ? -3.770 13.297 37.611 1.00 80.38 358 LEU A CA 1
ATOM 2750 C C . LEU A 1 358 ? -2.325 12.896 37.286 1.00 80.38 358 LEU A C 1
ATOM 2752 O O . LEU A 1 358 ? -1.987 12.770 36.114 1.00 80.38 358 LEU A O 1
ATOM 2756 N N . LYS A 1 359 ? -1.507 12.626 38.315 1.00 81.88 359 LYS A N 1
ATOM 2757 C CA . LYS A 1 359 ? -0.119 12.163 38.145 1.00 81.88 359 LYS A CA 1
ATOM 2758 C C . LYS A 1 359 ? -0.052 10.863 37.356 1.00 81.88 359 LYS A C 1
ATOM 2760 O O . LYS A 1 359 ? 0.739 10.752 36.428 1.00 81.88 359 LYS A O 1
ATOM 2765 N N . PHE A 1 360 ? -0.933 9.919 37.675 1.00 76.50 360 PHE A N 1
ATOM 2766 C CA . PHE A 1 360 ? -1.004 8.662 36.950 1.00 76.50 360 PHE A CA 1
ATOM 2767 C C . PHE A 1 360 ? -1.386 8.867 35.478 1.00 76.50 360 PHE A C 1
ATOM 2769 O O . PHE A 1 360 ? -0.745 8.310 34.593 1.00 76.50 360 PHE A O 1
ATOM 2776 N N . LYS A 1 361 ? -2.377 9.720 35.184 1.00 75.31 361 LYS A N 1
ATOM 2777 C CA . LYS A 1 361 ? -2.731 10.069 33.797 1.00 75.31 361 LYS A CA 1
ATOM 2778 C C . LYS A 1 361 ? -1.564 10.703 33.040 1.00 75.31 361 LYS A C 1
ATOM 2780 O O . LYS A 1 361 ? -1.366 10.381 31.873 1.00 75.31 361 LYS A O 1
ATOM 2785 N N . GLU A 1 362 ? -0.794 11.576 33.685 1.00 84.25 362 GLU A N 1
ATOM 2786 C CA . GLU A 1 362 ? 0.396 12.183 33.079 1.00 84.25 362 GLU A CA 1
ATOM 2787 C C . GLU A 1 362 ? 1.501 11.155 32.800 1.00 84.25 362 GLU A C 1
ATOM 2789 O O . GLU A 1 362 ? 2.113 11.197 31.736 1.00 84.25 362 GLU A O 1
ATOM 2794 N N . GLU A 1 363 ? 1.759 10.223 33.720 1.00 82.06 363 GLU A N 1
ATOM 2795 C CA . GLU A 1 363 ? 2.742 9.146 33.528 1.00 82.06 363 GLU A CA 1
ATOM 2796 C C . GLU A 1 363 ? 2.339 8.195 32.397 1.00 82.06 363 GLU A C 1
ATOM 2798 O O . GLU A 1 363 ? 3.159 7.867 31.537 1.00 82.06 363 GLU A O 1
ATOM 2803 N N . MET A 1 364 ? 1.060 7.824 32.352 1.00 78.50 364 MET A N 1
ATOM 2804 C CA . MET A 1 364 ? 0.469 7.026 31.277 1.00 78.50 364 MET A CA 1
ATOM 2805 C C . MET A 1 364 ? 0.624 7.713 29.921 1.00 78.50 364 MET A C 1
ATOM 2807 O O . MET A 1 364 ? 1.079 7.096 28.956 1.00 78.50 364 MET A O 1
ATOM 2811 N N . GLN A 1 365 ? 0.305 9.009 29.861 1.00 78.81 365 GLN A N 1
ATOM 2812 C CA . GLN A 1 365 ? 0.439 9.792 28.640 1.00 78.81 365 GLN A CA 1
ATOM 2813 C C . GLN A 1 365 ? 1.898 9.870 28.185 1.00 78.81 365 GLN A C 1
ATOM 2815 O O . GLN A 1 365 ? 2.186 9.611 27.020 1.00 78.81 365 GLN A O 1
ATOM 2820 N N . LYS A 1 366 ? 2.832 10.149 29.103 1.00 85.00 366 LYS A N 1
ATOM 2821 C CA . LYS A 1 366 ? 4.270 10.181 28.793 1.00 85.00 366 LYS A CA 1
ATOM 2822 C C . LYS A 1 366 ? 4.764 8.845 28.249 1.00 85.00 366 LYS A C 1
ATOM 2824 O O . LYS A 1 366 ? 5.494 8.829 27.263 1.00 85.00 366 LYS A O 1
ATOM 2829 N N . SER A 1 367 ? 4.355 7.730 28.859 1.00 81.81 367 SER A N 1
ATOM 2830 C CA . SER A 1 367 ? 4.757 6.395 28.405 1.00 81.81 367 SER A CA 1
ATOM 2831 C C . SER A 1 367 ? 4.261 6.100 26.987 1.00 81.81 367 SER A C 1
ATOM 2833 O O . SER A 1 367 ? 5.016 5.583 26.159 1.00 81.81 367 SER A O 1
ATOM 2835 N N . TYR A 1 368 ? 3.018 6.486 26.694 1.00 79.44 368 TYR A N 1
ATOM 2836 C CA . TYR A 1 368 ? 2.418 6.342 25.375 1.00 79.44 368 TYR A CA 1
ATOM 2837 C C . TYR A 1 368 ? 3.113 7.220 24.323 1.00 79.44 368 TYR A C 1
ATOM 2839 O O . TYR A 1 368 ? 3.507 6.729 23.263 1.00 79.44 368 TYR A O 1
ATOM 2847 N N . ASP A 1 369 ? 3.360 8.491 24.642 1.00 82.88 369 ASP A N 1
ATOM 2848 C CA . ASP A 1 369 ? 4.045 9.434 23.753 1.00 82.88 369 ASP A CA 1
ATOM 2849 C C . ASP A 1 369 ? 5.484 8.980 23.444 1.00 82.88 369 ASP A C 1
ATOM 2851 O O . ASP A 1 369 ? 5.929 9.040 22.294 1.00 82.88 369 ASP A O 1
ATOM 2855 N N . GLU A 1 370 ? 6.210 8.452 24.437 1.00 86.56 370 GLU A N 1
ATOM 2856 C CA . GLU A 1 370 ? 7.536 7.853 24.238 1.00 86.56 370 GLU A CA 1
ATOM 2857 C C . GLU A 1 370 ? 7.502 6.655 23.284 1.00 86.56 370 GLU A C 1
ATOM 2859 O O . GLU A 1 370 ? 8.452 6.431 22.528 1.00 86.56 370 GLU A O 1
ATOM 2864 N N . GLN A 1 371 ? 6.424 5.871 23.297 1.00 83.38 371 GLN A N 1
ATOM 2865 C CA . GLN A 1 371 ? 6.269 4.749 22.377 1.00 83.38 371 GLN A CA 1
ATOM 2866 C C . GLN A 1 371 ? 5.938 5.180 20.965 1.00 83.38 371 GLN A C 1
ATOM 2868 O O . GLN A 1 371 ? 6.569 4.685 20.029 1.00 83.38 371 GLN A O 1
ATOM 2873 N N . LEU A 1 372 ? 5.017 6.130 20.803 1.00 83.50 372 LEU A N 1
ATOM 2874 C CA . LEU A 1 372 ? 4.748 6.718 19.496 1.00 83.50 372 LEU A CA 1
ATOM 2875 C C . LEU A 1 372 ? 6.023 7.328 18.910 1.00 83.50 372 LEU A C 1
ATOM 2877 O O . LEU A 1 372 ? 6.298 7.137 17.725 1.00 83.50 372 LEU A O 1
ATOM 2881 N N . LYS A 1 373 ? 6.851 7.978 19.738 1.00 87.50 373 LYS A N 1
ATOM 2882 C CA . LYS A 1 373 ? 8.161 8.492 19.326 1.00 87.50 373 LYS A CA 1
ATOM 2883 C C . LYS A 1 373 ? 9.099 7.382 18.842 1.00 87.50 373 LYS A C 1
ATOM 2885 O O . LYS A 1 373 ? 9.625 7.498 17.739 1.00 87.50 373 LYS A O 1
ATOM 2890 N N . ARG A 1 374 ? 9.254 6.286 19.598 1.00 88.81 374 ARG A N 1
ATOM 2891 C CA . ARG A 1 374 ? 10.072 5.128 19.176 1.00 88.81 374 ARG A CA 1
ATOM 2892 C C . ARG A 1 374 ? 9.613 4.558 17.833 1.00 88.81 374 ARG A C 1
ATOM 2894 O O . ARG A 1 374 ? 10.431 4.264 16.967 1.00 88.81 374 ARG A O 1
ATOM 2901 N N . ILE A 1 375 ? 8.305 4.418 17.641 1.00 88.12 375 ILE A N 1
ATOM 2902 C CA . ILE A 1 375 ? 7.739 3.898 16.391 1.00 88.12 375 ILE A CA 1
ATOM 2903 C C . ILE A 1 375 ? 7.947 4.879 15.236 1.00 88.12 375 ILE A C 1
ATOM 2905 O O . ILE A 1 375 ? 8.286 4.456 14.131 1.00 88.12 375 ILE A O 1
ATOM 2909 N N . SER A 1 376 ? 7.817 6.178 15.503 1.00 88.12 376 SER A N 1
ATOM 2910 C CA . SER A 1 376 ? 8.099 7.229 14.520 1.00 88.12 376 SER A CA 1
ATOM 2911 C C . SER A 1 376 ? 9.558 7.165 14.059 1.00 88.12 376 SER A C 1
ATOM 2913 O O . SER A 1 376 ? 9.819 7.148 12.860 1.00 88.12 376 SER A O 1
ATOM 2915 N N . GLU A 1 377 ? 10.503 7.019 14.993 1.00 89.81 377 GLU A N 1
ATOM 2916 C CA . GLU A 1 377 ? 11.933 6.854 14.699 1.00 89.81 377 GLU A CA 1
ATOM 2917 C C . GLU A 1 377 ? 12.211 5.588 13.868 1.00 89.81 377 GLU A C 1
ATOM 2919 O O . GLU A 1 377 ? 13.000 5.636 12.920 1.00 89.81 377 GLU A O 1
ATOM 2924 N N . MET A 1 378 ? 11.534 4.465 14.152 1.00 90.25 378 MET A N 1
ATOM 2925 C CA . MET A 1 378 ? 11.646 3.243 13.339 1.00 90.25 378 MET A CA 1
ATOM 2926 C C . MET A 1 378 ? 11.158 3.452 11.898 1.00 90.25 378 MET A C 1
ATOM 2928 O O . MET A 1 378 ? 11.820 3.015 10.954 1.00 90.25 378 MET A O 1
ATOM 2932 N N . ILE A 1 379 ? 10.016 4.123 11.716 1.00 88.06 379 ILE A N 1
ATOM 2933 C CA . ILE A 1 379 ? 9.448 4.434 10.395 1.00 88.06 379 ILE A CA 1
ATOM 2934 C C . ILE A 1 379 ? 10.390 5.353 9.614 1.00 88.06 379 ILE A C 1
ATOM 2936 O O . ILE A 1 379 ? 10.737 5.050 8.472 1.00 88.06 379 ILE A O 1
ATOM 2940 N N . GLU A 1 380 ? 10.847 6.442 10.234 1.00 86.69 380 GLU A N 1
ATOM 2941 C CA . GLU A 1 380 ? 11.780 7.385 9.613 1.00 86.69 380 GLU A CA 1
ATOM 2942 C C . GLU A 1 380 ? 13.094 6.710 9.212 1.00 86.69 380 GLU A C 1
ATOM 2944 O O . GLU A 1 380 ? 13.614 6.969 8.124 1.00 86.69 380 GLU A O 1
ATOM 2949 N N . THR A 1 381 ? 13.613 5.814 10.056 1.00 90.12 381 THR A N 1
ATOM 2950 C CA . THR A 1 381 ? 14.846 5.066 9.777 1.00 90.12 381 THR A CA 1
ATOM 2951 C C . THR A 1 381 ? 14.671 4.147 8.571 1.00 90.12 381 THR A C 1
ATOM 2953 O O . THR A 1 381 ? 15.459 4.247 7.631 1.00 90.12 381 THR A O 1
ATOM 2956 N N . LYS A 1 382 ? 13.601 3.336 8.524 1.00 89.50 382 LYS A N 1
ATOM 2957 C CA . LYS A 1 382 ? 13.310 2.459 7.372 1.00 89.50 382 LYS A CA 1
ATOM 2958 C C . LYS A 1 382 ? 13.165 3.243 6.066 1.00 89.50 382 LYS A C 1
ATOM 2960 O O . LYS A 1 382 ? 13.710 2.842 5.038 1.00 89.50 382 LYS A O 1
ATOM 2965 N N . LEU A 1 383 ? 12.453 4.372 6.099 1.00 85.81 383 LEU A N 1
ATOM 2966 C CA . LEU A 1 383 ? 12.283 5.228 4.922 1.00 85.81 383 LEU A CA 1
ATOM 2967 C C . LEU A 1 383 ? 13.617 5.829 4.467 1.00 85.81 383 LEU A C 1
ATOM 2969 O O . LEU A 1 383 ? 13.926 5.810 3.274 1.00 85.81 383 LEU A O 1
ATOM 2973 N N . ARG A 1 384 ? 14.434 6.331 5.401 1.00 87.56 384 ARG A N 1
ATOM 2974 C CA . ARG A 1 384 ? 15.749 6.913 5.101 1.00 87.56 384 ARG A CA 1
ATOM 2975 C C . ARG A 1 384 ? 16.721 5.888 4.516 1.00 87.56 384 ARG A C 1
ATOM 2977 O O . ARG A 1 384 ? 17.424 6.206 3.559 1.00 87.56 384 ARG A O 1
ATOM 2984 N N . GLU A 1 385 ? 16.768 4.680 5.071 1.00 90.44 385 GLU A N 1
ATOM 2985 C CA . GLU A 1 385 ? 17.636 3.600 4.588 1.00 90.44 385 GLU A CA 1
ATOM 2986 C C . GLU A 1 385 ? 17.297 3.194 3.153 1.00 90.44 385 GLU A C 1
ATOM 2988 O O . GLU A 1 385 ? 18.194 3.130 2.309 1.00 90.44 385 GLU A O 1
ATOM 2993 N N . GLU A 1 386 ? 16.013 3.000 2.839 1.00 87.56 386 GLU A N 1
ATOM 2994 C CA . GLU A 1 386 ? 15.596 2.684 1.470 1.00 87.56 386 GLU A CA 1
ATOM 2995 C C . GLU A 1 386 ? 15.802 3.863 0.513 1.00 87.56 386 GLU A C 1
ATOM 2997 O O . GLU A 1 386 ? 16.228 3.653 -0.621 1.00 87.56 386 GLU A O 1
ATOM 3002 N N . THR A 1 387 ? 15.614 5.106 0.967 1.00 86.75 387 THR A N 1
ATOM 3003 C CA . THR A 1 387 ? 15.902 6.296 0.145 1.00 86.75 387 THR A CA 1
ATOM 3004 C C . THR A 1 387 ? 17.377 6.326 -0.255 1.00 86.75 387 THR A C 1
ATOM 3006 O O . THR A 1 387 ? 17.699 6.386 -1.440 1.00 86.75 387 THR A O 1
ATOM 3009 N N . LYS A 1 388 ? 18.283 6.159 0.717 1.00 91.81 388 LYS A N 1
ATOM 3010 C CA . LYS A 1 388 ? 19.731 6.095 0.475 1.00 91.81 388 LYS A CA 1
ATOM 3011 C C . LYS A 1 388 ? 20.112 4.934 -0.447 1.00 91.81 388 LYS A C 1
ATOM 3013 O O . LYS A 1 388 ? 20.978 5.073 -1.311 1.00 91.81 388 LYS A O 1
ATOM 3018 N N . ARG A 1 389 ? 19.467 3.777 -0.280 1.00 92.19 389 ARG A N 1
ATOM 3019 C CA . ARG A 1 389 ? 19.683 2.600 -1.127 1.00 92.19 389 ARG A CA 1
ATOM 3020 C C . ARG A 1 389 ? 19.262 2.852 -2.576 1.00 92.19 389 ARG A C 1
ATOM 3022 O O . ARG A 1 389 ? 19.968 2.428 -3.492 1.00 92.19 389 ARG A O 1
ATOM 3029 N N . LEU A 1 390 ? 18.127 3.515 -2.791 1.00 88.12 390 LEU A N 1
ATOM 3030 C CA . LEU A 1 390 ? 17.641 3.878 -4.124 1.00 88.12 390 LEU A CA 1
ATOM 3031 C C . LEU A 1 390 ? 18.539 4.929 -4.783 1.00 88.12 390 LEU A C 1
ATOM 3033 O O . LEU A 1 390 ? 18.880 4.770 -5.953 1.00 88.12 390 LEU A O 1
ATOM 3037 N N . GLU A 1 391 ? 18.987 5.941 -4.038 1.00 90.88 391 GLU A N 1
ATOM 3038 C CA . GLU A 1 391 ? 19.947 6.942 -4.523 1.00 90.88 391 GLU A CA 1
ATOM 3039 C C . GLU A 1 391 ? 21.267 6.300 -4.966 1.00 90.88 391 GLU A C 1
ATOM 3041 O O . GLU A 1 391 ? 21.780 6.615 -6.041 1.00 90.88 391 GLU A O 1
ATOM 3046 N N . GLN A 1 392 ? 21.790 5.347 -4.186 1.00 94.62 392 GLN A N 1
ATOM 3047 C CA . GLN A 1 392 ? 22.999 4.613 -4.553 1.00 94.62 392 GLN A CA 1
ATOM 3048 C C . GLN A 1 392 ? 22.805 3.809 -5.846 1.00 94.62 392 GLN A C 1
ATOM 3050 O O . GLN A 1 392 ? 23.632 3.902 -6.752 1.00 94.62 392 GLN A O 1
ATOM 3055 N N . LYS A 1 393 ? 21.701 3.061 -5.967 1.00 94.06 393 LYS A N 1
ATOM 3056 C CA . LYS A 1 393 ? 21.387 2.310 -7.194 1.00 94.06 393 LYS A CA 1
ATOM 3057 C C . LYS A 1 393 ? 21.249 3.223 -8.407 1.00 94.06 393 LYS A C 1
ATOM 3059 O O . LYS A 1 393 ? 21.725 2.883 -9.486 1.00 94.06 393 LYS A O 1
ATOM 3064 N N . LEU A 1 394 ? 20.611 4.379 -8.233 1.00 94.00 394 LEU A N 1
ATOM 3065 C CA . LEU A 1 394 ? 20.460 5.359 -9.300 1.00 94.00 394 LEU A CA 1
ATOM 3066 C C . LEU A 1 394 ? 21.825 5.893 -9.757 1.00 94.00 394 LEU A C 1
ATOM 3068 O O . LEU A 1 394 ? 22.067 5.986 -10.959 1.00 94.00 394 LEU A O 1
ATOM 3072 N N . ALA A 1 395 ? 22.728 6.192 -8.821 1.00 95.25 395 ALA A N 1
ATOM 3073 C CA . ALA A 1 395 ? 24.084 6.633 -9.136 1.00 95.25 395 ALA A CA 1
ATOM 3074 C C . ALA A 1 395 ? 24.903 5.542 -9.855 1.00 95.25 395 ALA A C 1
ATOM 3076 O O . ALA A 1 395 ? 25.621 5.838 -10.813 1.00 95.25 395 ALA A O 1
ATOM 3077 N N . GLU A 1 396 ? 24.776 4.281 -9.433 1.00 95.75 396 GLU A N 1
ATOM 3078 C CA . GLU A 1 396 ? 25.426 3.133 -10.079 1.00 95.75 396 GLU A CA 1
ATOM 3079 C C . GLU A 1 396 ? 24.936 2.937 -11.521 1.00 95.75 396 GLU A C 1
ATOM 3081 O O . GLU A 1 396 ? 25.757 2.809 -12.433 1.00 95.75 396 GLU A O 1
ATOM 3086 N N . GLU A 1 397 ? 23.620 2.995 -11.747 1.00 94.88 397 GLU A N 1
ATOM 3087 C CA . GLU A 1 397 ? 23.011 2.883 -13.078 1.00 94.88 397 GLU A CA 1
ATOM 3088 C C . GLU A 1 397 ? 23.440 4.037 -13.998 1.00 94.88 397 GLU A C 1
ATOM 3090 O O . GLU A 1 397 ? 23.822 3.824 -15.150 1.00 94.88 397 GLU A O 1
ATOM 3095 N N . GLN A 1 398 ? 23.461 5.271 -13.483 1.00 94.88 398 GLN A N 1
ATOM 3096 C CA . GLN A 1 398 ? 23.942 6.436 -14.230 1.00 94.88 398 GLN A CA 1
ATOM 3097 C C . GLN A 1 398 ? 25.423 6.300 -14.609 1.00 94.88 398 GLN A C 1
ATOM 3099 O O . GLN A 1 398 ? 25.800 6.591 -15.747 1.00 94.88 398 GLN A O 1
ATOM 3104 N N . ALA A 1 399 ? 26.263 5.813 -13.692 1.00 96.75 399 ALA A N 1
ATOM 3105 C CA . ALA A 1 399 ? 27.676 5.576 -13.964 1.00 96.75 399 ALA A CA 1
ATOM 3106 C C . ALA A 1 399 ? 27.891 4.445 -14.985 1.00 96.75 399 ALA A C 1
ATOM 3108 O O . ALA A 1 399 ? 28.791 4.542 -15.823 1.00 96.75 399 ALA A O 1
ATOM 3109 N N . ALA A 1 400 ? 27.082 3.383 -14.933 1.00 96.75 400 ALA A N 1
ATOM 3110 C CA . ALA A 1 400 ? 27.115 2.294 -15.906 1.00 96.75 400 ALA A CA 1
ATOM 3111 C C . ALA A 1 400 ? 26.702 2.781 -17.302 1.00 96.75 400 ALA A C 1
ATOM 3113 O O . ALA A 1 400 ? 27.388 2.491 -18.285 1.00 96.75 400 ALA A O 1
ATOM 3114 N N . ARG A 1 401 ? 25.643 3.594 -17.383 1.00 96.50 401 ARG A N 1
ATOM 3115 C CA . ARG A 1 401 ? 25.174 4.194 -18.633 1.00 96.50 401 ARG A CA 1
ATOM 3116 C C . ARG A 1 401 ? 26.220 5.109 -19.269 1.00 96.50 401 ARG A C 1
ATOM 3118 O O . ARG A 1 401 ? 26.494 4.962 -20.455 1.00 96.50 401 ARG A O 1
ATOM 3125 N N . MET A 1 402 ? 26.841 5.993 -18.487 1.00 96.12 402 MET A N 1
ATOM 3126 C CA . MET A 1 402 ? 27.916 6.875 -18.967 1.00 96.12 402 MET A CA 1
ATOM 3127 C C . MET A 1 402 ? 29.087 6.074 -19.554 1.00 96.12 402 MET A C 1
ATOM 3129 O O . MET A 1 402 ? 29.552 6.371 -20.652 1.00 96.12 402 MET A O 1
ATOM 3133 N N . ARG A 1 403 ? 29.520 5.006 -18.867 1.00 97.00 403 ARG A N 1
ATOM 3134 C CA . ARG A 1 403 ? 30.585 4.116 -19.363 1.00 97.00 403 ARG A CA 1
ATOM 3135 C C . ARG A 1 403 ? 30.193 3.400 -20.657 1.00 97.00 403 ARG A C 1
ATOM 3137 O O . ARG A 1 403 ? 31.023 3.270 -21.553 1.00 97.00 403 ARG A O 1
ATOM 3144 N N . ALA A 1 404 ? 28.949 2.935 -20.766 1.00 96.62 404 ALA A N 1
ATOM 3145 C CA . ALA A 1 404 ? 28.454 2.283 -21.976 1.00 96.62 404 ALA A CA 1
ATOM 3146 C C . ALA A 1 404 ? 28.385 3.257 -23.167 1.00 96.62 404 ALA A C 1
ATOM 3148 O O . ALA A 1 404 ? 28.768 2.894 -24.280 1.00 96.62 404 ALA A O 1
ATOM 3149 N N . GLU A 1 405 ? 27.947 4.498 -22.934 1.00 96.69 405 GLU A N 1
ATOM 3150 C CA . GLU A 1 405 ? 27.916 5.552 -23.953 1.00 96.69 405 GLU A CA 1
ATOM 3151 C C . GLU A 1 405 ? 29.335 5.908 -24.437 1.00 96.69 405 GLU A C 1
ATOM 3153 O O . GLU A 1 405 ? 29.562 5.981 -25.646 1.00 96.69 405 GLU A O 1
ATOM 3158 N N . GLU A 1 406 ? 30.312 6.033 -23.533 1.00 97.06 406 GLU A N 1
ATOM 3159 C CA . GLU A 1 406 ? 31.718 6.283 -23.886 1.00 97.06 406 GLU A CA 1
ATOM 3160 C C . GLU A 1 406 ? 32.322 5.134 -24.713 1.00 97.06 406 GLU A C 1
ATOM 3162 O O . GLU A 1 406 ? 32.947 5.359 -25.754 1.00 97.06 406 GLU A O 1
ATOM 3167 N N . GLN A 1 407 ? 32.085 3.883 -24.306 1.00 96.69 407 GLN A N 1
ATOM 3168 C CA . GLN A 1 407 ? 32.546 2.709 -25.053 1.00 96.69 407 GLN A CA 1
ATOM 3169 C C . GLN A 1 407 ? 31.921 2.628 -26.450 1.00 96.69 407 GLN A C 1
ATOM 3171 O O . GLN A 1 407 ? 32.619 2.314 -27.418 1.00 96.69 407 GLN A O 1
ATOM 3176 N N . ALA A 1 408 ? 30.627 2.938 -26.574 1.00 96.69 408 ALA A N 1
ATOM 3177 C CA . ALA A 1 408 ? 29.937 2.967 -27.858 1.00 96.69 408 ALA A CA 1
ATOM 3178 C C . ALA A 1 408 ? 30.516 4.046 -28.787 1.00 96.69 408 ALA A C 1
ATOM 3180 O O . ALA A 1 408 ? 30.765 3.769 -29.962 1.00 96.69 408 ALA A O 1
ATOM 3181 N N . GLN A 1 409 ? 30.803 5.241 -28.261 1.00 96.38 409 GLN A N 1
ATOM 3182 C CA . GLN A 1 409 ? 31.444 6.316 -29.025 1.00 96.38 409 GLN A CA 1
ATOM 3183 C C . GLN A 1 409 ? 32.853 5.929 -29.483 1.00 96.38 409 GLN A C 1
ATOM 3185 O O . GLN A 1 409 ? 33.200 6.140 -30.646 1.00 96.38 409 GLN A O 1
ATOM 3190 N N . LEU A 1 410 ? 33.650 5.303 -28.612 1.00 97.12 410 LEU A N 1
ATOM 3191 C CA . LEU A 1 410 ? 34.990 4.836 -28.965 1.00 97.12 410 LEU A CA 1
ATOM 3192 C C . LEU A 1 410 ? 34.951 3.751 -30.052 1.00 97.12 410 LEU A C 1
ATOM 3194 O O . LEU A 1 410 ? 35.738 3.792 -30.999 1.00 97.12 410 LEU A O 1
ATOM 3198 N N . ALA A 1 411 ? 34.036 2.786 -29.940 1.00 95.94 411 ALA A N 1
ATOM 3199 C CA . ALA A 1 411 ? 33.849 1.748 -30.951 1.00 95.94 411 ALA A CA 1
ATOM 3200 C C . ALA A 1 411 ? 33.399 2.344 -32.296 1.00 95.94 411 ALA A C 1
ATOM 3202 O O . ALA A 1 411 ? 33.912 1.959 -33.349 1.00 95.94 411 ALA A O 1
ATOM 3203 N N . GLN A 1 412 ? 32.497 3.329 -32.264 1.00 96.25 412 GLN A N 1
ATOM 3204 C CA . GLN A 1 412 ? 32.051 4.044 -33.457 1.00 96.25 412 GLN A CA 1
ATOM 3205 C C . GLN A 1 412 ? 33.191 4.841 -34.106 1.00 96.25 412 GLN A C 1
ATOM 3207 O O . GLN A 1 412 ? 33.327 4.812 -35.328 1.00 96.25 412 GLN A O 1
ATOM 3212 N N . ALA A 1 413 ? 34.040 5.505 -33.316 1.00 96.50 413 ALA A N 1
ATOM 3213 C CA . ALA A 1 413 ? 35.209 6.223 -33.821 1.00 96.50 413 ALA A CA 1
ATOM 3214 C C . ALA A 1 413 ? 36.191 5.278 -34.535 1.00 96.50 413 ALA A C 1
ATOM 3216 O O . ALA A 1 413 ? 36.574 5.548 -35.671 1.00 96.50 413 ALA A O 1
ATOM 3217 N N . LYS A 1 414 ? 36.505 4.123 -33.929 1.00 96.62 414 LYS A N 1
ATOM 3218 C CA . LYS A 1 414 ? 37.361 3.094 -34.550 1.00 96.62 414 LYS A CA 1
ATOM 3219 C C . LYS A 1 414 ? 36.773 2.560 -35.857 1.00 96.62 414 LYS A C 1
ATOM 3221 O O . LYS A 1 414 ? 37.476 2.472 -36.857 1.00 96.62 414 LYS A O 1
ATOM 3226 N N . SER A 1 415 ? 35.473 2.262 -35.867 1.00 95.69 415 SER A N 1
ATOM 3227 C CA . SER A 1 415 ? 34.767 1.813 -37.071 1.00 95.69 415 SER A CA 1
ATOM 3228 C C . SER A 1 415 ? 34.806 2.869 -38.186 1.00 95.69 415 SER A C 1
ATOM 3230 O O . SER A 1 415 ? 35.087 2.549 -39.340 1.00 95.69 415 SER A O 1
ATOM 3232 N N . ASN A 1 416 ? 34.601 4.147 -37.850 1.00 95.50 416 ASN A N 1
ATOM 3233 C CA . ASN A 1 416 ? 34.702 5.251 -38.808 1.00 95.50 416 ASN A CA 1
ATOM 3234 C C . ASN A 1 416 ? 36.122 5.403 -39.378 1.00 95.50 416 ASN A C 1
ATOM 3236 O O . ASN A 1 416 ? 36.273 5.643 -40.579 1.00 95.50 416 ASN A O 1
ATOM 3240 N N . ASP A 1 417 ? 37.152 5.239 -38.544 1.00 96.00 417 ASP A N 1
ATOM 3241 C CA . ASP A 1 417 ? 38.552 5.273 -38.971 1.00 96.00 417 ASP A CA 1
ATOM 3242 C C . ASP A 1 417 ? 38.891 4.124 -39.925 1.00 96.00 417 ASP A C 1
ATOM 3244 O O . ASP A 1 417 ? 39.516 4.352 -40.964 1.00 96.00 417 ASP A O 1
ATOM 3248 N N . GLU A 1 418 ? 38.418 2.911 -39.634 1.00 95.81 418 GLU A N 1
ATOM 3249 C CA . GLU A 1 418 ? 38.558 1.760 -40.530 1.00 95.81 418 GLU A CA 1
ATOM 3250 C C . GLU A 1 418 ? 37.847 1.992 -41.867 1.00 95.81 418 GLU A C 1
ATOM 3252 O O . GLU A 1 418 ? 38.438 1.767 -42.925 1.00 95.81 418 GLU A O 1
ATOM 3257 N N . ILE A 1 419 ? 36.612 2.510 -41.852 1.00 96.25 419 ILE A N 1
ATOM 3258 C CA . ILE A 1 419 ? 35.868 2.851 -43.076 1.00 96.25 419 ILE A CA 1
ATOM 3259 C C . ILE A 1 419 ? 36.634 3.887 -43.904 1.00 96.25 419 ILE A C 1
ATOM 3261 O O . ILE A 1 419 ? 36.708 3.764 -45.131 1.00 96.25 419 ILE A O 1
ATOM 3265 N N . ARG A 1 420 ? 37.206 4.909 -43.259 1.00 95.81 420 ARG A N 1
ATOM 3266 C CA . ARG A 1 420 ? 38.025 5.925 -43.931 1.00 95.81 420 ARG A CA 1
ATOM 3267 C C . ARG A 1 420 ? 39.260 5.297 -44.578 1.00 95.81 420 ARG A C 1
ATOM 3269 O O . ARG A 1 420 ? 39.476 5.510 -45.769 1.00 95.81 420 ARG A O 1
ATOM 3276 N N . ASN A 1 421 ? 40.001 4.471 -43.843 1.00 96.19 421 ASN A N 1
ATOM 3277 C CA . ASN A 1 421 ? 41.195 3.798 -44.354 1.00 96.19 421 ASN A CA 1
ATOM 3278 C C . ASN A 1 421 ? 40.860 2.863 -45.536 1.00 96.19 421 ASN A C 1
ATOM 3280 O O . ASN A 1 421 ? 41.504 2.903 -46.585 1.00 96.19 421 ASN A O 1
ATOM 3284 N N . LEU A 1 422 ? 39.778 2.085 -45.431 1.00 95.44 422 LEU A N 1
ATOM 3285 C CA . LEU A 1 422 ? 39.290 1.241 -46.526 1.00 95.44 422 LEU A CA 1
ATOM 3286 C C . LEU A 1 422 ? 38.919 2.060 -47.770 1.00 95.44 422 LEU A C 1
ATOM 3288 O O . LEU A 1 422 ? 39.256 1.657 -48.885 1.00 95.44 422 LEU A O 1
ATOM 3292 N N . ARG A 1 423 ? 38.267 3.221 -47.606 1.00 95.00 423 ARG A N 1
ATOM 3293 C CA . ARG A 1 423 ? 37.949 4.126 -48.726 1.00 95.00 423 ARG A CA 1
ATOM 3294 C C . ARG A 1 423 ? 39.208 4.648 -49.416 1.00 95.00 423 ARG A C 1
ATOM 3296 O O . ARG A 1 423 ? 39.246 4.661 -50.645 1.00 95.00 423 ARG A O 1
ATOM 3303 N N . GLU A 1 424 ? 40.221 5.048 -48.653 1.00 95.44 424 GLU A N 1
ATOM 3304 C CA . GLU A 1 424 ? 41.496 5.534 -49.194 1.00 95.44 424 GLU A CA 1
ATOM 3305 C C . GLU A 1 424 ? 42.251 4.443 -49.963 1.00 95.44 424 GLU A C 1
ATOM 3307 O O . GLU A 1 424 ? 42.733 4.687 -51.072 1.00 95.44 424 GLU A O 1
ATOM 3312 N N . ASN A 1 425 ? 42.307 3.224 -49.422 1.00 95.62 425 ASN A N 1
ATOM 3313 C CA . ASN A 1 425 ? 42.943 2.086 -50.092 1.00 95.62 425 ASN A CA 1
ATOM 3314 C C . ASN A 1 425 ? 42.217 1.719 -51.390 1.00 95.62 425 ASN A C 1
ATOM 3316 O O . ASN A 1 425 ? 42.849 1.486 -52.420 1.00 95.62 425 ASN A O 1
ATOM 3320 N N . LEU A 1 426 ? 40.883 1.742 -51.374 1.00 94.75 426 LEU A N 1
ATOM 3321 C CA . LEU A 1 426 ? 40.074 1.454 -52.555 1.00 94.75 426 LEU A CA 1
ATOM 3322 C C . LEU A 1 426 ? 40.228 2.539 -53.635 1.00 94.75 426 LEU A C 1
ATOM 3324 O O . LEU A 1 426 ? 40.233 2.223 -54.824 1.00 94.75 426 LEU A O 1
ATOM 3328 N N . GLN A 1 427 ? 40.403 3.808 -53.248 1.00 94.38 427 GLN A N 1
ATOM 3329 C CA . GLN A 1 427 ? 40.748 4.882 -54.185 1.00 94.38 427 GLN A CA 1
ATOM 3330 C C . GLN A 1 427 ? 42.143 4.703 -54.796 1.00 94.38 427 GLN A C 1
ATOM 3332 O O . GLN A 1 427 ? 42.287 4.898 -56.003 1.00 94.38 427 GLN A O 1
ATOM 3337 N N . ARG A 1 428 ? 43.150 4.314 -54.001 1.00 94.56 428 ARG A N 1
ATOM 3338 C CA . ARG A 1 428 ? 44.505 4.027 -54.505 1.00 94.56 428 ARG A CA 1
ATOM 3339 C C . ARG A 1 428 ? 44.505 2.881 -55.515 1.00 94.56 428 ARG A C 1
ATOM 3341 O O . ARG A 1 428 ? 44.936 3.088 -56.644 1.00 94.56 428 ARG A O 1
ATOM 3348 N N . ALA A 1 429 ? 43.894 1.746 -55.176 1.00 93.06 429 ALA A N 1
ATOM 3349 C CA . ALA A 1 429 ? 43.785 0.603 -56.085 1.00 93.06 429 ALA A CA 1
ATOM 3350 C C . ALA A 1 429 ? 43.046 0.951 -57.396 1.00 93.06 429 ALA A C 1
ATOM 3352 O O . ALA A 1 429 ? 43.413 0.492 -58.479 1.00 93.06 429 ALA A O 1
ATOM 3353 N N . ARG A 1 430 ? 42.009 1.801 -57.329 1.00 93.38 430 ARG A N 1
ATOM 3354 C CA . ARG A 1 430 ? 41.311 2.306 -58.526 1.00 93.38 430 ARG A CA 1
ATOM 3355 C C . ARG A 1 430 ? 42.195 3.183 -59.414 1.00 93.38 430 ARG A C 1
ATOM 3357 O O . ARG A 1 430 ? 42.071 3.099 -60.630 1.00 93.38 430 ARG A O 1
ATOM 3364 N N . LYS A 1 431 ? 43.056 4.022 -58.831 1.00 92.56 431 LYS A N 1
ATOM 3365 C CA . LYS A 1 431 ? 44.019 4.824 -59.601 1.00 92.56 431 LYS A CA 1
ATOM 3366 C C . LYS A 1 431 ? 45.058 3.934 -60.273 1.00 92.56 431 LYS A C 1
ATOM 3368 O O . LYS A 1 431 ? 45.198 4.005 -61.483 1.00 92.56 431 LYS A O 1
ATOM 3373 N N . GLU A 1 432 ? 45.671 3.020 -59.526 1.00 91.50 432 GLU A N 1
ATOM 3374 C CA . GLU A 1 432 ? 46.665 2.081 -60.066 1.00 91.50 432 GLU A CA 1
ATOM 3375 C C . GLU A 1 432 ? 46.102 1.248 -61.228 1.00 91.50 432 GLU A C 1
ATOM 3377 O O . GLU A 1 432 ? 46.732 1.110 -62.274 1.00 91.50 432 GLU A O 1
ATOM 3382 N N . THR A 1 433 ? 44.877 0.733 -61.086 1.00 88.69 433 THR A N 1
ATOM 3383 C CA . THR A 1 433 ? 44.209 -0.008 -62.170 1.00 88.69 433 THR A CA 1
ATOM 3384 C C . THR A 1 433 ? 43.877 0.867 -63.383 1.00 88.69 433 THR A C 1
ATOM 3386 O O . THR A 1 433 ? 43.934 0.374 -64.510 1.00 88.69 433 THR A O 1
ATOM 3389 N N . ALA A 1 434 ? 43.557 2.151 -63.193 1.00 88.19 434 ALA A N 1
ATOM 3390 C CA . ALA A 1 434 ? 43.358 3.096 -64.291 1.00 88.19 434 ALA A CA 1
ATOM 3391 C C . ALA A 1 434 ? 44.676 3.420 -65.016 1.00 88.19 434 ALA A C 1
ATOM 3393 O O . ALA A 1 434 ? 44.707 3.377 -66.247 1.00 88.19 434 ALA A O 1
ATOM 3394 N N . ASP A 1 435 ? 45.757 3.646 -64.269 1.00 87.06 435 ASP A N 1
ATOM 3395 C CA . ASP A 1 435 ? 47.088 3.945 -64.808 1.00 87.06 435 ASP A CA 1
ATOM 3396 C C . ASP A 1 435 ? 47.639 2.758 -65.615 1.00 87.06 435 ASP A C 1
ATOM 3398 O O . ASP A 1 435 ? 48.112 2.928 -66.741 1.00 87.06 435 ASP A O 1
ATOM 3402 N N . LEU A 1 436 ? 47.500 1.529 -65.100 1.00 84.81 436 LEU A N 1
ATOM 3403 C CA . LEU A 1 436 ? 47.857 0.305 -65.831 1.00 84.81 436 LEU A CA 1
ATOM 3404 C C . LEU A 1 436 ? 47.048 0.161 -67.127 1.00 84.81 436 LEU A C 1
ATOM 3406 O O . LEU A 1 436 ? 47.589 -0.203 -68.173 1.00 84.81 436 LEU A O 1
ATOM 3410 N N . ARG A 1 437 ? 45.749 0.479 -67.084 1.00 81.19 437 ARG A N 1
ATOM 3411 C CA . ARG A 1 437 ? 44.883 0.439 -68.268 1.00 81.19 437 ARG A CA 1
ATOM 3412 C C . ARG A 1 437 ? 45.304 1.477 -69.307 1.00 81.19 437 ARG A C 1
ATOM 3414 O O . ARG A 1 437 ? 45.263 1.183 -70.499 1.00 81.19 437 ARG A O 1
ATOM 3421 N N . GLU A 1 438 ? 45.730 2.658 -68.878 1.00 79.62 438 GLU A N 1
ATOM 3422 C CA . GLU A 1 438 ? 46.253 3.709 -69.750 1.00 79.62 438 GLU A CA 1
ATOM 3423 C C . GLU A 1 438 ? 47.580 3.314 -70.409 1.00 79.62 438 GLU A C 1
ATOM 3425 O O . GLU A 1 438 ? 47.725 3.475 -71.619 1.00 79.62 438 GLU A O 1
ATOM 3430 N N . GLN A 1 439 ? 48.498 2.700 -69.658 1.00 76.19 439 GLN A N 1
ATOM 3431 C CA . GLN A 1 439 ? 49.771 2.188 -70.184 1.00 76.19 439 GLN A CA 1
ATOM 3432 C C . GLN A 1 439 ? 49.592 1.014 -71.160 1.00 76.19 439 GLN A C 1
ATOM 3434 O O . GLN A 1 439 ? 50.411 0.827 -72.056 1.00 76.19 439 GLN A O 1
ATOM 3439 N N . SER A 1 440 ? 48.507 0.245 -71.020 1.00 70.38 440 SER A N 1
ATOM 3440 C CA . SER A 1 440 ? 48.156 -0.861 -71.923 1.00 70.38 440 SER A CA 1
ATOM 3441 C C . SER A 1 440 ? 47.444 -0.433 -73.216 1.00 70.38 440 SER A C 1
ATOM 3443 O O . SER A 1 440 ? 47.156 -1.283 -74.061 1.00 70.38 440 SER A O 1
ATOM 3445 N N . LYS A 1 441 ? 47.138 0.864 -73.400 1.00 71.50 441 LYS A N 1
ATOM 3446 C CA . LYS A 1 441 ? 46.541 1.349 -74.653 1.00 71.50 441 LYS A CA 1
ATOM 3447 C C . LYS A 1 441 ? 47.558 1.173 -75.794 1.00 71.50 441 LYS A C 1
ATOM 3449 O O . LYS A 1 441 ? 48.684 1.661 -75.679 1.00 71.50 441 LYS A O 1
ATOM 3454 N N . PRO A 1 442 ? 47.195 0.504 -76.903 1.00 68.12 442 PRO A N 1
ATOM 3455 C CA . PRO A 1 442 ? 48.120 0.285 -78.007 1.00 68.12 442 PRO A CA 1
ATOM 3456 C C . PRO A 1 442 ? 48.552 1.626 -78.611 1.00 68.12 442 PRO A C 1
ATOM 3458 O O . PRO A 1 442 ? 47.715 2.474 -78.927 1.00 68.12 442 PRO A O 1
ATOM 3461 N N . LYS A 1 443 ? 49.865 1.824 -78.786 1.00 62.91 443 LYS A N 1
ATOM 3462 C CA . LYS A 1 443 ? 50.386 2.946 -79.575 1.00 62.91 443 LYS A CA 1
ATOM 3463 C C . LYS A 1 443 ? 49.957 2.727 -81.021 1.00 62.91 443 LYS A C 1
ATOM 3465 O O . LYS A 1 443 ? 50.360 1.744 -81.637 1.00 62.91 443 LYS A O 1
ATOM 3470 N N . CYS A 1 444 ? 49.120 3.621 -81.536 1.00 57.44 444 CYS A N 1
ATOM 3471 C CA . CYS A 1 444 ? 48.717 3.611 -82.935 1.00 57.44 444 CYS A CA 1
ATOM 3472 C C . CYS A 1 444 ? 49.975 3.805 -83.796 1.00 57.44 444 CYS A C 1
ATOM 3474 O O . CYS A 1 444 ? 50.572 4.882 -83.781 1.00 57.44 444 CYS A O 1
ATOM 3476 N N . VAL A 1 445 ? 50.416 2.753 -84.486 1.00 59.00 445 VAL A N 1
ATOM 3477 C CA . VAL A 1 445 ? 51.439 2.859 -85.528 1.00 59.00 445 VAL A CA 1
ATOM 3478 C C . VAL A 1 445 ? 50.700 3.300 -86.783 1.00 59.00 445 VAL A C 1
ATOM 3480 O O . VAL A 1 445 ? 49.934 2.527 -87.353 1.00 59.00 445 VAL A O 1
ATOM 3483 N N . ILE A 1 446 ? 50.865 4.568 -87.155 1.00 56.81 446 ILE A N 1
ATOM 3484 C CA . ILE A 1 446 ? 50.407 5.071 -88.450 1.00 56.81 446 ILE A CA 1
ATOM 3485 C C . ILE A 1 446 ? 51.393 4.509 -89.481 1.00 56.81 446 ILE A C 1
ATOM 3487 O O . ILE A 1 446 ? 52.578 4.840 -89.419 1.00 56.81 446 ILE A O 1
ATOM 3491 N N . LEU A 1 447 ? 50.905 3.587 -90.316 1.00 47.41 447 LEU A N 1
ATOM 3492 C CA . LEU A 1 447 ? 51.643 2.951 -91.415 1.00 47.41 447 LEU A CA 1
ATOM 3493 C C . LEU A 1 447 ? 51.891 3.920 -92.571 1.00 47.41 447 LEU A C 1
ATOM 3495 O O . LEU A 1 447 ? 50.952 4.685 -92.895 1.00 47.41 447 LEU A O 1
#

Radius of gyration: 37.02 Å; Cα contacts (8 Å, |Δi|>4): 366; chains: 1; bounding box: 97×93×138 Å

Solvent-accessible surface area (backbone atoms only — not comparable to full-atom values): 27468 Å² total; per-residue (Å²): 142,86,82,88,83,88,80,88,80,80,82,86,82,85,77,82,81,83,87,77,86,77,87,76,84,81,82,91,76,88,84,91,81,87,91,82,71,76,69,71,61,63,50,60,54,54,50,53,54,49,53,60,51,53,59,59,53,47,72,74,67,78,63,80,83,81,81,84,77,78,88,78,85,81,92,82,87,90,81,91,83,92,85,85,90,89,84,89,82,88,77,89,84,84,86,83,90,79,84,83,89,80,95,78,69,82,84,72,66,81,83,78,79,79,90,70,89,72,80,95,77,76,78,81,68,65,67,42,31,36,38,36,40,31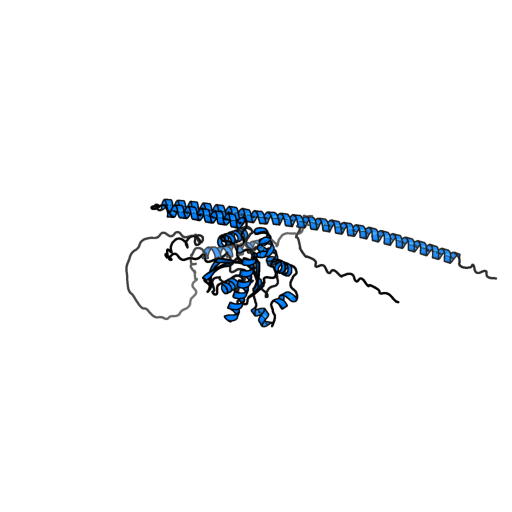,50,65,86,28,44,52,38,39,49,51,16,58,68,56,74,42,88,81,46,83,65,70,95,63,101,57,81,75,48,86,58,59,45,80,49,75,37,72,45,97,87,64,37,36,40,36,39,32,38,49,26,26,65,51,54,77,90,44,57,77,72,55,35,49,51,43,53,51,51,45,48,61,80,35,43,91,25,41,37,28,39,35,40,30,38,32,74,88,48,79,90,46,70,69,59,49,52,44,58,50,50,52,33,62,74,61,33,79,69,50,36,66,32,32,33,40,35,35,28,48,39,60,62,32,56,77,68,79,44,52,76,62,55,62,55,64,75,74,56,52,67,70,60,52,52,51,37,55,60,24,70,63,41,64,49,67,34,50,75,79,64,82,53,63,67,61,51,49,49,45,44,52,52,51,48,53,51,40,51,51,30,24,56,78,52,74,70,47,50,51,74,55,72,69,43,50,55,50,39,56,46,56,49,53,52,48,54,52,51,51,56,54,71,69,52,84,80,76,53,77,67,56,55,49,53,50,52,50,52,53,49,50,56,49,52,55,48,54,48,54,52,44,51,51,53,53,47,49,53,50,53,52,49,54,51,51,53,52,52,49,53,51,51,52,53,49,48,53,52,51,52,52,51,51,51,52,52,49,50,53,51,51,51,51,52,50,51,53,52,54,52,54,51,50,54,53,48,54,55,49,53,53,54,60,72,66,53,78,79,84,78,85,127

Sequence (447 aa):
MRRCRESKSVPSGKFLKPIIKVYAPPSPAGGRQPCSEIWRGREKLRERERESAGMKVAEMVGLKPIAEEAEGGGHRQTGICLDRTIDPYRNRDGVSCRGRGEMGLTLIGFYLMGGIAMEDDWGLTSSRTLVLVGRTGNGKSATGNTILGRKAFNSRASSSGVTSTCQLQQTVLPDRQIVNVIDTPGLFDISAGVGDVGKEIVRCIDLAKEGIHAVVLVFSVRTRFSEEEEAAFHTLRTLFGNKIVNYMIAVFTGGDELEDNDETLEDYLGRECPQPLKDI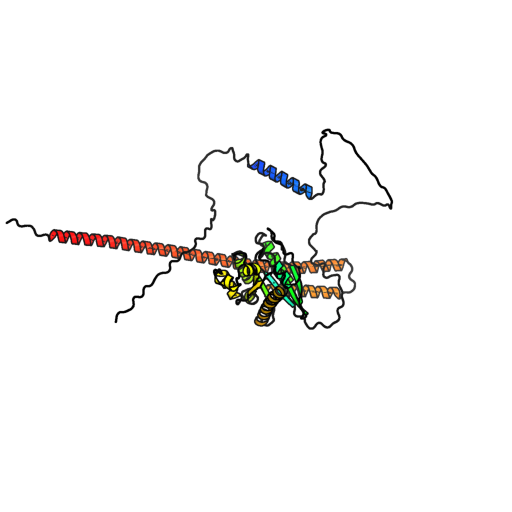LNLCGNRRVLFDNKTKDRGKKTAQVQELFSLVDAVISQNGGKPFSDEIFAEMRKGAKKLQEQQEAVGSLRGYNKGEILKFKEEMQKSYDEQLKRISEMIETKLREETKRLEQKLAEEQAARMRAEEQAQLAQAKSNDEIRNLRENLQRARKETADLREQSKPKCVIL

InterPro domains:
  IPR006703 AIG1-type guanine nucleotide-binding (G) domain [PF04548] (129-343)
  IPR006703 AIG1-type guanine nucleotide-binding (G) domain [PS51720] (125-333)
  IPR027417 P-loop containing nucleoside triphosphate hydrolase [G3DSA:3.40.50.300] (127-350)
  IPR027417 P-loop containing nucleoside triphosphate hydrolase [SSF52540] (126-297)
  IPR045058 GTPase GIMA/IAN/Toc [PTHR10903] (129-427)

Secondary structure (DSSP, 8-state):
--------PPP---PPPP-----PPPP--------SSSTTHHHHHHHHHHHHHHHHHHTTTT-------------------------------------------TTSGGGSS------S------EEEEEEE--TTS-HHHHHHHHHTS--S-----SS-S--S-EEEEEE-TTS-EEEEEEPSSTT-TTS-HHHHHHHHHHHHHHTTT-BSEEEEEEETTS---HHHHHHHHHHHHHH-GGGGGGEEEEEE-HHHHHHTT--HHHHHHHH--HHHHHHHHHTTT-EEEE-SS---HHHHHHHHHHHHHHHHHHHHHTTTPPB--HHHHHHHHHHHHHHHHHHHHHHSTT--HHHHHHHHHHHHHHHHHHHHHHHHHHHHHHHHHHHHHHHHHHHHHHHHHHHHHHHHHHHHHHHHHHHHHHHHHHHHHHHHHHHHHHTS------

Organism: Punica granatum (NCBI:txid22663)